Protein AF-A0AAE0KP63-F1 (afdb_monomer_lite)

Radius of gyration: 31.48 Å; chains: 1; bounding box: 72×76×81 Å

Secondary structure (DSSP, 8-state):
--HHHHHHHHHHHH-HHHHHHHHHHHHHHHHHHHHHHTTSS--SSSHHHHHHHHHHHHHHHHHHHTT--B-HHHHHHHHIIIIIT-SSTT-THHHHHHHHHHHS-S-TT---SS--SB-HHHHHHIIIIIGGGS-TTS--HHHHHHHHHHHHHHHHHTTSEEEE-TT---SSS------SS-EEEES-S--TTHHHHHHHHHH-S-HHHHHHHHHHHHHHHH-B-TTS-HHHHHHHHHHHHHHHHHHHHHHHH--------------------------------------------------PPPPPPP-S---SHHHHHHHHHHHHHHHHHHHHHHHHHHHH--SS--S--SS--PPEEEEEEEEEETTEEEEEEEEEETT-BHHHHHHHHHHHHTS-GGG---EETTEE---TTSBTGGGTPPTT-

Foldseek 3Di:
DQLQVVLVVCCVVPVVLVVLLVQLLVLLVVLQVVQVVVVDPDDDPNVVSVVSNVVSLVVVLVSLLSNPEDDLVSVVSLCCSQPVRNSHPVDSLVSLVSLLSQQPSPCPPDPDPDDRSYDLVNLLCCLQPPVVPDDLAPDDPSNLSNNVSSQVSNCVVVVQKDWAADPNPPLDFFDDPDDNGTAIAGADPPGRNPVVLLCNLLQYPDVVSVVVSLVVVLSHLQHHDPPDDNVVSVVVLVVVLVVQLVVLVVLQPDDDDDDDDDDDDDDDDDDDDDDDDDDDDDDDDDDDDDDDDDDDDDDDDDDDDDDDDDDDDDDRVPSNVSSVSSNVSSVVSVVVSCVVNLQTDDPDDDPPPDDDPWDWAWDFDWDADPNDTDTDIDIDTQFQFQLNVLCVVCVVVVHDSSVDWDDDPNDTDRGRSDGNNNVVRHHPD

Organism: NCBI:txid36881

pLDDT: mean 71.68, std 22.11, range [23.39, 94.81]

InterPro domains:
  IPR056850 UBP34/UBP24/USP9X/USP9Y-like, ARM repeat region [PF25010] (5-151)

Structure (mmCIF, N/CA/C/O backbone):
data_AF-A0AAE0KP63-F1
#
_entry.id   AF-A0AAE0KP63-F1
#
loop_
_atom_site.group_PDB
_atom_site.id
_atom_site.type_symbol
_atom_site.label_atom_id
_atom_site.label_alt_id
_atom_site.label_comp_id
_atom_site.label_asym_id
_atom_site.label_entity_id
_atom_site.label_seq_id
_atom_site.pdbx_PDB_ins_code
_atom_site.Cartn_x
_atom_site.Cartn_y
_atom_site.Cartn_z
_atom_site.occupancy
_atom_site.B_iso_or_equiv
_atom_site.auth_seq_id
_atom_site.auth_comp_id
_atom_site.auth_asym_id
_atom_site.auth_atom_id
_atom_site.pdbx_PDB_model_num
ATOM 1 N N . MET A 1 1 ? 6.514 32.471 -17.422 1.00 50.81 1 MET A N 1
ATOM 2 C CA . MET A 1 1 ? 6.040 31.089 -17.645 1.00 50.81 1 MET A CA 1
ATOM 3 C C . MET A 1 1 ? 6.477 30.249 -16.464 1.00 50.81 1 MET A C 1
ATOM 5 O O . MET A 1 1 ? 7.664 30.233 -16.161 1.00 50.81 1 MET A O 1
ATOM 9 N N . THR A 1 2 ? 5.537 29.629 -15.756 1.00 64.81 2 THR A N 1
ATOM 10 C CA . THR A 1 2 ? 5.846 28.623 -14.729 1.00 64.81 2 THR A CA 1
ATOM 11 C C . THR A 1 2 ? 6.598 27.451 -15.372 1.00 64.81 2 THR A C 1
ATOM 13 O O . THR A 1 2 ? 6.423 27.190 -16.563 1.00 64.81 2 THR A O 1
ATOM 16 N N . ARG A 1 3 ? 7.476 26.768 -14.622 1.00 63.47 3 ARG A N 1
ATOM 17 C CA . ARG A 1 3 ? 8.279 25.641 -15.146 1.00 63.47 3 ARG A CA 1
ATOM 18 C C . ARG A 1 3 ? 7.401 24.552 -15.783 1.00 63.47 3 ARG A C 1
ATOM 20 O O . ARG A 1 3 ? 7.754 24.069 -16.853 1.00 63.47 3 ARG A O 1
ATOM 27 N N . CYS A 1 4 ? 6.222 24.294 -15.210 1.00 64.62 4 CYS A N 1
ATOM 28 C CA . CYS A 1 4 ? 5.215 23.376 -15.752 1.00 64.62 4 CYS A CA 1
ATOM 29 C C . CYS A 1 4 ? 4.765 23.771 -17.168 1.00 64.62 4 CYS A C 1
ATOM 31 O O . CYS A 1 4 ? 4.837 22.962 -18.082 1.00 64.62 4 CYS A O 1
ATOM 33 N N . ALA A 1 5 ? 4.450 25.053 -17.399 1.00 69.31 5 ALA A N 1
ATOM 34 C CA . ALA A 1 5 ? 4.007 25.535 -18.711 1.00 69.31 5 ALA A CA 1
ATOM 35 C C . ALA A 1 5 ? 5.070 25.362 -19.813 1.00 69.31 5 ALA A C 1
ATOM 37 O O . ALA A 1 5 ? 4.737 25.264 -20.992 1.00 69.31 5 ALA A O 1
ATOM 38 N N . ARG A 1 6 ? 6.358 25.321 -19.444 1.00 77.38 6 ARG A N 1
ATOM 39 C CA . ARG A 1 6 ? 7.445 25.043 -20.391 1.00 77.38 6 ARG A CA 1
ATOM 40 C C . ARG A 1 6 ? 7.557 23.551 -20.706 1.00 77.38 6 ARG A C 1
ATOM 42 O O . ARG A 1 6 ? 7.809 23.224 -21.858 1.00 77.38 6 ARG A O 1
ATOM 49 N N . LEU A 1 7 ? 7.368 22.672 -19.722 1.00 78.94 7 LEU A N 1
ATOM 50 C CA . LEU A 1 7 ? 7.362 21.221 -19.940 1.00 78.94 7 LEU A CA 1
ATOM 51 C C . LEU A 1 7 ? 6.146 20.784 -20.761 1.00 78.94 7 LEU A C 1
ATOM 53 O O . LEU A 1 7 ? 6.324 20.052 -21.724 1.00 78.94 7 LEU A O 1
ATOM 57 N N . ASP A 1 8 ? 4.958 21.320 -20.481 1.00 79.88 8 ASP A N 1
ATOM 58 C CA . ASP A 1 8 ? 3.756 21.049 -21.283 1.00 79.88 8 ASP A CA 1
ATOM 59 C C . ASP A 1 8 ? 3.883 21.594 -22.719 1.00 79.88 8 ASP A C 1
ATOM 61 O O . ASP A 1 8 ? 3.450 20.965 -23.687 1.00 79.88 8 ASP A O 1
ATOM 65 N N . SER A 1 9 ? 4.533 22.751 -22.894 1.00 83.25 9 SER A N 1
ATOM 66 C CA . SER A 1 9 ? 4.839 23.282 -24.229 1.00 83.25 9 SER A CA 1
ATOM 67 C C . SER A 1 9 ? 5.857 22.426 -24.984 1.00 83.25 9 SER A C 1
ATOM 69 O O . SER A 1 9 ? 5.754 22.314 -26.201 1.00 83.25 9 SER A O 1
ATOM 71 N N . LEU A 1 10 ? 6.859 21.867 -24.303 1.00 81.31 10 LEU A N 1
ATOM 72 C CA . LEU A 1 10 ? 7.825 20.961 -24.926 1.00 81.31 10 LEU A CA 1
ATOM 73 C C . LEU A 1 10 ? 7.179 19.620 -25.259 1.00 81.31 10 LEU A C 1
ATOM 75 O O . LEU A 1 10 ? 7.458 19.057 -26.312 1.00 81.31 10 LEU A O 1
ATOM 79 N N . ASP A 1 11 ? 6.288 19.137 -24.400 1.00 85.19 11 ASP A N 1
ATOM 80 C CA . ASP A 1 11 ? 5.558 17.909 -24.652 1.00 85.19 11 ASP A CA 1
ATOM 81 C C . ASP A 1 11 ? 4.624 18.032 -25.858 1.00 85.19 11 ASP A C 1
ATOM 83 O O . ASP A 1 11 ? 4.722 17.242 -26.789 1.00 85.19 11 ASP A O 1
ATOM 87 N N . SER A 1 12 ? 3.812 19.088 -25.914 1.00 85.56 12 SER A N 1
ATOM 88 C CA . SER A 1 12 ? 2.919 19.331 -27.058 1.00 85.56 12 SER A CA 1
ATOM 89 C C . SER A 1 12 ? 3.652 19.537 -28.389 1.00 85.56 12 SER A C 1
ATOM 91 O O . SER A 1 12 ? 3.087 19.251 -29.442 1.00 85.56 12 SER A O 1
ATOM 93 N N . GLN A 1 13 ? 4.895 20.029 -28.367 1.00 87.00 13 GLN A N 1
ATOM 94 C CA . GLN A 1 13 ? 5.690 20.252 -29.580 1.00 87.00 13 GLN A CA 1
ATOM 95 C C . GLN A 1 13 ? 6.508 19.032 -30.015 1.00 87.00 13 GLN A C 1
ATOM 97 O O . GLN A 1 13 ? 6.704 18.845 -31.214 1.00 87.00 13 GLN A O 1
ATOM 102 N N . TYR A 1 14 ? 7.007 18.232 -29.069 1.00 85.62 14 TYR A N 1
ATOM 103 C CA . TYR A 1 14 ? 8.016 17.200 -29.345 1.00 85.62 14 TYR A CA 1
ATOM 104 C C . TYR A 1 14 ? 7.657 15.803 -28.823 1.00 85.62 14 TYR A C 1
ATOM 106 O O . TYR A 1 14 ? 8.461 14.889 -28.989 1.00 85.62 14 TYR A O 1
ATOM 114 N N . GLY A 1 15 ? 6.496 15.619 -28.189 1.00 88.56 15 GLY A N 1
ATOM 115 C CA . GLY A 1 15 ? 6.113 14.346 -27.569 1.00 88.56 15 GLY A CA 1
ATOM 116 C C . GLY A 1 15 ? 7.093 13.935 -26.471 1.00 88.56 15 GLY A C 1
ATOM 117 O O . GLY A 1 15 ? 7.583 12.808 -26.456 1.00 88.56 15 GLY A O 1
ATOM 118 N N . LEU A 1 16 ? 7.448 14.876 -25.591 1.00 87.94 16 LEU A N 1
ATOM 119 C CA . LEU A 1 16 ? 8.483 14.698 -24.569 1.00 87.94 16 LEU A CA 1
ATOM 120 C C . LEU A 1 16 ? 8.227 13.459 -23.694 1.00 87.94 16 LEU A C 1
ATOM 122 O O . LEU A 1 16 ? 9.170 12.721 -23.421 1.00 87.94 16 LEU A O 1
ATOM 126 N N . ARG A 1 17 ? 6.980 13.201 -23.285 1.00 88.62 17 ARG A N 1
ATOM 127 C CA . ARG A 1 17 ? 6.575 12.013 -22.510 1.00 88.62 17 ARG A CA 1
ATOM 128 C C . ARG A 1 17 ? 6.961 10.728 -23.231 1.00 88.62 17 ARG A C 1
ATOM 130 O O . ARG A 1 17 ? 7.703 9.915 -22.683 1.00 88.62 17 ARG A O 1
ATOM 137 N N . ASP A 1 18 ? 6.511 10.581 -24.473 1.00 90.81 18 ASP A N 1
ATOM 138 C CA . ASP A 1 18 ? 6.783 9.400 -25.287 1.00 90.81 18 ASP A CA 1
ATOM 139 C C . ASP A 1 18 ? 8.270 9.234 -25.576 1.00 90.81 18 ASP A C 1
ATOM 141 O O . ASP A 1 18 ? 8.783 8.117 -25.518 1.00 90.81 18 ASP A O 1
ATOM 145 N N . LEU A 1 19 ? 8.982 10.332 -25.837 1.00 91.19 19 LEU A N 1
ATOM 146 C CA . LEU A 1 19 ? 10.420 10.306 -26.078 1.00 91.19 19 LEU A CA 1
ATOM 147 C C . LEU A 1 19 ? 11.184 9.807 -24.847 1.00 91.19 19 LEU A C 1
ATOM 149 O O . LEU A 1 19 ? 12.076 8.971 -24.980 1.00 91.19 19 LEU A O 1
ATOM 153 N N . LEU A 1 20 ? 10.839 10.296 -23.653 1.00 90.56 20 LEU A N 1
ATOM 154 C CA . LEU A 1 20 ? 11.508 9.898 -22.415 1.00 90.56 20 LEU A CA 1
ATOM 155 C C . LEU A 1 20 ? 11.242 8.434 -22.062 1.00 90.56 20 LEU A C 1
ATOM 157 O O . LEU A 1 20 ? 12.176 7.729 -21.684 1.00 90.56 20 LEU A O 1
ATOM 161 N N . ILE A 1 21 ? 10.002 7.965 -22.226 1.00 92.00 21 ILE A N 1
ATOM 162 C CA . ILE A 1 21 ? 9.653 6.558 -21.991 1.00 92.00 21 ILE A CA 1
ATOM 163 C C . ILE A 1 21 ? 10.353 5.663 -23.010 1.00 92.00 21 ILE A C 1
ATOM 165 O O . ILE A 1 21 ? 10.978 4.688 -22.616 1.00 92.00 21 ILE A O 1
ATOM 169 N N . SER A 1 22 ? 10.330 6.023 -24.295 1.00 93.50 22 SER A N 1
ATOM 170 C CA . SER A 1 22 ? 10.979 5.227 -25.348 1.00 93.50 22 SER A CA 1
ATOM 171 C C . SER A 1 22 ? 12.503 5.190 -25.177 1.00 93.50 22 SER A C 1
ATOM 173 O O . SER A 1 22 ? 13.140 4.178 -25.456 1.00 93.50 22 SER A O 1
ATOM 175 N N . CYS A 1 23 ? 13.102 6.277 -24.680 1.00 91.81 23 CYS A N 1
ATOM 176 C CA . CYS A 1 23 ? 14.518 6.323 -24.320 1.00 91.81 23 CYS A CA 1
ATOM 177 C C . CYS A 1 23 ? 14.834 5.369 -23.157 1.00 91.81 23 CYS A C 1
ATOM 179 O O . CYS A 1 23 ? 15.795 4.603 -23.229 1.00 91.81 23 CYS A O 1
ATOM 181 N N . LEU A 1 24 ? 14.002 5.373 -22.109 1.00 91.31 24 LEU A N 1
ATOM 182 C CA . LEU A 1 24 ? 14.141 4.438 -20.995 1.00 91.31 24 LEU A CA 1
ATOM 183 C C . LEU A 1 24 ? 13.967 2.986 -21.463 1.00 91.31 24 LEU A C 1
ATOM 185 O O . LEU A 1 24 ? 14.824 2.166 -21.159 1.00 91.31 24 LEU A O 1
ATOM 189 N N . GLU A 1 25 ? 12.916 2.681 -22.227 1.00 92.50 25 GLU A N 1
ATOM 190 C CA . GLU A 1 25 ? 12.666 1.353 -22.810 1.00 92.50 25 GLU A CA 1
ATOM 191 C C . GLU A 1 25 ? 13.883 0.866 -23.608 1.00 92.50 25 GLU A C 1
ATOM 193 O O . GLU A 1 25 ? 14.389 -0.223 -23.352 1.00 92.50 25 GLU A O 1
ATOM 198 N N . HIS A 1 26 ? 14.438 1.709 -24.483 1.00 91.50 26 HIS A N 1
ATOM 199 C CA . HIS A 1 26 ? 15.623 1.369 -25.267 1.00 91.50 26 HIS A CA 1
ATOM 200 C C . HIS A 1 26 ? 16.847 1.047 -24.394 1.00 91.50 26 HIS A C 1
ATOM 202 O O . HIS A 1 26 ? 17.547 0.061 -24.629 1.00 91.50 26 HIS A O 1
ATOM 208 N N . HIS A 1 27 ? 17.123 1.856 -23.369 1.00 88.19 27 HIS A N 1
ATOM 209 C CA . HIS A 1 27 ? 18.250 1.601 -22.469 1.00 88.19 27 HIS A CA 1
ATOM 210 C C . HIS A 1 27 ? 18.026 0.385 -21.565 1.00 88.19 27 HIS A C 1
ATOM 212 O O . HIS A 1 27 ? 18.991 -0.304 -21.233 1.00 88.19 27 HIS A O 1
ATOM 218 N N . MET A 1 28 ? 16.776 0.090 -21.214 1.00 87.69 28 MET A N 1
ATOM 219 C CA . MET A 1 28 ? 16.399 -1.135 -20.514 1.00 87.69 28 MET A CA 1
ATOM 220 C C . MET A 1 28 ? 16.622 -2.364 -21.398 1.00 87.69 28 MET A C 1
ATOM 222 O O . MET A 1 28 ? 17.233 -3.326 -20.940 1.00 87.69 28 MET A O 1
ATOM 226 N N . ASP A 1 29 ? 16.238 -2.317 -22.676 1.00 88.12 29 ASP A N 1
ATOM 227 C CA . ASP A 1 29 ? 16.505 -3.393 -23.639 1.00 88.12 29 ASP A CA 1
ATOM 228 C C . ASP A 1 29 ? 18.011 -3.651 -23.795 1.00 88.12 29 ASP A C 1
ATOM 230 O O . ASP A 1 29 ? 18.460 -4.799 -23.779 1.00 88.12 29 ASP A O 1
ATOM 234 N N . LEU A 1 30 ? 18.814 -2.584 -23.882 1.00 86.31 30 LEU A N 1
ATOM 235 C CA . LEU A 1 30 ? 20.275 -2.686 -23.917 1.00 86.31 30 LEU A CA 1
ATOM 236 C C . LEU A 1 30 ? 20.848 -3.276 -22.621 1.00 86.31 30 LEU A C 1
ATOM 238 O O . LEU A 1 30 ? 21.782 -4.077 -22.680 1.00 86.31 30 LEU A O 1
ATOM 242 N N . ALA A 1 31 ? 20.310 -2.894 -21.459 1.00 83.44 31 ALA A N 1
ATOM 243 C CA . ALA A 1 31 ? 20.737 -3.430 -20.169 1.00 83.44 31 ALA A CA 1
ATOM 244 C C . ALA A 1 31 ? 20.456 -4.934 -20.076 1.00 83.44 31 ALA A C 1
ATOM 246 O O . ALA A 1 31 ? 21.336 -5.693 -19.669 1.00 83.44 31 ALA A O 1
ATOM 247 N N . ARG A 1 32 ? 19.274 -5.369 -20.529 1.00 84.12 32 ARG A N 1
ATOM 248 C CA . ARG A 1 32 ? 18.888 -6.786 -20.576 1.00 84.12 32 ARG A CA 1
ATOM 249 C C . ARG A 1 32 ? 19.780 -7.579 -21.528 1.00 84.12 32 ARG A C 1
ATOM 251 O O . ARG A 1 32 ? 20.360 -8.580 -21.120 1.00 84.12 32 ARG A O 1
ATOM 258 N N . ALA A 1 33 ? 20.004 -7.075 -22.743 1.00 83.50 33 ALA A N 1
ATOM 259 C CA . ALA A 1 33 ? 20.910 -7.709 -23.700 1.00 83.50 33 ALA A CA 1
ATOM 260 C C . ALA A 1 33 ? 22.345 -7.840 -23.150 1.00 83.50 33 ALA A C 1
ATOM 262 O O . ALA A 1 33 ? 23.017 -8.848 -23.374 1.00 83.50 33 ALA A O 1
ATOM 263 N N . ALA A 1 34 ? 22.823 -6.843 -22.398 1.00 77.62 34 ALA A N 1
ATOM 264 C CA . ALA A 1 34 ? 24.125 -6.899 -21.737 1.00 77.62 34 ALA A CA 1
ATOM 265 C C . ALA A 1 34 ? 24.160 -7.895 -20.561 1.00 77.62 34 ALA A C 1
ATOM 267 O O . ALA A 1 34 ? 25.196 -8.521 -20.326 1.00 77.62 34 ALA A O 1
ATOM 268 N N . ALA A 1 35 ? 23.057 -8.051 -19.826 1.00 75.12 35 ALA A N 1
ATOM 269 C CA . ALA A 1 35 ? 22.932 -9.031 -18.750 1.00 75.12 35 ALA A CA 1
ATOM 270 C C . ALA A 1 35 ? 22.959 -10.471 -19.291 1.00 75.12 35 ALA A C 1
ATOM 272 O O . ALA A 1 35 ? 23.685 -11.303 -18.745 1.00 75.12 35 ALA A O 1
ATOM 273 N N . ASP A 1 36 ? 22.272 -10.733 -20.406 1.00 74.31 36 ASP A N 1
ATOM 274 C CA . ASP A 1 36 ? 22.267 -12.041 -21.075 1.00 74.31 36 ASP A CA 1
ATOM 275 C C . ASP A 1 36 ? 23.665 -12.438 -21.580 1.00 74.31 36 ASP A C 1
ATOM 277 O O . ASP A 1 36 ? 24.086 -13.589 -21.454 1.00 74.31 36 ASP A O 1
ATOM 281 N N . LEU A 1 37 ? 24.434 -11.475 -22.101 1.00 65.25 37 LEU A N 1
ATOM 282 C CA . LEU A 1 37 ? 25.808 -11.696 -22.571 1.00 65.25 37 LEU A CA 1
ATOM 283 C C . LEU A 1 37 ? 26.795 -11.994 -21.426 1.00 65.25 37 LEU A C 1
ATOM 285 O O . LEU A 1 37 ? 27.724 -12.785 -21.606 1.00 65.25 37 LEU A O 1
ATOM 289 N N . ASN A 1 38 ? 26.590 -11.404 -20.245 1.00 57.44 38 ASN A N 1
ATOM 290 C CA . ASN A 1 38 ? 27.447 -11.592 -19.066 1.00 57.44 38 ASN A CA 1
ATOM 291 C C . ASN A 1 38 ? 27.226 -12.924 -18.325 1.00 57.44 38 ASN A C 1
ATOM 293 O O . ASN A 1 38 ? 27.958 -13.220 -17.381 1.00 57.44 38 ASN A O 1
ATOM 297 N N . ALA A 1 39 ? 26.278 -13.761 -18.762 1.00 57.41 39 ALA A N 1
ATOM 298 C CA . ALA A 1 39 ? 26.244 -15.177 -18.387 1.00 57.41 39 ALA A CA 1
ATOM 299 C C . ALA A 1 39 ? 27.439 -15.974 -18.973 1.00 57.41 39 ALA A C 1
ATOM 301 O O . ALA A 1 39 ? 27.648 -17.135 -18.621 1.00 57.41 39 ALA A O 1
ATOM 302 N N . SER A 1 40 ? 28.245 -15.349 -19.844 1.00 48.31 40 SER A N 1
ATOM 303 C CA . SER A 1 40 ? 29.520 -15.840 -20.378 1.00 48.31 40 SER A CA 1
ATOM 304 C C . SER A 1 40 ? 30.710 -15.080 -19.751 1.00 48.31 40 SER A C 1
ATOM 306 O O . SER A 1 40 ? 30.578 -13.894 -19.439 1.00 48.31 40 SER A O 1
ATOM 308 N N . PRO A 1 41 ? 31.889 -15.702 -19.537 1.00 44.34 41 PRO A N 1
ATOM 309 C CA . PRO A 1 41 ? 32.922 -15.161 -18.659 1.00 44.34 41 PRO A CA 1
ATOM 310 C C . PRO A 1 41 ? 33.808 -14.125 -19.372 1.00 44.34 41 PRO A C 1
ATOM 312 O O . PRO A 1 41 ? 34.966 -14.403 -19.672 1.00 44.34 41 PRO A O 1
ATOM 315 N N . GLN A 1 42 ? 33.304 -12.914 -19.624 1.00 45.91 42 GLN A N 1
ATOM 316 C CA . GLN A 1 42 ? 34.146 -11.722 -19.819 1.00 45.91 42 GLN A CA 1
ATOM 317 C C . GLN A 1 42 ? 33.455 -10.450 -19.290 1.00 45.91 42 GLN A C 1
ATOM 319 O O . GLN A 1 42 ? 32.370 -10.123 -19.758 1.00 45.91 42 GLN A O 1
ATOM 324 N N . PRO A 1 43 ? 34.073 -9.691 -18.360 1.00 54.94 43 PRO A N 1
ATOM 325 C CA . PRO A 1 43 ? 33.464 -8.499 -17.778 1.00 54.94 43 PRO A CA 1
ATOM 326 C C . PRO A 1 43 ? 34.103 -7.200 -18.305 1.00 54.94 43 PRO A C 1
ATOM 328 O O . PRO A 1 43 ? 35.323 -7.077 -18.284 1.00 54.94 43 PRO A O 1
ATOM 331 N N . SER A 1 44 ? 33.293 -6.195 -18.675 1.00 49.91 44 SER A N 1
ATOM 332 C CA . SER A 1 44 ? 33.590 -4.772 -18.360 1.00 49.91 44 SER A CA 1
ATOM 333 C C . SER A 1 44 ? 32.472 -3.772 -18.704 1.00 49.91 44 SER A C 1
ATOM 335 O O . SER A 1 44 ? 32.497 -2.665 -18.174 1.00 49.91 44 SER A O 1
ATOM 337 N N . ASN A 1 45 ? 31.480 -4.113 -19.541 1.00 53.28 45 ASN A N 1
ATOM 338 C CA . ASN A 1 45 ? 30.623 -3.093 -20.183 1.00 53.28 45 ASN A CA 1
ATOM 339 C C . ASN A 1 45 ? 29.160 -3.000 -19.697 1.00 53.28 45 ASN A C 1
ATOM 341 O O . ASN A 1 45 ? 28.410 -2.203 -20.250 1.00 53.28 45 ASN A O 1
ATOM 345 N N . ALA A 1 46 ? 28.722 -3.758 -18.683 1.00 53.75 46 ALA A N 1
ATOM 346 C CA . ALA A 1 46 ? 27.325 -3.680 -18.208 1.00 53.75 46 ALA A CA 1
ATOM 347 C C . ALA A 1 46 ? 27.044 -2.527 -17.228 1.00 53.75 46 ALA A C 1
ATOM 349 O O . ALA A 1 46 ? 25.945 -1.977 -17.215 1.00 53.75 46 ALA A O 1
ATOM 350 N N . TRP A 1 47 ? 28.041 -2.111 -16.444 1.00 58.50 47 TRP A N 1
ATOM 351 C CA . TRP A 1 47 ? 27.897 -1.025 -15.466 1.00 58.50 47 TRP A CA 1
ATOM 352 C C . TRP A 1 47 ? 27.537 0.347 -16.079 1.00 58.50 47 TRP A C 1
ATOM 354 O O . TRP A 1 47 ? 26.635 0.995 -15.548 1.00 58.50 47 TRP A O 1
ATOM 364 N N . PRO A 1 48 ? 28.111 0.769 -17.228 1.00 70.25 48 PRO A N 1
ATOM 365 C CA . PRO A 1 48 ? 27.735 2.025 -17.887 1.00 70.25 48 PRO A CA 1
ATOM 366 C C . PRO A 1 48 ? 26.268 2.079 -18.345 1.00 70.25 48 PRO A C 1
ATOM 368 O O . PRO A 1 48 ? 25.658 3.150 -18.366 1.00 70.25 48 PRO A O 1
ATOM 371 N N . VAL A 1 49 ? 25.687 0.934 -18.722 1.00 74.38 49 VAL A N 1
ATOM 372 C CA . VAL A 1 49 ? 24.310 0.866 -19.239 1.00 74.38 49 VAL A CA 1
ATOM 373 C C . VAL A 1 49 ? 23.301 1.013 -18.101 1.00 74.38 49 VAL A C 1
ATOM 375 O O . VAL A 1 49 ? 22.348 1.780 -18.225 1.00 74.38 49 VAL A O 1
ATOM 378 N N . LEU A 1 50 ? 23.549 0.371 -16.955 1.00 78.44 50 LEU A N 1
ATOM 379 C CA . LEU A 1 50 ? 22.695 0.511 -15.774 1.00 78.44 50 LEU A CA 1
ATOM 380 C C . LEU A 1 50 ? 22.734 1.935 -15.195 1.00 78.44 50 LEU A C 1
ATOM 382 O O . LEU A 1 50 ? 21.708 2.453 -14.754 1.00 78.44 50 LEU A O 1
ATOM 386 N N . ASP A 1 51 ? 23.891 2.598 -15.232 1.00 83.12 51 ASP A N 1
ATOM 387 C CA . ASP A 1 51 ? 23.994 4.006 -14.834 1.00 83.12 51 ASP A CA 1
ATOM 388 C C . ASP A 1 51 ? 23.207 4.924 -15.777 1.00 83.12 51 ASP A C 1
ATOM 390 O O . ASP A 1 51 ? 22.579 5.881 -15.323 1.00 83.12 51 ASP A O 1
ATOM 394 N N . THR A 1 52 ? 23.161 4.598 -17.070 1.00 84.88 52 THR A N 1
ATOM 395 C CA . THR A 1 52 ? 22.336 5.323 -18.048 1.00 84.88 52 THR A CA 1
ATOM 396 C C . THR A 1 52 ? 20.844 5.129 -17.763 1.00 84.88 52 THR A C 1
ATOM 398 O O . THR A 1 52 ? 20.102 6.107 -17.722 1.00 84.88 52 THR A O 1
ATOM 401 N N . VAL A 1 53 ? 20.405 3.902 -17.453 1.00 87.19 53 VAL A N 1
ATOM 402 C CA . VAL A 1 53 ? 19.023 3.619 -17.017 1.00 87.19 53 VAL A CA 1
ATOM 403 C C . VAL A 1 53 ? 18.652 4.452 -15.788 1.00 87.19 53 VAL A C 1
ATOM 405 O O . VAL A 1 53 ? 17.605 5.100 -15.775 1.00 87.19 53 VAL A O 1
ATOM 408 N N . LYS A 1 54 ? 19.523 4.500 -14.772 1.00 86.62 54 LYS A N 1
ATOM 409 C CA . LYS A 1 54 ? 19.305 5.317 -13.567 1.00 86.62 54 LYS A CA 1
ATOM 410 C C . LYS A 1 54 ? 19.208 6.807 -13.888 1.00 86.62 54 LYS A C 1
ATOM 412 O O . LYS A 1 54 ? 18.377 7.495 -13.300 1.00 86.62 54 LYS A O 1
ATOM 417 N N . GLN A 1 55 ? 20.022 7.311 -14.814 1.00 88.81 55 GLN A N 1
ATOM 418 C CA . GLN A 1 55 ? 19.958 8.707 -15.258 1.00 88.81 55 GLN A CA 1
ATOM 419 C C . GLN A 1 55 ? 18.645 9.011 -15.991 1.00 88.81 55 GLN A C 1
ATOM 421 O O . GLN A 1 55 ? 18.005 10.016 -15.682 1.00 88.81 55 GLN A O 1
ATOM 426 N N . CYS A 1 56 ? 18.207 8.137 -16.902 1.00 89.06 56 CYS A N 1
ATOM 427 C CA . CYS A 1 56 ? 16.924 8.267 -17.597 1.00 89.06 56 CYS A CA 1
ATOM 428 C C . CYS A 1 56 ? 15.747 8.246 -16.611 1.00 89.06 56 CYS A C 1
ATOM 430 O O . CYS A 1 56 ? 14.896 9.134 -16.648 1.00 89.06 56 CYS A O 1
ATOM 432 N N . ALA A 1 57 ? 15.730 7.281 -15.690 1.00 88.50 57 ALA A N 1
ATOM 433 C CA . ALA A 1 57 ? 14.702 7.159 -14.660 1.00 88.50 57 ALA A CA 1
ATOM 434 C C . ALA A 1 57 ? 14.697 8.363 -13.702 1.00 88.50 57 ALA A C 1
ATOM 436 O O . ALA A 1 57 ? 13.637 8.902 -13.393 1.00 88.50 57 ALA A O 1
ATOM 437 N N . GLY A 1 58 ? 15.874 8.842 -13.288 1.00 88.25 58 GLY A N 1
ATOM 438 C CA . GLY A 1 58 ? 16.007 10.035 -12.452 1.00 88.25 58 GLY A CA 1
ATOM 439 C C . GLY A 1 58 ? 15.544 11.311 -13.159 1.00 88.25 58 GLY A C 1
ATOM 440 O O . GLY A 1 58 ? 14.901 12.161 -12.545 1.00 88.25 58 GLY A O 1
ATOM 441 N N . PHE A 1 59 ? 15.802 11.441 -14.464 1.00 88.94 59 PHE A N 1
ATOM 442 C CA . PHE A 1 59 ? 15.280 12.556 -15.253 1.00 88.94 59 PHE A CA 1
ATOM 443 C C . PHE A 1 59 ? 13.756 12.485 -15.417 1.00 88.94 59 PHE A C 1
ATOM 445 O O . PHE A 1 59 ? 13.089 13.516 -15.342 1.00 88.94 59 PHE A O 1
ATOM 452 N N . LEU A 1 60 ? 13.192 11.285 -15.591 1.00 89.31 60 LEU A N 1
ATOM 453 C CA . LEU A 1 60 ? 11.743 11.068 -15.601 1.00 89.31 60 LEU A CA 1
ATOM 454 C C . LEU A 1 60 ? 11.106 11.478 -14.269 1.00 89.31 60 LEU A C 1
ATOM 456 O O . LEU A 1 60 ? 10.169 12.274 -14.278 1.00 89.31 60 LEU A O 1
ATOM 460 N N . THR A 1 61 ? 11.653 11.026 -13.136 1.00 87.25 61 THR A N 1
ATOM 461 C CA . THR A 1 61 ? 11.224 11.467 -11.798 1.00 87.25 61 THR A CA 1
ATOM 462 C C . THR A 1 61 ? 11.277 12.987 -11.684 1.00 87.25 61 THR A C 1
ATOM 464 O O . THR A 1 61 ? 10.304 13.618 -11.274 1.00 87.25 61 THR A O 1
ATOM 467 N N . PHE A 1 62 ? 12.385 13.602 -12.109 1.00 85.62 62 PHE A N 1
ATOM 468 C CA . PHE A 1 62 ? 12.528 15.054 -12.113 1.00 85.62 62 PHE A CA 1
ATOM 469 C C . PHE A 1 62 ? 11.436 15.732 -12.952 1.00 85.62 62 PHE A C 1
ATOM 471 O O . PHE A 1 62 ? 10.827 16.695 -12.488 1.00 85.62 62 PHE A O 1
ATOM 478 N N . ALA A 1 63 ? 11.158 15.250 -14.165 1.00 84.12 63 ALA A N 1
ATOM 479 C CA . ALA A 1 63 ? 10.126 15.817 -15.030 1.00 84.12 63 ALA A CA 1
ATOM 480 C C . ALA A 1 63 ? 8.731 15.714 -14.389 1.00 84.12 63 ALA A C 1
ATOM 482 O O . ALA A 1 63 ? 7.979 16.692 -14.386 1.00 84.12 63 ALA A O 1
ATOM 483 N N . ILE A 1 64 ? 8.432 14.562 -13.789 1.00 83.44 64 ILE A N 1
ATOM 484 C CA . ILE A 1 64 ? 7.190 14.266 -13.075 1.00 83.44 64 ILE A CA 1
ATOM 485 C C . ILE A 1 64 ? 7.011 15.202 -11.868 1.00 83.44 64 ILE A C 1
ATOM 487 O O . ILE A 1 64 ? 6.005 15.907 -11.771 1.00 83.44 64 ILE A O 1
ATOM 491 N N . HIS A 1 65 ? 8.017 15.312 -10.994 1.00 80.88 65 HIS A N 1
ATOM 492 C CA . HIS A 1 65 ? 7.994 16.228 -9.842 1.00 80.88 65 HIS A CA 1
ATOM 493 C C . HIS A 1 65 ? 7.925 17.708 -10.255 1.00 80.88 65 HIS A C 1
ATOM 495 O O . HIS A 1 65 ? 7.467 18.544 -9.479 1.00 80.88 65 HIS A O 1
ATOM 501 N N . ASN A 1 66 ? 8.344 18.054 -11.478 1.00 79.19 66 ASN A N 1
ATOM 502 C CA . ASN A 1 66 ? 8.240 19.412 -12.029 1.00 79.19 66 ASN A CA 1
ATOM 503 C C . ASN A 1 66 ? 6.950 19.657 -12.837 1.00 79.19 66 ASN A C 1
ATOM 505 O O . ASN A 1 66 ? 6.837 20.686 -13.510 1.00 79.19 66 ASN A O 1
ATOM 509 N N . GLY A 1 67 ? 5.962 18.763 -12.731 1.00 75.69 67 GLY A N 1
ATOM 510 C CA . GLY A 1 67 ? 4.600 18.981 -13.215 1.00 75.69 67 GLY A CA 1
ATOM 511 C C . GLY A 1 67 ? 4.252 18.286 -14.529 1.00 75.69 67 GLY A C 1
ATOM 512 O O . GLY A 1 67 ? 3.142 18.488 -15.017 1.00 75.69 67 GLY A O 1
ATOM 513 N N . LEU A 1 68 ? 5.142 17.461 -15.094 1.00 82.19 68 LEU A N 1
ATOM 514 C CA . LEU A 1 68 ? 4.795 16.640 -16.251 1.00 82.19 68 LEU A CA 1
ATOM 515 C C . LEU A 1 68 ? 3.855 15.511 -15.808 1.00 82.19 68 LEU A C 1
ATOM 517 O O . LEU A 1 68 ? 4.283 14.538 -15.198 1.00 82.19 68 LEU A O 1
ATOM 521 N N . GLN A 1 69 ? 2.565 15.649 -16.110 1.00 81.00 69 GLN A N 1
ATOM 522 C CA . GLN A 1 69 ? 1.551 14.638 -15.792 1.00 81.00 69 GLN A CA 1
ATOM 523 C C . GLN A 1 69 ? 1.646 13.438 -16.740 1.00 81.00 69 GLN A C 1
ATOM 525 O O . GLN A 1 69 ? 1.843 13.629 -17.939 1.00 81.00 69 GLN A O 1
ATOM 530 N N . PHE A 1 70 ? 1.468 12.223 -16.220 1.00 84.75 70 PHE A N 1
ATOM 531 C CA . PHE A 1 70 ? 1.453 10.986 -17.005 1.00 84.75 70 PHE A CA 1
ATOM 532 C C . PHE A 1 70 ? 0.046 10.375 -17.011 1.00 84.75 70 PHE A C 1
ATOM 534 O O . PHE A 1 70 ? -0.542 10.097 -15.960 1.00 84.75 70 PHE A O 1
ATOM 541 N N . GLU A 1 71 ? -0.491 10.149 -18.210 1.00 87.94 71 GLU A N 1
ATOM 542 C CA . GLU A 1 71 ? -1.728 9.384 -18.400 1.00 87.94 71 GLU A CA 1
ATOM 543 C C . GLU A 1 71 ? -1.490 7.878 -18.252 1.00 87.94 71 GLU A C 1
ATOM 545 O O . GLU A 1 71 ? -0.351 7.411 -18.273 1.00 87.94 71 GLU A O 1
ATOM 550 N N . TRP A 1 72 ? -2.574 7.108 -18.137 1.00 91.56 72 TRP A N 1
ATOM 551 C CA . TRP A 1 72 ? -2.514 5.659 -17.946 1.00 91.56 72 TRP A CA 1
ATOM 552 C C . TRP A 1 72 ? -1.640 4.937 -18.976 1.00 91.56 72 TRP A C 1
ATOM 554 O O . TRP A 1 72 ? -0.842 4.094 -18.592 1.00 91.56 72 TRP A O 1
ATOM 564 N N . THR A 1 73 ? -1.737 5.288 -20.260 1.00 92.44 73 THR A N 1
ATOM 565 C CA . THR A 1 73 ? -0.947 4.667 -21.341 1.00 92.44 73 THR A CA 1
ATOM 566 C C . THR A 1 73 ? 0.555 4.724 -21.074 1.00 92.44 73 THR A C 1
ATOM 568 O O . THR A 1 73 ? 1.280 3.767 -21.326 1.00 92.44 73 THR A O 1
ATOM 571 N N . HIS A 1 74 ? 1.019 5.838 -20.518 1.00 92.12 74 HIS A N 1
ATOM 572 C CA . HIS A 1 74 ? 2.412 6.045 -20.172 1.00 92.12 74 HIS A CA 1
ATOM 573 C C . HIS A 1 74 ? 2.804 5.269 -18.910 1.00 92.12 74 HIS A C 1
ATOM 575 O O . HIS A 1 74 ? 3.872 4.665 -18.862 1.00 92.12 74 HIS A O 1
ATOM 581 N N . VAL A 1 75 ? 1.936 5.272 -17.893 1.00 92.31 75 VAL A N 1
ATOM 582 C CA . VAL A 1 75 ? 2.150 4.533 -16.637 1.00 92.31 75 VAL A CA 1
ATOM 583 C C . VAL A 1 75 ? 2.203 3.029 -16.889 1.00 92.31 75 VAL A C 1
ATOM 585 O O . VAL A 1 75 ? 3.053 2.349 -16.326 1.00 92.31 75 VAL A O 1
ATOM 588 N N . ASP A 1 76 ? 1.344 2.522 -17.769 1.00 94.25 76 ASP A N 1
ATOM 589 C CA . ASP A 1 76 ? 1.285 1.112 -18.145 1.00 94.25 76 ASP A CA 1
ATOM 590 C C . ASP A 1 76 ? 2.551 0.663 -18.893 1.00 94.25 76 ASP A C 1
ATOM 592 O O . ASP A 1 76 ? 3.112 -0.390 -18.596 1.00 94.25 76 ASP A O 1
ATOM 596 N N . ARG A 1 77 ? 3.075 1.507 -19.792 1.00 93.94 77 ARG A N 1
ATOM 597 C CA . ARG A 1 77 ? 4.379 1.281 -20.439 1.00 93.94 77 ARG A CA 1
ATOM 598 C C . ARG A 1 77 ? 5.528 1.266 -19.437 1.00 93.94 77 ARG A C 1
ATOM 600 O O . ARG A 1 77 ? 6.363 0.368 -19.474 1.00 93.94 77 ARG A O 1
ATOM 607 N N . LEU A 1 78 ? 5.548 2.234 -18.518 1.00 92.75 78 LEU A N 1
ATOM 608 C CA . LEU A 1 78 ? 6.552 2.310 -17.454 1.00 92.75 78 LEU A CA 1
ATOM 609 C C . LEU A 1 78 ? 6.492 1.091 -16.530 1.00 92.75 78 LEU A C 1
ATOM 611 O O . LEU A 1 78 ? 7.531 0.568 -16.141 1.00 92.75 78 LEU A O 1
ATOM 615 N N . TRP A 1 79 ? 5.291 0.608 -16.210 1.00 93.06 79 TRP A N 1
ATOM 616 C CA . TRP A 1 79 ? 5.106 -0.635 -15.469 1.00 93.06 79 TRP A CA 1
ATOM 617 C C . TRP A 1 79 ? 5.691 -1.823 -16.233 1.00 93.06 79 TRP A C 1
ATOM 619 O O . TRP A 1 79 ? 6.504 -2.569 -15.687 1.00 93.06 79 TRP A O 1
ATOM 629 N N . GLY A 1 80 ? 5.335 -1.957 -17.512 1.00 91.38 80 GLY A N 1
ATOM 630 C CA . GLY A 1 80 ? 5.830 -3.026 -18.373 1.00 91.38 80 GLY A CA 1
ATOM 631 C C . GLY A 1 80 ? 7.356 -3.046 -18.473 1.00 91.38 80 GLY A C 1
ATOM 632 O O . GLY A 1 80 ? 7.967 -4.110 -18.416 1.00 91.38 80 GLY A O 1
ATOM 633 N N . CYS A 1 81 ? 7.996 -1.878 -18.572 1.00 89.75 81 CYS A N 1
ATOM 634 C CA . CYS A 1 81 ? 9.445 -1.815 -18.721 1.00 89.75 81 CYS A CA 1
ATOM 635 C C . CYS A 1 81 ? 10.212 -1.900 -17.394 1.00 89.75 81 CYS A C 1
ATOM 637 O O . CYS A 1 81 ? 11.299 -2.462 -17.397 1.00 89.75 81 CYS A O 1
ATOM 639 N N . LEU A 1 82 ? 9.689 -1.381 -16.276 1.00 89.62 82 LEU A N 1
ATOM 640 C CA . LEU A 1 82 ? 10.400 -1.352 -14.988 1.00 89.62 82 LEU A CA 1
ATOM 641 C C . LEU A 1 82 ? 10.099 -2.552 -14.086 1.00 89.62 82 LEU A C 1
ATOM 643 O O . LEU A 1 82 ? 10.988 -2.979 -13.349 1.00 89.62 82 LEU A O 1
ATOM 647 N N . ILE A 1 83 ? 8.863 -3.056 -14.113 1.00 90.06 83 ILE A N 1
ATOM 648 C CA . ILE A 1 83 ? 8.383 -4.123 -13.226 1.00 90.06 83 ILE A CA 1
ATOM 649 C C . ILE A 1 83 ? 8.307 -5.444 -13.982 1.00 90.06 83 ILE A C 1
ATOM 651 O O . ILE A 1 83 ? 9.021 -6.378 -13.623 1.00 90.06 83 ILE A O 1
ATOM 655 N N . ASP A 1 84 ? 7.499 -5.513 -15.048 1.00 89.25 84 ASP A N 1
ATOM 656 C CA . ASP A 1 84 ? 7.305 -6.769 -15.788 1.00 89.25 84 ASP A CA 1
ATOM 657 C C . ASP A 1 84 ? 8.617 -7.212 -16.472 1.00 89.25 84 ASP A C 1
ATOM 659 O O . ASP A 1 84 ? 8.908 -8.403 -16.566 1.00 89.25 84 ASP A O 1
ATOM 663 N N . GLN A 1 85 ? 9.432 -6.251 -16.931 1.00 82.88 85 GLN A N 1
ATOM 664 C CA . GLN A 1 85 ? 10.702 -6.483 -17.629 1.00 82.88 85 GLN A CA 1
ATOM 665 C C . GLN A 1 85 ? 11.873 -5.707 -17.004 1.00 82.88 85 GLN A C 1
ATOM 667 O O . GLN A 1 85 ? 12.559 -4.941 -17.691 1.00 82.88 85 GLN A O 1
ATOM 672 N N . GLY A 1 86 ? 12.107 -5.915 -15.704 1.00 75.88 86 GLY A N 1
ATOM 673 C CA . GLY A 1 86 ? 13.181 -5.263 -14.946 1.00 75.88 86 GLY A CA 1
ATOM 674 C C . GLY A 1 86 ? 14.581 -5.342 -15.593 1.00 75.88 86 GLY A C 1
ATOM 675 O O . GLY A 1 86 ? 14.834 -6.165 -16.478 1.00 75.88 86 GLY A O 1
ATOM 676 N N . PRO A 1 87 ? 15.529 -4.483 -15.162 1.00 68.25 87 PRO A N 1
ATOM 677 C CA . PRO A 1 87 ? 16.845 -4.370 -15.802 1.00 68.25 87 PRO A CA 1
ATOM 678 C C . PRO A 1 87 ? 17.703 -5.622 -15.579 1.00 68.25 87 PRO A C 1
ATOM 680 O O . PRO A 1 87 ? 18.531 -5.976 -16.415 1.00 68.25 87 PRO A O 1
ATOM 683 N N . LEU A 1 88 ? 17.488 -6.290 -14.445 1.00 71.75 88 LEU A N 1
ATOM 684 C CA . LEU A 1 88 ? 18.003 -7.610 -14.122 1.00 71.75 88 LEU A CA 1
ATOM 685 C C . LEU A 1 88 ? 16.794 -8.522 -13.868 1.00 71.75 88 LEU A C 1
ATOM 687 O O . LEU A 1 88 ? 15.945 -8.152 -13.055 1.00 71.75 88 LEU A O 1
ATOM 691 N N . PRO A 1 89 ? 16.725 -9.719 -14.481 1.00 61.97 89 PRO A N 1
ATOM 692 C CA . PRO A 1 89 ? 15.617 -10.657 -14.271 1.00 61.97 89 PRO A CA 1
ATOM 693 C C . PRO A 1 89 ? 15.434 -11.072 -12.805 1.00 61.97 89 PRO A C 1
ATOM 695 O O . PRO A 1 89 ? 14.368 -11.529 -12.410 1.00 61.97 89 PRO A O 1
ATOM 698 N N . THR A 1 90 ? 16.493 -10.942 -12.005 1.00 62.12 90 THR A N 1
ATOM 699 C CA . THR A 1 90 ? 16.537 -11.371 -10.608 1.00 62.12 90 THR A CA 1
ATOM 700 C C . THR A 1 90 ? 16.073 -10.316 -9.611 1.00 62.12 90 THR A C 1
ATOM 702 O O . THR A 1 90 ? 15.896 -10.675 -8.451 1.00 62.12 90 THR A O 1
ATOM 705 N N . ASP A 1 91 ? 15.916 -9.041 -9.997 1.00 68.81 91 ASP A N 1
ATOM 706 C CA . ASP A 1 91 ? 15.547 -8.006 -9.024 1.00 68.81 91 ASP A CA 1
ATOM 707 C C . ASP A 1 91 ? 14.762 -6.810 -9.618 1.00 68.81 91 ASP A C 1
ATOM 709 O O . ASP A 1 91 ? 15.365 -5.857 -10.129 1.00 68.81 91 ASP A O 1
ATOM 713 N N . PRO A 1 92 ? 13.416 -6.816 -9.525 1.00 78.19 92 PRO A N 1
ATOM 714 C CA . PRO A 1 92 ? 12.575 -5.675 -9.889 1.00 78.19 92 PRO A CA 1
ATOM 715 C C . PRO A 1 92 ? 12.574 -4.544 -8.838 1.00 78.19 92 PRO A C 1
ATOM 717 O O . PRO A 1 92 ? 11.869 -3.550 -9.026 1.00 78.19 92 PRO A O 1
ATOM 720 N N . GLU A 1 93 ? 13.350 -4.633 -7.746 1.00 86.31 93 GLU A N 1
ATOM 721 C CA . GLU A 1 93 ? 13.379 -3.632 -6.662 1.00 86.31 93 GLU A CA 1
ATOM 722 C C . GLU A 1 93 ? 13.655 -2.211 -7.159 1.00 86.31 93 GLU A C 1
ATOM 724 O O . GLU A 1 93 ? 13.072 -1.252 -6.654 1.00 86.31 93 GLU A O 1
ATOM 729 N N . PHE A 1 94 ? 14.473 -2.060 -8.204 1.00 86.12 94 PHE A N 1
ATOM 730 C CA . PHE A 1 94 ? 14.702 -0.758 -8.831 1.00 86.12 94 PHE A CA 1
ATOM 731 C C . PHE A 1 94 ? 13.397 -0.098 -9.304 1.00 86.12 94 PHE A C 1
ATOM 733 O O . PHE A 1 94 ? 13.171 1.083 -9.032 1.00 86.12 94 PHE A O 1
ATOM 740 N N . GLY A 1 95 ? 12.528 -0.856 -9.979 1.00 89.25 95 GLY A N 1
ATOM 741 C CA . GLY A 1 95 ? 11.247 -0.352 -10.461 1.00 89.25 95 GLY A CA 1
ATOM 742 C C . GLY A 1 95 ? 10.301 -0.009 -9.311 1.00 89.25 95 GLY A C 1
ATOM 743 O O . GLY A 1 95 ? 9.680 1.054 -9.330 1.00 89.25 95 GLY A O 1
ATOM 744 N N . TRP A 1 96 ? 10.250 -0.849 -8.270 1.00 91.06 96 TRP A N 1
ATOM 745 C CA . TRP A 1 96 ? 9.429 -0.593 -7.080 1.00 91.06 96 TRP A CA 1
ATOM 746 C C . TRP A 1 96 ? 9.825 0.699 -6.368 1.00 91.06 96 TRP A C 1
ATOM 748 O O . TRP A 1 96 ? 8.964 1.516 -6.040 1.00 91.06 96 TRP A O 1
ATOM 758 N N . LEU A 1 97 ? 11.127 0.912 -6.165 1.00 88.38 97 LEU A N 1
ATOM 759 C CA . LEU A 1 97 ? 11.648 2.123 -5.534 1.00 88.38 97 LEU A CA 1
ATOM 760 C C . LEU A 1 97 ? 11.394 3.366 -6.388 1.00 88.38 97 LEU A C 1
ATOM 762 O O . LEU A 1 97 ? 11.054 4.414 -5.841 1.00 88.38 97 LEU A O 1
ATOM 766 N N . TRP A 1 98 ? 11.506 3.250 -7.713 1.00 90.12 98 TRP A N 1
ATOM 767 C CA . TRP A 1 98 ? 11.196 4.348 -8.625 1.00 90.12 98 TRP A CA 1
ATOM 768 C C . TRP A 1 98 ? 9.719 4.753 -8.546 1.00 90.12 98 TRP A C 1
ATOM 770 O O . TRP A 1 98 ? 9.407 5.927 -8.353 1.00 90.12 98 TRP A O 1
ATOM 780 N N . PHE A 1 99 ? 8.797 3.789 -8.614 1.00 90.69 99 PHE A N 1
ATOM 781 C CA . PHE A 1 99 ? 7.367 4.067 -8.481 1.00 90.69 99 PHE A CA 1
ATOM 782 C C . PHE A 1 99 ? 7.008 4.634 -7.102 1.00 90.69 99 PHE A C 1
ATOM 784 O O . PHE A 1 99 ? 6.163 5.524 -6.996 1.00 90.69 99 PHE A O 1
ATOM 791 N N . LEU A 1 100 ? 7.660 4.148 -6.044 1.00 87.81 100 LEU A N 1
ATOM 792 C CA . LEU A 1 100 ? 7.486 4.669 -4.693 1.00 87.81 100 LEU A CA 1
ATOM 793 C C . LEU A 1 100 ? 7.914 6.145 -4.595 1.00 87.81 100 LEU A C 1
ATOM 795 O O . LEU A 1 100 ? 7.188 6.943 -4.009 1.00 87.81 100 LEU A O 1
ATOM 799 N N . ASP A 1 101 ? 9.042 6.519 -5.198 1.00 86.12 101 ASP A N 1
ATOM 800 C CA . ASP A 1 101 ? 9.543 7.903 -5.258 1.00 86.12 101 ASP A CA 1
ATOM 801 C C . ASP A 1 101 ? 8.654 8.823 -6.119 1.00 86.12 101 ASP A C 1
ATOM 803 O O . ASP A 1 101 ? 8.466 10.007 -5.836 1.00 86.12 101 ASP A O 1
ATOM 807 N N . VAL A 1 102 ? 8.017 8.273 -7.152 1.00 85.56 102 VAL A N 1
ATOM 808 C CA . VAL A 1 102 ? 7.025 8.999 -7.955 1.00 85.56 102 VAL A CA 1
ATOM 809 C C . VAL A 1 102 ? 5.733 9.266 -7.168 1.00 85.56 102 VAL A C 1
ATOM 811 O O . VAL A 1 102 ? 5.134 10.334 -7.318 1.00 85.56 102 VAL A O 1
ATOM 814 N N . LEU A 1 103 ? 5.301 8.329 -6.317 1.00 80.00 103 LEU A N 1
ATOM 815 C CA . LEU A 1 103 ? 4.130 8.507 -5.448 1.00 80.00 103 LEU A CA 1
ATOM 816 C C . LEU A 1 103 ? 4.413 9.437 -4.260 1.00 80.00 103 LEU A C 1
ATOM 818 O O . LEU A 1 103 ? 3.566 10.257 -3.900 1.00 80.00 103 LEU A O 1
ATOM 822 N N . HIS A 1 104 ? 5.592 9.324 -3.649 1.00 70.50 104 HIS A N 1
ATOM 823 C CA . HIS A 1 104 ? 6.053 10.233 -2.608 1.00 70.50 104 HIS A CA 1
ATOM 824 C C . HIS A 1 104 ? 6.717 11.448 -3.253 1.00 70.50 104 HIS A C 1
ATOM 826 O O . HIS A 1 104 ? 7.935 11.513 -3.367 1.00 70.50 104 HIS A O 1
ATOM 832 N N . THR A 1 105 ? 5.931 12.459 -3.632 1.00 54.84 105 THR A N 1
ATOM 833 C CA . THR A 1 105 ? 6.495 13.797 -3.866 1.00 54.84 105 THR A CA 1
ATOM 834 C C . THR A 1 105 ? 7.400 14.143 -2.682 1.00 54.84 105 THR A C 1
ATOM 836 O O . THR A 1 105 ? 6.953 14.057 -1.540 1.00 54.84 105 THR A O 1
ATOM 839 N N . SER A 1 106 ? 8.660 14.470 -2.964 1.00 40.59 106 SER A N 1
ATOM 840 C CA . SER A 1 106 ? 9.850 14.497 -2.093 1.00 40.59 106 SER A CA 1
ATOM 841 C C . SER A 1 106 ? 9.811 15.407 -0.848 1.00 40.59 106 SER A C 1
ATOM 843 O O . SER A 1 106 ? 10.845 15.688 -0.244 1.00 40.59 106 SER A O 1
ATOM 845 N N . ASP A 1 107 ? 8.631 15.828 -0.404 1.00 37.78 107 ASP A N 1
ATOM 846 C CA . ASP A 1 107 ? 8.411 16.627 0.792 1.00 37.78 107 ASP A CA 1
ATOM 847 C C . ASP A 1 107 ? 7.669 15.805 1.864 1.00 37.78 107 ASP A C 1
ATOM 849 O O . ASP A 1 107 ? 6.468 15.937 2.100 1.00 37.78 107 ASP A O 1
ATOM 853 N N . VAL A 1 108 ? 8.417 14.927 2.542 1.00 40.31 108 VAL A N 1
ATOM 854 C CA . VAL A 1 108 ? 7.940 14.058 3.642 1.00 40.31 108 VAL A CA 1
ATOM 855 C C . VAL A 1 108 ? 7.337 14.868 4.805 1.00 40.31 108 VAL A C 1
ATOM 857 O O . VAL A 1 108 ? 6.596 14.334 5.624 1.00 40.31 108 VAL A O 1
ATOM 860 N N . THR A 1 109 ? 7.606 16.176 4.865 1.00 35.69 109 THR A N 1
ATOM 861 C CA . THR A 1 109 ? 7.117 17.069 5.927 1.00 35.69 109 THR A CA 1
ATOM 862 C C . THR A 1 109 ? 5.764 17.718 5.634 1.00 35.69 109 THR A C 1
ATOM 864 O O . THR A 1 109 ? 5.194 18.366 6.514 1.00 35.69 109 THR A O 1
ATOM 867 N N . ARG A 1 110 ? 5.222 17.561 4.420 1.00 37.66 110 ARG A N 1
ATOM 868 C CA . ARG A 1 110 ? 3.953 18.176 4.015 1.00 37.66 110 ARG A CA 1
ATOM 869 C C . ARG A 1 110 ? 3.156 17.246 3.115 1.00 37.66 110 ARG A C 1
ATOM 871 O O . ARG A 1 110 ? 3.266 17.306 1.897 1.00 37.66 110 ARG A O 1
ATOM 878 N N . LEU A 1 111 ? 2.261 16.462 3.706 1.00 49.88 111 LEU A N 1
ATOM 879 C CA . LEU A 1 111 ? 1.170 15.831 2.965 1.00 49.88 111 LEU A CA 1
ATOM 880 C C . LEU A 1 111 ? -0.190 16.149 3.615 1.00 49.88 111 LEU A C 1
ATOM 882 O O . LEU A 1 111 ? -0.263 16.140 4.846 1.00 49.88 111 LEU A O 1
ATOM 886 N N . PRO A 1 112 ? -1.262 16.422 2.832 1.00 50.62 112 PRO A N 1
ATOM 887 C CA . PRO A 1 112 ? -1.321 16.578 1.377 1.00 50.62 112 PRO A CA 1
ATOM 888 C C . PRO A 1 112 ? -1.843 17.960 0.943 1.00 50.62 112 PRO A C 1
ATOM 890 O O . PRO A 1 112 ? -3.035 18.249 1.023 1.00 50.62 112 PRO A O 1
ATOM 893 N N . ALA A 1 113 ? -0.971 18.779 0.350 1.00 37.03 113 ALA A N 1
ATOM 894 C CA . ALA A 1 113 ? -1.419 19.661 -0.723 1.00 37.03 113 ALA A CA 1
ATOM 895 C C . ALA A 1 113 ? -1.429 18.815 -2.003 1.00 37.03 113 ALA A C 1
ATOM 897 O O . ALA A 1 113 ? -0.397 18.531 -2.600 1.00 37.03 113 ALA A O 1
ATOM 898 N N . VAL A 1 114 ? -2.624 18.331 -2.324 1.00 44.53 114 VAL A N 1
ATOM 899 C CA . VAL A 1 114 ? -3.015 17.510 -3.472 1.00 44.53 114 VAL A CA 1
ATOM 900 C C . VAL A 1 114 ? -2.247 17.871 -4.749 1.00 44.53 114 VAL A C 1
ATOM 902 O O . VAL A 1 114 ? -2.578 18.848 -5.404 1.00 44.53 114 VAL A O 1
ATOM 905 N N . THR A 1 115 ? -1.256 17.062 -5.118 1.00 47.16 115 THR A N 1
ATOM 906 C CA . THR A 1 115 ? -0.965 16.653 -6.503 1.00 47.16 115 THR A CA 1
ATOM 907 C C . THR A 1 115 ? -0.024 15.453 -6.428 1.00 47.16 115 THR A C 1
ATOM 909 O O . THR A 1 115 ? 1.192 15.602 -6.397 1.00 47.16 115 THR A O 1
ATOM 912 N N . GLY A 1 116 ? -0.589 14.244 -6.357 1.00 54.16 116 GLY A N 1
ATOM 913 C CA . GLY A 1 116 ? 0.185 13.055 -6.706 1.00 54.16 116 GLY A CA 1
ATOM 914 C C . GLY A 1 116 ? 0.748 13.254 -8.112 1.00 54.16 116 GLY A C 1
ATOM 915 O O . GLY A 1 116 ? 0.074 13.806 -8.985 1.00 54.16 116 GLY A O 1
ATOM 916 N N . ALA A 1 117 ? 2.002 12.873 -8.320 1.00 65.38 117 ALA A N 1
ATOM 917 C CA . ALA A 1 117 ? 2.673 13.110 -9.590 1.00 65.38 117 ALA A CA 1
ATOM 918 C C . ALA A 1 117 ? 2.107 12.219 -10.724 1.00 65.38 117 ALA A C 1
ATOM 920 O O . ALA A 1 117 ? 2.226 12.533 -11.908 1.00 65.38 117 ALA A O 1
ATOM 921 N N . LEU A 1 118 ? 1.410 11.143 -10.337 1.00 81.75 118 LEU A N 1
ATOM 922 C CA . LEU A 1 118 ? 0.519 10.356 -11.186 1.00 81.75 118 LEU A CA 1
ATOM 923 C C . LEU A 1 118 ? -0.925 10.830 -11.034 1.00 81.75 118 LEU A C 1
ATOM 925 O O . LEU A 1 118 ? -1.387 11.070 -9.915 1.00 81.75 118 LEU A O 1
ATOM 929 N N . SER A 1 119 ? -1.668 10.864 -12.142 1.00 85.31 119 SER A N 1
ATOM 930 C CA . SER A 1 119 ? -3.092 11.204 -12.100 1.00 85.31 119 SER A CA 1
ATOM 931 C C . SER A 1 119 ? -3.872 10.234 -11.187 1.00 85.31 119 SER A C 1
ATOM 933 O O . SER A 1 119 ? -3.565 9.036 -11.176 1.00 85.31 119 SER A O 1
ATOM 935 N N . PRO A 1 120 ? -4.910 10.692 -10.459 1.00 87.50 120 PRO A N 1
ATOM 936 C CA . PRO A 1 120 ? -5.729 9.815 -9.614 1.00 87.50 120 PRO A CA 1
ATOM 937 C C . PRO A 1 120 ? -6.341 8.637 -10.385 1.00 87.50 120 PRO A C 1
ATOM 939 O O . PRO A 1 120 ? -6.424 7.523 -9.873 1.00 87.50 120 PRO A O 1
ATOM 942 N N . HIS A 1 121 ? -6.713 8.864 -11.650 1.00 91.00 121 HIS A N 1
ATOM 943 C CA . HIS A 1 121 ? -7.220 7.816 -12.532 1.00 91.00 121 HIS A CA 1
ATOM 944 C C . HIS A 1 121 ? -6.160 6.741 -12.813 1.00 91.00 121 HIS A C 1
ATOM 946 O O . HIS A 1 121 ? -6.451 5.549 -12.710 1.00 91.00 121 HIS A O 1
ATOM 952 N N . SER A 1 122 ? -4.921 7.149 -13.110 1.00 90.81 122 SER A N 1
ATOM 953 C CA . SER A 1 122 ? -3.808 6.218 -13.324 1.00 90.81 122 SER A CA 1
ATOM 954 C C . SER A 1 122 ? -3.503 5.408 -12.063 1.00 90.81 122 SER A C 1
ATOM 956 O O . SER A 1 122 ? -3.284 4.208 -12.163 1.00 90.81 122 SER A O 1
ATOM 958 N N . GLN A 1 123 ? -3.529 6.032 -10.880 1.00 91.38 123 GLN A N 1
ATOM 959 C CA . GLN A 1 123 ? -3.300 5.342 -9.604 1.00 91.38 123 GLN A CA 1
ATOM 960 C C . GLN A 1 123 ? -4.369 4.274 -9.323 1.00 91.38 123 GLN A C 1
ATOM 962 O O . GLN A 1 123 ? -4.038 3.145 -8.964 1.00 91.38 123 GLN A O 1
ATOM 967 N N . HIS A 1 124 ? -5.647 4.599 -9.548 1.00 93.25 124 HIS A N 1
ATOM 968 C CA . HIS A 1 124 ? -6.746 3.643 -9.395 1.00 93.25 124 HIS A CA 1
ATOM 969 C C . HIS A 1 124 ? -6.594 2.442 -10.340 1.00 93.25 124 HIS A C 1
ATOM 971 O O . HIS A 1 124 ? -6.726 1.290 -9.918 1.00 93.25 124 HIS A O 1
ATOM 977 N N . ARG A 1 125 ? -6.298 2.686 -11.624 1.00 94.81 125 ARG A N 1
ATOM 978 C CA . ARG A 1 125 ? -6.061 1.609 -12.601 1.00 94.81 125 ARG A CA 1
ATOM 979 C C . ARG A 1 125 ? -4.830 0.779 -12.253 1.00 94.81 125 ARG A C 1
ATOM 981 O O . ARG A 1 125 ? -4.876 -0.437 -12.358 1.00 94.81 125 ARG A O 1
ATOM 988 N N . LEU A 1 126 ? -3.770 1.398 -11.743 1.00 94.25 126 LEU A N 1
ATOM 989 C CA . LEU A 1 126 ? -2.567 0.686 -11.313 1.00 94.25 126 LEU A CA 1
ATOM 990 C C . LEU A 1 126 ? -2.880 -0.303 -10.182 1.00 94.25 126 LEU A C 1
ATOM 992 O O . LEU A 1 126 ? -2.436 -1.449 -10.220 1.00 94.25 126 LEU A O 1
ATOM 996 N N . LEU A 1 127 ? -3.708 0.115 -9.221 1.00 94.38 127 LEU A N 1
ATOM 997 C CA . LEU A 1 127 ? -4.141 -0.734 -8.114 1.00 94.38 127 LEU A CA 1
ATOM 998 C C . LEU A 1 127 ? -5.057 -1.881 -8.578 1.00 94.38 127 LEU A C 1
ATOM 1000 O O . LEU A 1 127 ? -4.925 -3.010 -8.113 1.00 94.38 127 LEU A O 1
ATOM 1004 N N . THR A 1 128 ? -5.984 -1.596 -9.492 1.00 94.19 128 THR A N 1
ATOM 1005 C CA . THR A 1 128 ? -7.036 -2.544 -9.903 1.00 94.19 128 THR A CA 1
ATOM 1006 C C . THR A 1 128 ? -6.639 -3.474 -11.045 1.00 94.19 128 THR A C 1
ATOM 1008 O O . THR A 1 128 ? -7.116 -4.603 -11.087 1.00 94.19 128 THR A O 1
ATOM 1011 N N . GLU A 1 129 ? -5.768 -3.039 -11.955 1.00 94.56 129 GLU A N 1
ATOM 1012 C CA . GLU A 1 129 ? -5.371 -3.812 -13.137 1.00 94.56 129 GLU A CA 1
ATOM 1013 C C . GLU A 1 129 ? -4.004 -4.469 -12.981 1.00 94.56 129 GLU A C 1
ATOM 1015 O O . GLU A 1 129 ? -3.837 -5.591 -13.442 1.00 94.56 129 GLU A O 1
ATOM 1020 N N . ARG A 1 130 ? -3.032 -3.809 -12.338 1.00 94.00 130 ARG A N 1
ATOM 1021 C CA . ARG A 1 130 ? -1.664 -4.338 -12.217 1.00 94.00 130 ARG A CA 1
ATOM 1022 C C . ARG A 1 130 ? -1.407 -4.965 -10.855 1.00 94.00 130 ARG A C 1
ATOM 1024 O O . ARG A 1 130 ? -1.092 -6.147 -10.782 1.00 94.00 130 ARG A O 1
ATOM 1031 N N . VAL A 1 131 ? -1.607 -4.217 -9.769 1.00 93.00 131 VAL A N 1
ATOM 1032 C CA . VAL A 1 131 ? -1.357 -4.725 -8.408 1.00 93.00 131 VAL A CA 1
ATOM 1033 C C . VAL A 1 131 ? -2.250 -5.919 -8.078 1.00 93.00 131 VAL A C 1
ATOM 1035 O O . VAL A 1 131 ? -1.764 -6.891 -7.513 1.00 93.00 131 VAL A O 1
ATOM 1038 N N . ALA A 1 132 ? -3.519 -5.897 -8.490 1.00 91.12 132 ALA A N 1
ATOM 1039 C CA . ALA A 1 132 ? -4.442 -7.010 -8.272 1.00 91.12 132 ALA A CA 1
ATOM 1040 C C . ALA A 1 132 ? -4.007 -8.339 -8.928 1.00 91.12 132 ALA A C 1
ATOM 1042 O O . ALA A 1 132 ? -4.525 -9.386 -8.552 1.00 91.12 132 ALA A O 1
ATOM 1043 N N . GLN A 1 133 ? -3.088 -8.304 -9.900 1.00 92.31 133 GLN A N 1
ATOM 1044 C CA . GLN A 1 133 ? -2.551 -9.488 -10.581 1.00 92.31 133 GLN A CA 1
ATOM 1045 C C . GLN A 1 133 ? -1.227 -9.981 -9.978 1.00 92.31 133 GLN A C 1
ATOM 1047 O O . GLN A 1 133 ? -0.723 -11.022 -10.397 1.00 92.31 133 GLN A O 1
ATOM 1052 N N . LEU A 1 134 ? -0.640 -9.244 -9.028 1.00 92.06 134 LEU A N 1
ATOM 1053 C CA . LEU A 1 134 ? 0.612 -9.640 -8.389 1.00 92.06 134 LEU A CA 1
ATOM 1054 C C . LEU A 1 134 ? 0.404 -10.868 -7.506 1.00 92.06 134 LEU A C 1
ATOM 1056 O O . LEU A 1 134 ? -0.622 -11.006 -6.844 1.00 92.06 134 LEU A O 1
ATOM 1060 N N . GLU A 1 135 ? 1.418 -11.728 -7.440 1.00 90.31 135 GLU A N 1
ATOM 1061 C CA . GLU A 1 135 ? 1.408 -12.861 -6.523 1.00 90.31 135 GLU A CA 1
ATOM 1062 C C . GLU A 1 135 ? 1.854 -12.403 -5.120 1.00 90.31 135 GLU A C 1
ATOM 1064 O O . GLU A 1 135 ? 2.998 -11.964 -4.951 1.00 90.31 135 GLU A O 1
ATOM 1069 N N . PRO A 1 136 ? 1.002 -12.505 -4.083 1.00 89.62 136 PRO A N 1
ATOM 1070 C CA . PRO A 1 136 ? 1.336 -11.971 -2.765 1.00 89.62 136 PRO A CA 1
ATOM 1071 C C . PRO A 1 136 ? 2.490 -12.699 -2.057 1.00 89.62 136 PRO A C 1
ATOM 1073 O O . PRO A 1 136 ? 3.097 -12.165 -1.124 1.00 89.62 136 PRO A O 1
ATOM 1076 N N . THR A 1 137 ? 2.811 -13.913 -2.500 1.00 88.62 137 THR A N 1
ATOM 1077 C CA . THR A 1 137 ? 3.917 -14.730 -1.987 1.00 88.62 137 THR A CA 1
ATOM 1078 C C . THR A 1 137 ? 5.286 -14.256 -2.488 1.00 88.62 137 THR A C 1
ATOM 1080 O O . THR A 1 137 ? 6.290 -14.495 -1.822 1.00 88.62 137 THR A O 1
ATOM 1083 N N . ALA A 1 138 ? 5.340 -13.565 -3.629 1.00 87.94 138 ALA A N 1
ATOM 1084 C CA . ALA A 1 138 ? 6.581 -13.202 -4.314 1.00 87.94 138 ALA A CA 1
ATOM 1085 C C . ALA A 1 138 ? 7.026 -11.748 -4.063 1.00 87.94 138 ALA A C 1
ATOM 1087 O O . ALA A 1 138 ? 8.057 -11.313 -4.574 1.00 87.94 138 ALA A O 1
ATOM 1088 N N . LEU A 1 139 ? 6.256 -10.972 -3.296 1.00 89.62 139 LEU A N 1
ATOM 1089 C CA . LEU A 1 139 ? 6.509 -9.542 -3.121 1.00 89.62 139 LEU A CA 1
ATOM 1090 C C . LEU A 1 139 ? 7.718 -9.260 -2.227 1.00 89.62 139 LEU A C 1
ATOM 1092 O O . LEU A 1 139 ? 7.821 -9.758 -1.104 1.00 89.62 139 LEU A O 1
ATOM 1096 N N . SER A 1 140 ? 8.586 -8.369 -2.705 1.00 91.00 140 SER A N 1
ATOM 1097 C CA . SER A 1 140 ? 9.648 -7.765 -1.907 1.00 91.00 140 SER A CA 1
ATOM 1098 C C . SER A 1 140 ? 9.094 -6.719 -0.930 1.00 91.00 140 SER A C 1
ATOM 1100 O O . SER A 1 140 ? 7.951 -6.258 -1.030 1.00 91.00 140 SER A O 1
ATOM 1102 N N . MET A 1 141 ? 9.933 -6.281 0.013 1.00 89.38 141 MET A N 1
ATOM 1103 C CA . MET A 1 141 ? 9.584 -5.180 0.916 1.00 89.38 141 MET A CA 1
ATOM 1104 C C . MET A 1 141 ? 9.365 -3.859 0.157 1.00 89.38 141 MET A C 1
ATOM 1106 O O . MET A 1 141 ? 8.456 -3.105 0.508 1.00 89.38 141 MET A O 1
ATOM 1110 N N . GLY A 1 142 ? 10.146 -3.569 -0.891 1.00 87.94 142 GLY A N 1
ATOM 1111 C CA . GLY A 1 142 ? 9.930 -2.400 -1.748 1.00 87.94 142 GLY A CA 1
ATOM 1112 C C . GLY A 1 142 ? 8.577 -2.439 -2.448 1.00 87.94 142 GLY A C 1
ATOM 1113 O O . GLY A 1 142 ? 7.836 -1.453 -2.403 1.00 87.94 142 GLY A O 1
ATOM 1114 N N . ALA A 1 143 ? 8.208 -3.598 -2.999 1.00 91.25 143 ALA A N 1
ATOM 1115 C CA . ALA A 1 143 ? 6.908 -3.809 -3.626 1.00 91.25 143 ALA A CA 1
ATOM 1116 C C . ALA A 1 143 ? 5.757 -3.585 -2.634 1.00 91.25 143 ALA A C 1
ATOM 1118 O O . ALA A 1 143 ? 4.812 -2.855 -2.934 1.00 91.25 143 ALA A O 1
ATOM 1119 N N . TYR A 1 144 ? 5.863 -4.126 -1.414 1.00 92.12 144 TYR A N 1
ATOM 1120 C CA . TYR A 1 144 ? 4.877 -3.879 -0.360 1.00 92.12 144 TYR A CA 1
ATOM 1121 C C . TYR A 1 144 ? 4.745 -2.392 -0.019 1.00 92.12 144 TYR A C 1
ATOM 1123 O O . TYR A 1 144 ? 3.629 -1.883 0.061 1.00 92.12 144 TYR A O 1
ATOM 1131 N N . ARG A 1 145 ? 5.860 -1.671 0.155 1.00 90.50 145 ARG A N 1
ATOM 1132 C CA . ARG A 1 145 ? 5.832 -0.232 0.471 1.00 90.50 145 ARG A CA 1
ATOM 1133 C C . ARG A 1 145 ? 5.142 0.573 -0.626 1.00 90.50 145 ARG A C 1
ATOM 1135 O O . ARG A 1 145 ? 4.362 1.472 -0.313 1.00 90.50 145 ARG A O 1
ATOM 1142 N N . PHE A 1 146 ? 5.399 0.233 -1.886 1.00 91.25 146 PHE A N 1
ATOM 1143 C CA . PHE A 1 146 ? 4.705 0.818 -3.027 1.00 91.25 146 PHE A CA 1
ATOM 1144 C C . PHE A 1 146 ? 3.199 0.525 -2.988 1.00 91.25 146 PHE A C 1
ATOM 1146 O O . PHE A 1 146 ? 2.408 1.466 -3.029 1.00 91.25 146 PHE A O 1
ATOM 1153 N N . VAL A 1 147 ? 2.796 -0.743 -2.835 1.00 92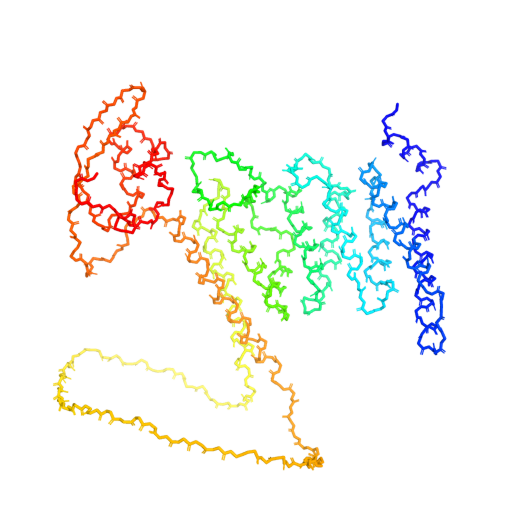.38 147 VAL A N 1
ATOM 1154 C CA . VAL A 1 147 ? 1.377 -1.133 -2.763 1.00 92.38 147 VAL A CA 1
ATOM 1155 C C . VAL A 1 147 ? 0.672 -0.442 -1.599 1.00 92.38 147 VAL A C 1
ATOM 1157 O O . VAL A 1 147 ? -0.410 0.106 -1.782 1.00 92.38 147 VAL A O 1
ATOM 1160 N N . HIS A 1 148 ? 1.292 -0.428 -0.420 1.00 90.06 148 HIS A N 1
ATOM 1161 C CA . HIS A 1 148 ? 0.781 0.259 0.761 1.00 90.06 148 HIS A CA 1
ATOM 1162 C C . HIS A 1 148 ? 0.547 1.746 0.470 1.00 90.06 148 HIS A C 1
ATOM 1164 O O . HIS A 1 148 ? -0.530 2.270 0.739 1.00 90.06 148 HIS A O 1
ATOM 1170 N N . CYS A 1 149 ? 1.536 2.433 -0.108 1.00 88.62 149 CYS A N 1
ATOM 1171 C CA . CYS A 1 149 ? 1.416 3.846 -0.456 1.00 88.62 149 CYS A CA 1
ATOM 1172 C C . CYS A 1 149 ? 0.294 4.085 -1.478 1.00 88.62 149 CYS A C 1
ATOM 1174 O O . CYS A 1 149 ? -0.575 4.927 -1.253 1.00 88.62 149 CYS A O 1
ATOM 1176 N N . LEU A 1 150 ? 0.264 3.304 -2.561 1.00 91.19 150 LEU A N 1
ATOM 1177 C CA . LEU A 1 150 ? -0.754 3.398 -3.605 1.00 91.19 150 LEU A CA 1
ATOM 1178 C C . LEU A 1 150 ? -2.166 3.162 -3.053 1.00 91.19 150 LEU A C 1
ATOM 1180 O O . LEU A 1 150 ? -3.074 3.931 -3.351 1.00 91.19 150 LEU A O 1
ATOM 1184 N N . PHE A 1 151 ? -2.342 2.133 -2.222 1.00 92.06 151 PHE A N 1
ATOM 1185 C CA . PHE A 1 151 ? -3.608 1.813 -1.563 1.00 92.06 151 PHE A CA 1
ATOM 1186 C C . PHE A 1 151 ? -4.130 2.999 -0.740 1.00 92.06 151 PHE A C 1
ATOM 1188 O O . PHE A 1 151 ? -5.288 3.395 -0.883 1.00 92.06 151 PHE A O 1
ATOM 1195 N N . MET A 1 152 ? -3.260 3.621 0.063 1.00 88.69 152 MET A N 1
ATOM 1196 C CA . MET A 1 152 ? -3.628 4.789 0.866 1.00 88.69 152 MET A CA 1
ATOM 1197 C C . MET A 1 152 ? -4.008 5.987 -0.007 1.00 88.69 152 MET A C 1
ATOM 1199 O O . MET A 1 152 ? -5.016 6.645 0.253 1.00 88.69 152 MET A O 1
ATOM 1203 N N . TRP A 1 153 ? -3.249 6.255 -1.071 1.00 87.00 153 TRP A N 1
ATOM 1204 C CA . TRP A 1 153 ? -3.545 7.345 -1.999 1.00 87.00 153 TRP A CA 1
ATOM 1205 C C . TRP A 1 153 ? -4.861 7.162 -2.751 1.00 87.00 153 TRP A C 1
ATOM 1207 O O . TRP A 1 153 ? -5.642 8.109 -2.847 1.00 87.00 153 TRP A O 1
ATOM 1217 N N . VAL A 1 154 ? -5.144 5.953 -3.241 1.00 90.69 154 VAL A N 1
ATOM 1218 C CA . VAL A 1 154 ? -6.424 5.650 -3.894 1.00 90.69 154 VAL A CA 1
ATOM 1219 C C . VAL A 1 154 ? -7.576 5.849 -2.909 1.00 90.69 154 VAL A C 1
ATOM 1221 O O . VAL A 1 154 ? -8.546 6.523 -3.248 1.00 90.69 154 VAL A O 1
ATOM 1224 N N . GLY A 1 155 ? -7.439 5.386 -1.662 1.00 88.94 155 GLY A N 1
ATOM 1225 C CA . GLY A 1 155 ? -8.442 5.618 -0.619 1.00 88.94 155 GLY A CA 1
ATOM 1226 C C . GLY A 1 155 ? -8.692 7.104 -0.319 1.00 88.94 155 GLY A C 1
ATOM 1227 O O . GLY A 1 155 ? -9.842 7.503 -0.122 1.00 88.94 155 GLY A O 1
ATOM 1228 N N . LEU A 1 156 ? -7.650 7.944 -0.337 1.00 86.81 156 LEU A N 1
ATOM 1229 C CA . LEU A 1 156 ? -7.786 9.404 -0.204 1.00 86.81 156 LEU A CA 1
ATOM 1230 C C . LEU A 1 156 ? -8.491 10.028 -1.416 1.00 86.81 156 LEU A C 1
ATOM 1232 O O . LEU A 1 156 ? -9.363 10.882 -1.257 1.00 86.81 156 LEU A O 1
ATOM 1236 N N . HIS A 1 157 ? -8.122 9.626 -2.635 1.00 86.75 157 HIS A N 1
ATOM 1237 C CA . HIS A 1 157 ? -8.718 10.155 -3.863 1.00 86.75 157 HIS A CA 1
ATOM 1238 C C . HIS A 1 157 ? -10.196 9.777 -4.003 1.00 86.75 157 HIS A C 1
ATOM 1240 O O . HIS A 1 157 ? -10.994 10.608 -4.436 1.00 86.75 157 HIS A O 1
ATOM 1246 N N . GLU A 1 158 ? -10.571 8.577 -3.564 1.00 89.31 158 GLU A N 1
ATOM 1247 C CA . GLU A 1 158 ? -11.959 8.110 -3.496 1.00 89.31 158 GLU A CA 1
ATOM 1248 C C . GLU A 1 158 ? -12.760 8.722 -2.334 1.00 89.31 158 GLU A C 1
ATOM 1250 O O . GLU A 1 158 ? -13.947 8.432 -2.207 1.00 89.31 158 GLU A O 1
ATOM 1255 N N . GLN A 1 159 ? -12.144 9.561 -1.489 1.00 87.12 159 GLN A N 1
ATOM 1256 C CA . GLN A 1 159 ? -12.763 10.128 -0.280 1.00 87.12 159 GLN A CA 1
ATOM 1257 C C . GLN A 1 159 ? -13.253 9.062 0.718 1.00 87.12 159 GLN A C 1
ATOM 1259 O O . GLN A 1 159 ? -14.147 9.317 1.522 1.00 87.12 159 GLN A O 1
ATOM 1264 N N . LYS A 1 160 ? -12.660 7.864 0.686 1.00 87.00 160 LYS A N 1
ATOM 1265 C CA . LYS A 1 160 ? -12.929 6.779 1.645 1.00 87.00 160 LYS A CA 1
ATOM 1266 C C . LYS A 1 160 ? -11.981 6.814 2.839 1.00 87.00 160 LYS A C 1
ATOM 1268 O O . LYS A 1 160 ? -12.293 6.265 3.894 1.00 87.00 160 LYS A O 1
ATOM 1273 N N . LEU A 1 161 ? -10.843 7.487 2.688 1.00 85.81 161 LEU A N 1
ATOM 1274 C CA . LEU A 1 161 ? -9.902 7.809 3.754 1.00 85.81 161 LEU A CA 1
ATOM 1275 C C . LEU A 1 161 ? -9.773 9.324 3.893 1.00 85.81 161 LEU A C 1
ATOM 1277 O O . LEU A 1 161 ? -9.850 10.064 2.911 1.00 85.81 161 LEU A O 1
ATOM 1281 N N . ARG A 1 162 ? -9.497 9.781 5.111 1.00 84.44 162 ARG A N 1
ATOM 1282 C CA . ARG A 1 162 ? -9.133 11.168 5.408 1.00 84.44 162 ARG A CA 1
ATOM 1283 C C . ARG A 1 162 ? -7.826 11.193 6.179 1.00 84.44 162 ARG A C 1
ATOM 1285 O O . ARG A 1 162 ? -7.677 10.473 7.157 1.00 84.44 162 ARG A O 1
ATOM 1292 N N . TYR A 1 163 ? -6.893 12.043 5.772 1.00 81.25 163 TYR A N 1
ATOM 1293 C CA . TYR A 1 163 ? -5.708 12.317 6.577 1.00 81.25 163 TYR A CA 1
ATOM 1294 C C . TYR A 1 163 ? -6.048 13.354 7.650 1.00 81.25 163 TYR A C 1
ATOM 1296 O O . TYR A 1 163 ? -6.583 14.417 7.338 1.00 81.25 163 TYR A O 1
ATOM 1304 N N . GLN A 1 164 ? -5.759 13.036 8.905 1.00 74.44 164 GLN A N 1
ATOM 1305 C CA . GLN A 1 164 ? -5.933 13.906 10.058 1.00 74.44 164 GLN A CA 1
ATOM 1306 C C . GLN A 1 164 ? -4.555 14.351 10.540 1.00 74.44 164 GLN A C 1
ATOM 1308 O O . GLN A 1 164 ? -3.720 13.520 10.912 1.00 74.44 164 GLN A O 1
ATOM 1313 N N . GLN A 1 165 ? -4.293 15.658 10.511 1.00 66.75 165 GLN A N 1
ATOM 1314 C CA . GLN A 1 165 ? -3.002 16.178 10.953 1.00 66.75 165 GLN A CA 1
ATOM 1315 C C . GLN A 1 165 ? -2.831 16.035 12.475 1.00 66.75 165 GLN A C 1
ATOM 1317 O O . GLN A 1 165 ? -3.822 16.093 13.212 1.00 66.75 165 GLN A O 1
ATOM 1322 N N . PRO A 1 166 ? -1.587 15.888 12.972 1.00 56.16 166 PRO A N 1
ATOM 1323 C CA . PRO A 1 166 ? -1.321 15.904 14.406 1.00 56.16 166 PRO A CA 1
ATOM 1324 C C . PRO A 1 166 ? -1.775 17.254 14.982 1.00 56.16 166 PRO A C 1
ATOM 1326 O O . PRO A 1 166 ? -1.203 18.292 14.655 1.00 56.16 166 PRO A O 1
ATOM 1329 N N . GLY A 1 167 ? -2.827 17.252 15.804 1.00 53.38 167 GLY A N 1
ATOM 1330 C CA . GLY A 1 167 ? -3.401 18.464 16.404 1.00 53.38 167 GLY A CA 1
ATOM 1331 C C . GLY A 1 167 ? -4.758 18.909 15.844 1.00 53.38 167 GLY A C 1
ATOM 1332 O O . GLY A 1 167 ? -5.399 19.748 16.469 1.00 53.38 167 GLY A O 1
ATOM 1333 N N . GLU A 1 168 ? -5.254 18.310 14.756 1.00 52.41 168 GLU A N 1
ATOM 1334 C CA . GLU A 1 168 ? -6.657 18.441 14.310 1.00 52.41 168 GLU A CA 1
ATOM 1335 C C . GLU A 1 168 ? -7.584 17.442 15.036 1.00 52.41 168 GLU A C 1
ATOM 1337 O O . GLU A 1 168 ? -8.556 16.934 14.471 1.00 52.41 168 GLU A O 1
ATOM 1342 N N . GLU A 1 169 ? -7.279 17.100 16.290 1.00 47.59 169 GLU A N 1
ATOM 1343 C CA . GLU A 1 169 ? -8.240 16.422 17.159 1.00 47.59 169 GLU A CA 1
ATOM 1344 C C . GLU A 1 169 ? -9.365 17.414 17.485 1.00 47.59 169 GLU A C 1
ATOM 1346 O O . GLU A 1 169 ? -9.270 18.229 18.404 1.00 47.59 169 GLU A O 1
ATOM 1351 N N . GLU A 1 170 ? -10.463 17.344 16.732 1.00 41.25 170 GLU A N 1
ATOM 1352 C CA . GLU A 1 170 ? -11.761 17.788 17.230 1.00 41.25 170 GLU A CA 1
ATOM 1353 C C . GLU A 1 170 ? -12.070 16.995 18.505 1.00 41.25 170 GLU A C 1
ATOM 1355 O O . GLU A 1 170 ? -12.521 15.863 18.410 1.00 41.25 170 GLU A O 1
ATOM 1360 N N . ALA A 1 171 ? -11.748 17.561 19.674 1.00 37.84 171 ALA A N 1
ATOM 1361 C CA . ALA A 1 171 ? -12.320 17.379 21.021 1.00 37.84 171 ALA A CA 1
ATOM 1362 C C . ALA A 1 171 ? -12.901 16.003 21.464 1.00 37.84 171 ALA A C 1
ATOM 1364 O O . ALA A 1 171 ? -13.648 15.949 22.445 1.00 37.84 171 ALA A O 1
ATOM 1365 N N . GLY A 1 172 ? -12.586 14.882 20.814 1.00 37.72 172 GLY A N 1
ATOM 1366 C CA . GLY A 1 172 ? -13.454 13.712 20.892 1.00 37.72 172 GLY A CA 1
ATOM 1367 C C . GLY A 1 172 ? -12.999 12.466 20.138 1.00 37.72 172 GLY A C 1
ATOM 1368 O O . GLY A 1 172 ? -13.841 11.804 19.557 1.00 37.72 172 GLY A O 1
ATOM 1369 N N . ALA A 1 173 ? -11.722 12.092 20.173 1.00 35.25 173 ALA A N 1
ATOM 1370 C CA . ALA A 1 173 ? -11.299 10.686 20.089 1.00 35.25 173 ALA A CA 1
ATOM 1371 C C . ALA A 1 173 ? -9.816 10.586 20.461 1.00 35.25 173 ALA A C 1
ATOM 1373 O O . ALA A 1 173 ? -9.025 11.420 20.051 1.00 35.25 173 ALA A O 1
ATOM 1374 N N . GLY A 1 174 ? -9.483 9.606 21.300 1.00 38.75 174 GLY A N 1
ATOM 1375 C CA . GLY A 1 174 ? -8.222 9.477 22.028 1.00 38.75 174 GLY A CA 1
ATOM 1376 C C . GLY A 1 174 ? -6.931 9.663 21.228 1.00 38.75 174 GLY A C 1
ATOM 1377 O O . GLY A 1 174 ? -6.718 9.021 20.207 1.00 38.75 174 GLY A O 1
ATOM 1378 N N . ALA A 1 175 ? -6.029 10.440 21.826 1.00 34.47 175 ALA A N 1
ATOM 1379 C CA . ALA A 1 175 ? -4.616 10.524 21.498 1.00 34.47 175 ALA A CA 1
ATOM 1380 C C . ALA A 1 175 ? -3.975 9.129 21.392 1.00 34.47 175 ALA A C 1
ATOM 1382 O O . ALA A 1 175 ? -3.690 8.464 22.396 1.00 34.47 175 ALA A O 1
ATOM 1383 N N . GLY A 1 176 ? -3.727 8.700 20.156 1.00 37.31 176 GLY A N 1
ATOM 1384 C CA . GLY A 1 176 ? -2.786 7.633 19.850 1.00 37.31 176 GLY A CA 1
ATOM 1385 C C . GLY A 1 176 ? -1.365 8.090 20.179 1.00 37.31 176 GLY A C 1
ATOM 1386 O O . GLY A 1 176 ? -0.979 9.223 19.906 1.00 37.31 176 GLY A O 1
ATOM 1387 N N . ALA A 1 177 ? -0.597 7.209 20.816 1.00 32.78 177 ALA A N 1
ATOM 1388 C CA . ALA A 1 177 ? 0.786 7.450 21.200 1.00 32.78 177 ALA A CA 1
ATOM 1389 C C . ALA A 1 177 ? 1.646 7.941 20.019 1.00 32.78 177 ALA A C 1
ATOM 1391 O O . ALA A 1 177 ? 1.509 7.465 18.893 1.00 32.78 177 ALA A O 1
ATOM 1392 N N . GLY A 1 178 ? 2.535 8.887 20.329 1.00 33.91 178 GLY A N 1
ATOM 1393 C CA . GLY A 1 178 ? 3.309 9.681 19.385 1.00 33.91 178 GLY A CA 1
ATOM 1394 C C . GLY A 1 178 ? 3.938 8.905 18.232 1.00 33.91 178 GLY A C 1
ATOM 1395 O O . GLY A 1 178 ? 4.765 8.016 18.419 1.00 33.91 178 GLY A O 1
ATOM 1396 N N . THR A 1 179 ? 3.587 9.344 17.034 1.00 33.12 179 THR A N 1
ATOM 1397 C CA . THR A 1 179 ? 4.460 9.358 15.864 1.00 33.12 179 THR A CA 1
ATOM 1398 C C . THR A 1 179 ? 4.299 10.752 15.262 1.00 33.12 179 THR A C 1
ATOM 1400 O O . THR A 1 179 ? 3.183 11.262 15.211 1.00 33.12 179 THR A O 1
ATOM 1403 N N . ASP A 1 180 ? 5.394 11.405 14.875 1.00 36.06 180 ASP A N 1
ATOM 1404 C CA . ASP A 1 180 ? 5.424 12.763 14.297 1.00 36.06 180 ASP A CA 1
ATOM 1405 C C . ASP A 1 180 ? 4.782 12.837 12.884 1.00 36.06 180 ASP A C 1
ATOM 1407 O O . ASP A 1 180 ? 5.228 13.578 12.010 1.00 36.06 180 ASP A O 1
ATOM 1411 N N . GLY A 1 181 ? 3.732 12.054 12.629 1.00 50.47 181 GLY A N 1
ATOM 1412 C CA . GLY A 1 181 ? 3.001 11.970 11.369 1.00 50.47 181 GLY A CA 1
ATOM 1413 C C . GLY A 1 181 ? 1.498 11.938 11.627 1.00 50.47 181 GLY A C 1
ATOM 1414 O O . GLY A 1 181 ? 1.036 11.402 12.632 1.00 50.47 181 GLY A O 1
ATOM 1415 N N . GLY A 1 182 ? 0.718 12.559 10.745 1.00 58.94 182 GLY A N 1
ATOM 1416 C CA . GLY A 1 182 ? -0.739 12.525 10.832 1.00 58.94 182 GLY A CA 1
ATOM 1417 C C . GLY A 1 182 ? -1.288 11.109 10.684 1.00 58.94 182 GLY A C 1
ATOM 1418 O O . GLY A 1 182 ? -0.613 10.185 10.233 1.00 58.94 182 GLY A O 1
ATOM 1419 N N . THR A 1 183 ? -2.533 10.939 11.101 1.00 68.81 183 THR A N 1
ATOM 1420 C CA . THR A 1 183 ? -3.215 9.647 11.171 1.00 68.81 183 THR A CA 1
ATOM 1421 C C . THR A 1 183 ? -4.258 9.550 10.064 1.00 68.81 183 THR A C 1
ATOM 1423 O O . THR A 1 183 ? -4.913 10.538 9.743 1.00 68.81 183 THR A O 1
ATOM 1426 N N . PHE A 1 184 ? -4.436 8.371 9.470 1.00 76.25 184 PHE A N 1
ATOM 1427 C CA . PHE A 1 184 ? -5.505 8.146 8.499 1.00 76.25 184 PHE A CA 1
ATOM 1428 C C . PHE A 1 184 ? -6.771 7.660 9.193 1.00 76.25 184 PHE A C 1
ATOM 1430 O O . PHE A 1 184 ? -6.734 6.751 10.012 1.00 76.25 184 PHE A O 1
ATOM 1437 N N . VAL A 1 185 ? -7.893 8.263 8.832 1.00 81.88 185 VAL A N 1
ATOM 1438 C CA . VAL A 1 185 ? -9.216 7.968 9.369 1.00 81.88 185 VAL A CA 1
ATOM 1439 C C . VAL A 1 185 ? -10.060 7.346 8.268 1.00 81.88 185 VAL A C 1
ATOM 1441 O O . VAL A 1 185 ? -10.124 7.881 7.157 1.00 81.88 185 VAL A O 1
ATOM 1444 N N . THR A 1 186 ? -10.728 6.241 8.579 1.00 84.44 186 THR A N 1
ATOM 1445 C CA . THR A 1 186 ? -11.580 5.528 7.625 1.00 84.44 186 THR A CA 1
ATOM 1446 C C . THR A 1 186 ? -12.985 6.121 7.622 1.00 84.44 186 THR A C 1
ATOM 1448 O O . THR A 1 186 ? -13.648 6.187 8.661 1.00 84.44 186 THR A O 1
ATOM 1451 N N . LEU A 1 187 ? -13.434 6.562 6.448 1.00 83.12 187 LEU A N 1
ATOM 1452 C CA . LEU A 1 187 ? -14.791 7.051 6.191 1.00 83.12 187 LEU A CA 1
ATOM 1453 C C . LEU A 1 187 ? -15.691 5.931 5.655 1.00 83.12 187 LEU A C 1
ATOM 1455 O O . LEU A 1 187 ? -16.871 5.884 5.987 1.00 83.12 187 LEU A O 1
ATOM 1459 N N . ASP A 1 188 ? -15.127 5.031 4.849 1.00 83.00 188 ASP A N 1
ATOM 1460 C CA . ASP A 1 188 ? -15.823 3.895 4.246 1.00 83.00 188 ASP A CA 1
ATOM 1461 C C . ASP A 1 188 ? -14.875 2.686 4.164 1.00 83.00 188 ASP A C 1
ATOM 1463 O O . ASP A 1 188 ? -13.726 2.810 3.737 1.00 83.00 188 ASP A O 1
ATOM 1467 N N . LEU A 1 189 ? -15.358 1.511 4.578 1.00 82.06 189 LEU A N 1
ATOM 1468 C CA . LEU A 1 189 ? -14.612 0.250 4.536 1.00 82.06 189 LEU A CA 1
ATOM 1469 C C . LEU A 1 189 ? -14.555 -0.384 3.142 1.00 82.06 189 LEU A C 1
ATOM 1471 O O . LEU A 1 189 ? -13.793 -1.331 2.942 1.00 82.06 189 LEU A O 1
ATOM 1475 N N . THR A 1 190 ? -15.321 0.107 2.167 1.00 88.00 190 THR A N 1
ATOM 1476 C CA . THR A 1 190 ? -15.328 -0.409 0.788 1.00 88.00 190 THR A CA 1
ATOM 1477 C C . THR A 1 190 ? -14.096 0.035 -0.017 1.00 88.00 190 THR A C 1
ATOM 1479 O O . THR A 1 190 ? -14.191 0.424 -1.180 1.00 88.00 190 THR A O 1
ATOM 1482 N N . LEU A 1 191 ? -12.909 -0.002 0.591 1.00 90.25 191 LEU A N 1
ATOM 1483 C CA . LEU A 1 191 ? -11.655 0.452 -0.008 1.00 90.25 191 LEU A CA 1
ATOM 1484 C C . LEU A 1 191 ? -11.257 -0.415 -1.207 1.00 90.25 191 LEU A C 1
ATOM 1486 O O . LEU A 1 191 ? -11.167 -1.645 -1.121 1.00 90.25 191 LEU A O 1
ATOM 1490 N N . THR A 1 192 ? -10.963 0.240 -2.328 1.00 93.06 192 THR A N 1
ATOM 1491 C CA . THR A 1 192 ? -10.420 -0.423 -3.514 1.00 93.06 192 THR A CA 1
ATOM 1492 C C . THR A 1 192 ? -9.075 -1.067 -3.173 1.00 93.06 192 THR A C 1
ATOM 1494 O O . THR A 1 192 ? -8.231 -0.461 -2.520 1.00 93.06 192 THR A O 1
ATOM 1497 N N . GLY A 1 193 ? -8.874 -2.323 -3.577 1.00 91.44 193 GLY A N 1
ATOM 1498 C CA . GLY A 1 193 ? -7.660 -3.087 -3.265 1.00 91.44 193 GLY A CA 1
ATOM 1499 C C . GLY A 1 193 ? -7.657 -3.774 -1.893 1.00 91.44 193 GLY A C 1
ATOM 1500 O O . GLY A 1 193 ? -6.746 -4.553 -1.620 1.00 91.44 193 GLY A O 1
ATOM 1501 N N . MET A 1 194 ? -8.684 -3.589 -1.055 1.00 92.62 194 MET A N 1
ATOM 1502 C CA . MET A 1 194 ? -8.771 -4.263 0.249 1.00 92.62 194 MET A CA 1
ATOM 1503 C C . MET A 1 194 ? -8.706 -5.804 0.166 1.00 92.62 194 MET A C 1
ATOM 1505 O O . MET A 1 194 ? -8.007 -6.400 0.988 1.00 92.62 194 MET A O 1
ATOM 1509 N N . PRO A 1 195 ? -9.348 -6.483 -0.814 1.00 92.75 195 PRO A N 1
ATOM 1510 C CA . PRO A 1 195 ? -9.210 -7.933 -0.964 1.00 92.75 195 PRO A CA 1
ATOM 1511 C C . PRO A 1 195 ? -7.757 -8.374 -1.171 1.00 92.75 195 PRO A C 1
ATOM 1513 O O . PRO A 1 195 ? -7.321 -9.341 -0.553 1.00 92.75 195 PRO A O 1
ATOM 1516 N N . PHE A 1 196 ? -6.993 -7.622 -1.970 1.00 94.31 196 PHE A N 1
ATOM 1517 C CA . PHE A 1 196 ? -5.576 -7.889 -2.203 1.00 94.31 196 PHE A CA 1
ATOM 1518 C C . PHE A 1 196 ? -4.745 -7.688 -0.932 1.00 94.31 196 PHE A C 1
ATOM 1520 O O . PHE A 1 196 ? -3.897 -8.515 -0.623 1.00 94.31 196 PHE A O 1
ATOM 1527 N N . VAL A 1 197 ? -5.002 -6.628 -0.155 1.00 93.88 197 VAL A N 1
ATOM 1528 C CA . VAL A 1 197 ? -4.288 -6.378 1.112 1.00 93.88 197 VAL A CA 1
ATOM 1529 C C . VAL A 1 197 ? -4.531 -7.508 2.119 1.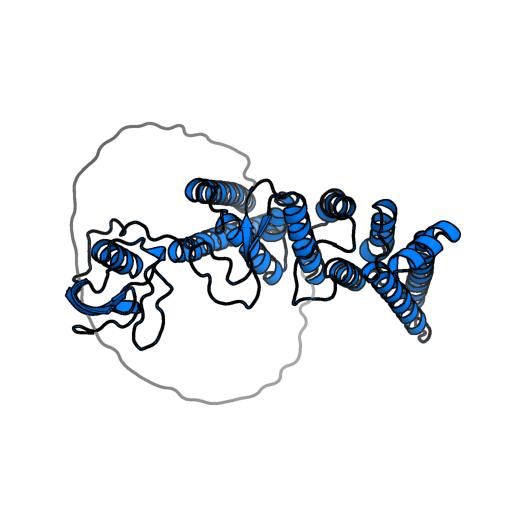00 93.88 197 VAL A C 1
ATOM 1531 O O . VAL A 1 197 ? -3.593 -7.952 2.781 1.00 93.88 197 VAL A O 1
ATOM 1534 N N . TRP A 1 198 ? -5.763 -8.014 2.213 1.00 94.12 198 TRP A N 1
ATOM 1535 C CA . TRP A 1 198 ? -6.066 -9.189 3.032 1.00 94.12 198 TRP A CA 1
ATOM 1536 C C . TRP A 1 198 ? -5.311 -10.431 2.563 1.00 94.12 198 TRP A C 1
ATOM 1538 O O . TRP A 1 198 ? -4.711 -11.123 3.385 1.00 94.12 198 TRP A O 1
ATOM 1548 N N . ASP A 1 199 ? -5.340 -10.706 1.261 1.00 94.00 199 ASP A N 1
ATOM 1549 C CA . ASP A 1 199 ? -4.667 -11.865 0.680 1.00 94.00 199 ASP A CA 1
ATOM 1550 C C . ASP A 1 199 ? -3.146 -11.793 0.890 1.00 94.00 199 ASP A C 1
ATOM 1552 O O . ASP A 1 199 ? -2.518 -12.750 1.341 1.00 94.00 199 ASP A O 1
ATOM 1556 N N . LEU A 1 200 ? -2.571 -10.604 0.710 1.00 93.69 200 LEU A N 1
ATOM 1557 C CA . LEU A 1 200 ? -1.171 -10.306 0.975 1.00 93.69 200 LEU A CA 1
ATOM 1558 C C . LEU A 1 200 ? -0.762 -10.625 2.408 1.00 93.69 200 LEU A C 1
ATOM 1560 O O . LEU A 1 200 ? 0.212 -11.346 2.632 1.00 93.69 200 LEU A O 1
ATOM 1564 N N . VAL A 1 201 ? -1.504 -10.093 3.377 1.00 94.31 201 VAL A N 1
ATOM 1565 C CA . VAL A 1 201 ? -1.216 -10.279 4.801 1.00 94.31 201 VAL A CA 1
ATOM 1566 C C . VAL A 1 201 ? -1.273 -11.751 5.184 1.00 94.31 201 VAL A C 1
ATOM 1568 O O . VAL A 1 201 ? -0.452 -12.208 5.977 1.00 94.31 201 VAL A O 1
ATOM 1571 N N . LEU A 1 202 ? -2.214 -12.503 4.618 1.00 93.88 202 LEU A N 1
ATOM 1572 C CA . LEU A 1 202 ? -2.398 -13.910 4.939 1.00 93.88 202 LEU A CA 1
ATOM 1573 C C . LEU A 1 202 ? -1.384 -14.818 4.237 1.00 93.88 202 LEU A C 1
ATOM 1575 O O . LEU A 1 202 ? -0.887 -15.743 4.881 1.00 93.88 202 LEU A O 1
ATOM 1579 N N . ASN A 1 203 ? -1.001 -14.522 2.995 1.00 93.19 203 ASN A N 1
ATOM 1580 C CA . ASN A 1 203 ? -0.203 -15.427 2.161 1.00 93.19 203 ASN A CA 1
ATOM 1581 C C . ASN A 1 203 ? 1.290 -15.096 2.089 1.00 93.19 203 ASN A C 1
ATOM 1583 O O . ASN A 1 203 ? 2.085 -15.978 1.767 1.00 93.19 203 ASN A O 1
ATOM 1587 N N . THR A 1 204 ? 1.713 -13.868 2.407 1.00 92.88 204 THR A N 1
ATOM 1588 C CA . THR A 1 204 ? 3.124 -13.475 2.243 1.00 92.88 204 THR A CA 1
ATOM 1589 C C . THR A 1 204 ? 4.079 -14.352 3.072 1.00 92.88 204 THR A C 1
ATOM 1591 O O . THR A 1 204 ? 3.796 -14.619 4.248 1.00 92.88 204 THR A O 1
ATOM 1594 N N . PRO A 1 205 ? 5.234 -14.784 2.528 1.00 90.19 205 PRO A N 1
ATOM 1595 C CA . PRO A 1 205 ? 6.241 -15.516 3.278 1.00 90.19 205 PRO A CA 1
ATOM 1596 C C . PRO A 1 205 ? 7.037 -14.652 4.254 1.00 90.19 205 PRO A C 1
ATOM 1598 O O . PRO A 1 205 ? 7.659 -15.203 5.161 1.00 90.19 205 PRO A O 1
ATOM 1601 N N . LEU A 1 206 ? 6.988 -13.328 4.119 1.00 91.94 206 LEU A N 1
ATOM 1602 C CA . LEU A 1 206 ? 7.776 -12.399 4.918 1.00 91.94 206 LEU A CA 1
ATOM 1603 C C . LEU A 1 206 ? 6.967 -11.901 6.124 1.00 91.94 206 LEU A C 1
ATOM 1605 O O . LEU A 1 206 ? 5.967 -11.200 5.975 1.00 91.94 206 LEU A O 1
ATOM 1609 N N . GLU A 1 207 ? 7.414 -12.242 7.335 1.00 91.44 207 GLU A N 1
ATOM 1610 C CA . GLU A 1 207 ? 6.721 -11.862 8.578 1.00 91.44 207 GLU A CA 1
ATOM 1611 C C . GLU A 1 207 ? 6.670 -10.345 8.803 1.00 91.44 207 GLU A C 1
ATOM 1613 O O . GLU A 1 207 ? 5.688 -9.839 9.348 1.00 91.44 207 GLU A O 1
ATOM 1618 N N . ASP A 1 208 ? 7.667 -9.598 8.325 1.00 91.25 208 ASP A N 1
ATOM 1619 C CA . ASP A 1 208 ? 7.678 -8.136 8.429 1.00 91.25 208 ASP A CA 1
ATOM 1620 C C . ASP A 1 208 ? 6.575 -7.491 7.578 1.00 91.25 208 ASP A C 1
ATOM 1622 O O . ASP A 1 208 ? 5.904 -6.565 8.041 1.00 91.25 208 ASP A O 1
ATOM 1626 N N . ILE A 1 209 ? 6.348 -8.001 6.358 1.00 92.50 209 ILE A N 1
ATOM 1627 C CA . ILE A 1 209 ? 5.261 -7.542 5.475 1.00 92.50 209 ILE A CA 1
ATOM 1628 C C . ILE A 1 209 ? 3.916 -7.873 6.115 1.00 92.50 209 ILE A C 1
ATOM 1630 O O . ILE A 1 209 ? 3.055 -6.999 6.226 1.00 92.50 209 ILE A O 1
ATOM 1634 N N . ALA A 1 210 ? 3.752 -9.108 6.600 1.00 93.38 210 ALA A N 1
ATOM 1635 C CA . ALA A 1 210 ? 2.534 -9.519 7.286 1.00 93.38 210 ALA A CA 1
ATOM 1636 C C . ALA A 1 210 ? 2.256 -8.630 8.502 1.00 93.38 210 ALA A C 1
ATOM 1638 O O . ALA A 1 210 ? 1.146 -8.136 8.661 1.00 93.38 210 ALA A O 1
ATOM 1639 N N . THR A 1 211 ? 3.263 -8.358 9.332 1.00 91.50 211 THR A N 1
ATOM 1640 C CA . THR A 1 211 ? 3.118 -7.521 10.530 1.00 91.50 211 THR A CA 1
ATOM 1641 C C . THR A 1 211 ? 2.715 -6.090 10.186 1.00 91.50 211 THR A C 1
ATOM 1643 O O . THR A 1 211 ? 1.809 -5.534 10.813 1.00 91.50 211 THR A O 1
ATOM 1646 N N . GLN A 1 212 ? 3.345 -5.483 9.179 1.00 88.69 212 GLN A N 1
ATOM 1647 C CA . GLN A 1 212 ? 2.985 -4.135 8.738 1.00 88.69 212 GLN A CA 1
ATOM 1648 C C . GLN A 1 212 ? 1.573 -4.092 8.135 1.00 88.69 212 GLN A C 1
ATOM 1650 O O . GLN A 1 212 ? 0.801 -3.197 8.480 1.00 88.69 212 GLN A O 1
ATOM 1655 N N . GLY A 1 213 ? 1.199 -5.074 7.314 1.00 90.69 213 GLY A N 1
ATOM 1656 C CA . GLY A 1 213 ? -0.131 -5.127 6.710 1.00 90.69 213 GLY A CA 1
ATOM 1657 C C . GLY A 1 213 ? -1.237 -5.444 7.724 1.00 90.69 213 GLY A C 1
ATOM 1658 O O . GLY A 1 213 ? -2.294 -4.820 7.686 1.00 90.69 213 GLY A O 1
ATOM 1659 N N . MET A 1 214 ? -0.987 -6.322 8.705 1.00 92.12 214 MET A N 1
ATOM 1660 C CA . MET A 1 214 ? -1.896 -6.548 9.840 1.00 92.12 214 MET A CA 1
ATOM 1661 C C . MET A 1 214 ? -2.148 -5.242 10.596 1.00 92.12 214 MET A C 1
ATOM 1663 O O . MET A 1 214 ? -3.293 -4.908 10.894 1.00 92.12 214 MET A O 1
ATOM 1667 N N . ASN A 1 215 ? -1.087 -4.480 10.883 1.00 88.50 215 ASN A N 1
ATOM 1668 C CA . ASN A 1 215 ? -1.206 -3.187 11.549 1.00 88.50 215 ASN A CA 1
ATOM 1669 C C . ASN A 1 215 ? -2.015 -2.182 10.724 1.00 88.50 215 ASN A C 1
ATOM 1671 O O . ASN A 1 215 ? -2.855 -1.501 11.309 1.00 88.50 215 ASN A O 1
ATOM 1675 N N . LEU A 1 216 ? -1.803 -2.120 9.404 1.00 88.75 216 LEU A N 1
ATOM 1676 C CA . LEU A 1 216 ? -2.606 -1.296 8.499 1.00 88.75 216 LEU A CA 1
ATOM 1677 C C . LEU A 1 216 ? -4.091 -1.657 8.612 1.00 88.75 216 LEU A C 1
ATOM 1679 O O . LEU A 1 216 ? -4.899 -0.789 8.929 1.00 88.75 216 LEU A O 1
ATOM 1683 N N . ILE A 1 217 ? -4.446 -2.931 8.412 1.00 91.44 217 ILE A N 1
ATOM 1684 C CA . ILE A 1 217 ? -5.842 -3.381 8.472 1.00 91.44 217 ILE A CA 1
ATOM 1685 C C . ILE A 1 217 ? -6.446 -3.029 9.835 1.00 91.44 217 ILE A C 1
ATOM 1687 O O . ILE A 1 217 ? -7.496 -2.402 9.900 1.00 91.44 217 ILE A O 1
ATOM 1691 N N . ILE A 1 218 ? -5.770 -3.370 10.934 1.00 88.12 218 ILE A N 1
ATOM 1692 C CA . ILE A 1 218 ? -6.266 -3.085 12.286 1.00 88.12 218 ILE A CA 1
ATOM 1693 C C . ILE A 1 218 ? -6.518 -1.584 12.484 1.00 88.12 218 ILE A C 1
ATOM 1695 O O . ILE A 1 218 ? -7.556 -1.214 13.029 1.00 88.12 218 ILE A O 1
ATOM 1699 N N . LEU A 1 219 ? -5.607 -0.716 12.036 1.00 83.88 219 LEU A N 1
ATOM 1700 C CA . LEU A 1 219 ? -5.777 0.736 12.146 1.00 83.88 219 LEU A CA 1
ATOM 1701 C C . LEU A 1 219 ? -6.996 1.230 11.360 1.00 83.88 219 LEU A C 1
ATOM 1703 O O . LEU A 1 219 ? -7.781 2.004 11.909 1.00 83.88 219 LEU A O 1
ATOM 1707 N N . LEU A 1 220 ? -7.217 0.719 10.143 1.00 85.50 220 LEU A N 1
ATOM 1708 C CA . LEU A 1 220 ? -8.376 1.084 9.321 1.00 85.50 220 LEU A CA 1
ATOM 1709 C C . LEU A 1 220 ? -9.711 0.798 10.026 1.00 85.50 220 LEU A C 1
ATOM 1711 O O . LEU A 1 220 ? -10.644 1.588 9.898 1.00 85.50 220 LEU A O 1
ATOM 1715 N N . TYR A 1 221 ? -9.807 -0.291 10.795 1.00 85.31 221 TYR A N 1
ATOM 1716 C CA . TYR A 1 221 ? -11.024 -0.643 11.539 1.00 85.31 221 TYR A CA 1
ATOM 1717 C C . TYR A 1 221 ? -11.119 0.009 12.930 1.00 85.31 221 TYR A C 1
ATOM 1719 O O . TYR A 1 221 ? -12.214 0.100 13.491 1.00 85.31 221 TYR A O 1
ATOM 1727 N N . LEU A 1 222 ? -10.000 0.457 13.511 1.00 80.50 222 LEU A N 1
ATOM 1728 C CA . LEU A 1 222 ? -9.970 1.098 14.833 1.00 80.50 222 LEU A CA 1
ATOM 1729 C C . LEU A 1 222 ? -10.169 2.613 14.799 1.00 80.50 222 LEU A C 1
ATOM 1731 O O . LEU A 1 222 ? -10.525 3.177 15.834 1.00 80.50 222 LEU A O 1
ATOM 1735 N N . GLN A 1 223 ? -9.967 3.260 13.650 1.00 75.31 223 GLN A N 1
ATOM 1736 C CA . GLN A 1 223 ? -10.056 4.716 13.500 1.00 75.31 223 GLN A CA 1
ATOM 1737 C C . GLN A 1 223 ? -11.230 5.133 12.592 1.00 75.31 223 GLN A C 1
ATOM 1739 O O . GLN A 1 223 ? -11.003 5.641 11.489 1.00 75.31 223 GLN A O 1
ATOM 1744 N N . PRO A 1 224 ? -12.495 4.929 13.033 1.00 69.38 224 PRO A N 1
ATOM 1745 C CA . PRO A 1 224 ? -13.654 5.491 12.352 1.00 69.38 224 PRO A CA 1
ATOM 1746 C C . PRO A 1 224 ? -13.582 7.010 12.310 1.00 69.38 224 PRO A C 1
ATOM 1748 O O . PRO A 1 224 ? -13.226 7.656 13.298 1.00 69.38 224 PRO A O 1
ATOM 1751 N N . ALA A 1 225 ? -14.061 7.591 11.216 1.00 65.75 225 ALA A N 1
ATOM 1752 C CA . ALA A 1 225 ? -14.511 8.973 11.248 1.00 65.75 225 ALA A CA 1
ATOM 1753 C C . ALA A 1 225 ? -15.663 9.141 12.247 1.00 65.75 225 ALA A C 1
ATOM 1755 O O . ALA A 1 225 ? -16.454 8.219 12.440 1.00 65.75 225 ALA A O 1
ATOM 1756 N N . ALA A 1 226 ? -15.801 10.338 12.826 1.00 58.53 226 ALA A N 1
ATOM 1757 C CA . ALA A 1 226 ? -16.834 10.660 13.818 1.00 58.53 226 ALA A CA 1
ATOM 1758 C C . ALA A 1 226 ? -18.274 10.329 13.365 1.00 58.53 226 ALA A C 1
ATOM 1760 O O . ALA A 1 226 ? -19.162 10.166 14.196 1.00 58.53 226 ALA A O 1
ATOM 1761 N N . SER A 1 227 ? -18.504 10.212 12.054 1.00 55.62 227 SER A N 1
ATOM 1762 C CA . SER A 1 227 ? -19.782 9.845 11.440 1.00 55.62 227 SER A CA 1
ATOM 1763 C C . SER A 1 227 ? -20.087 8.342 11.414 1.00 55.62 227 SER A C 1
ATOM 1765 O O . SER A 1 227 ? -21.203 7.972 11.064 1.00 55.62 227 SER A O 1
ATOM 1767 N N . THR A 1 228 ? -19.123 7.473 11.726 1.00 62.44 228 THR A N 1
ATOM 1768 C CA . THR A 1 228 ? -19.255 6.019 11.550 1.00 62.44 228 THR A CA 1
ATOM 1769 C C . THR A 1 228 ? -19.456 5.336 12.892 1.00 62.44 228 THR A C 1
ATOM 1771 O O . THR A 1 228 ? -18.682 5.568 13.821 1.00 62.44 228 THR A O 1
ATOM 1774 N N . GLU A 1 229 ? -20.467 4.467 13.000 1.00 69.38 229 GLU A N 1
ATOM 1775 C CA . GLU A 1 229 ? -20.728 3.752 14.247 1.00 69.38 229 GLU A CA 1
ATOM 1776 C C . GLU A 1 229 ? -19.551 2.828 14.606 1.00 69.38 229 GLU A C 1
ATOM 1778 O O . GLU A 1 229 ? -19.277 1.845 13.909 1.00 69.38 229 GLU A O 1
ATOM 1783 N N . PRO A 1 230 ? -18.854 3.098 15.723 1.00 70.38 230 PRO A N 1
ATOM 1784 C CA . PRO A 1 230 ? -17.645 2.373 16.087 1.00 70.38 230 PRO A CA 1
ATOM 1785 C C . PRO A 1 230 ? -17.893 0.878 16.339 1.00 70.38 230 PRO A C 1
ATOM 1787 O O . PRO A 1 230 ? -16.982 0.070 16.147 1.00 70.38 230 PRO A O 1
ATOM 1790 N N . ALA A 1 231 ? -19.101 0.509 16.776 1.00 76.06 231 ALA A N 1
ATOM 1791 C CA . ALA A 1 231 ? -19.503 -0.874 17.026 1.00 76.06 231 ALA A CA 1
ATOM 1792 C C . ALA A 1 231 ? -19.670 -1.674 15.725 1.00 76.06 231 ALA A C 1
ATOM 1794 O O . ALA A 1 231 ? -19.158 -2.788 15.640 1.00 76.06 231 ALA A O 1
ATOM 1795 N N . ALA A 1 232 ? -20.290 -1.079 14.700 1.00 78.56 232 ALA A N 1
ATOM 1796 C CA . ALA A 1 232 ? -20.507 -1.722 13.406 1.00 78.56 232 ALA A CA 1
ATOM 1797 C C . ALA A 1 232 ? -19.183 -2.059 12.700 1.00 78.56 232 ALA A C 1
ATOM 1799 O O . ALA A 1 232 ? -19.034 -3.146 12.149 1.00 78.56 232 ALA A O 1
ATOM 1800 N N . LEU A 1 233 ? -18.180 -1.174 12.779 1.00 80.81 233 LEU A N 1
ATOM 1801 C CA . LEU A 1 233 ? -16.842 -1.460 12.242 1.00 80.81 233 LEU A CA 1
ATOM 1802 C C . LEU A 1 233 ? -16.152 -2.609 12.977 1.00 80.81 233 LEU A C 1
ATOM 1804 O O . LEU A 1 233 ? -15.512 -3.451 12.353 1.00 80.81 233 LEU A O 1
ATOM 1808 N N . SER A 1 234 ? -16.269 -2.645 14.306 1.00 81.69 234 SER A N 1
ATOM 1809 C CA . SER A 1 234 ? -15.697 -3.732 15.099 1.00 81.69 234 SER A CA 1
ATOM 1810 C C . SER A 1 234 ? -16.360 -5.064 14.769 1.00 81.69 234 SER A C 1
ATOM 1812 O O . SER A 1 234 ? -15.664 -6.060 14.606 1.00 81.69 234 SER A O 1
ATOM 1814 N N . GLU A 1 235 ? -17.681 -5.083 14.607 1.00 85.25 235 GLU A N 1
ATOM 1815 C CA . GLU A 1 235 ? -18.403 -6.280 14.189 1.00 85.25 235 GLU A CA 1
ATOM 1816 C C . GLU A 1 235 ? -17.992 -6.727 12.780 1.00 85.25 235 GLU A C 1
ATOM 1818 O O . GLU A 1 235 ? -17.670 -7.899 12.591 1.00 85.25 235 GLU A O 1
ATOM 1823 N N . ALA A 1 236 ? -17.898 -5.801 11.822 1.00 86.44 236 ALA A N 1
ATOM 1824 C CA . ALA A 1 236 ? -17.434 -6.098 10.468 1.00 86.44 236 ALA A CA 1
ATOM 1825 C C . ALA A 1 236 ? -16.015 -6.693 10.463 1.00 86.44 236 ALA A C 1
ATOM 1827 O O . ALA A 1 236 ? -15.762 -7.681 9.776 1.00 86.44 236 ALA A O 1
ATOM 1828 N N . PHE A 1 237 ? -15.097 -6.146 11.269 1.00 90.00 237 PHE A N 1
ATOM 1829 C CA . PHE A 1 237 ? -13.750 -6.701 11.426 1.00 90.00 237 PHE A CA 1
ATOM 1830 C C . PHE A 1 237 ? -13.776 -8.128 11.987 1.00 90.00 237 PHE A C 1
ATOM 1832 O O . PHE A 1 237 ? -13.114 -9.021 11.459 1.00 90.00 237 PHE A O 1
ATOM 1839 N N . LEU A 1 238 ? -14.545 -8.355 13.057 1.00 89.38 238 LEU A N 1
ATOM 1840 C CA . LEU A 1 238 ? -14.653 -9.663 13.703 1.00 89.38 238 LEU A CA 1
ATOM 1841 C C . LEU A 1 238 ? -15.255 -10.710 12.761 1.00 89.38 238 LEU A C 1
ATOM 1843 O O . LEU A 1 238 ? -14.743 -11.829 12.696 1.00 89.38 238 LEU A O 1
ATOM 1847 N N . GLN A 1 239 ? -16.303 -10.353 12.016 1.00 90.38 239 GLN A N 1
ATOM 1848 C CA . GLN A 1 239 ? -16.916 -11.221 11.011 1.00 90.38 239 GLN A CA 1
ATOM 1849 C C . GLN A 1 239 ? -15.900 -11.600 9.924 1.00 90.38 239 GLN A C 1
ATOM 1851 O O . GLN A 1 239 ? -15.743 -12.783 9.616 1.00 90.38 239 GLN A O 1
ATOM 1856 N N . GLU A 1 240 ? -15.150 -10.624 9.412 1.00 91.00 240 GLU A N 1
ATOM 1857 C CA . GLU A 1 240 ? -14.174 -10.825 8.338 1.00 91.00 240 GLU A CA 1
ATOM 1858 C C . GLU A 1 240 ? -12.988 -11.704 8.774 1.00 91.00 240 GLU A C 1
ATOM 1860 O O . GLU A 1 240 ? -12.597 -12.638 8.060 1.00 91.00 240 GLU A O 1
ATOM 1865 N N . CYS A 1 241 ? -12.461 -11.468 9.981 1.00 92.19 241 CYS A N 1
ATOM 1866 C CA . CYS A 1 241 ? -11.429 -12.300 10.604 1.00 92.19 241 CYS A CA 1
ATOM 1867 C C . CYS A 1 241 ? -11.924 -13.722 10.883 1.00 92.19 241 CYS A C 1
ATOM 1869 O O . CYS A 1 241 ? -11.202 -14.681 10.617 1.00 92.19 241 CYS A O 1
ATOM 1871 N N . THR A 1 242 ? -13.150 -13.881 11.389 1.00 91.12 242 THR A N 1
ATOM 1872 C CA . THR A 1 242 ? -13.726 -15.201 11.696 1.00 91.12 242 THR A CA 1
ATOM 1873 C C . THR A 1 242 ? -13.958 -16.011 10.424 1.00 91.12 242 THR A C 1
ATOM 1875 O O . THR A 1 242 ? -13.657 -17.203 10.386 1.00 91.12 242 THR A O 1
ATOM 1878 N N . MET A 1 243 ? -14.439 -15.368 9.358 1.00 94.06 243 MET A N 1
ATOM 1879 C CA . MET A 1 243 ? -14.633 -16.012 8.061 1.00 94.06 243 MET A CA 1
ATOM 1880 C C . MET A 1 243 ? -13.305 -16.520 7.481 1.00 94.06 243 MET A C 1
ATOM 1882 O O . MET A 1 243 ? -13.214 -17.681 7.076 1.00 94.06 243 MET A O 1
ATOM 1886 N N . ARG A 1 244 ? -12.248 -15.697 7.514 1.00 93.00 244 ARG A N 1
ATOM 1887 C CA . ARG A 1 244 ? -10.899 -16.090 7.062 1.00 93.00 244 ARG A CA 1
ATOM 1888 C C . ARG A 1 244 ? -10.279 -17.173 7.928 1.00 93.00 244 ARG A C 1
ATOM 1890 O O . ARG A 1 244 ? -9.726 -18.123 7.384 1.00 93.00 244 ARG A O 1
ATOM 1897 N N . LEU A 1 245 ? -10.428 -17.075 9.246 1.00 91.75 245 LEU A N 1
ATOM 1898 C CA . LEU A 1 245 ? -9.984 -18.106 10.178 1.00 91.75 245 LEU A CA 1
ATOM 1899 C C . LEU A 1 245 ? -10.667 -19.447 9.884 1.00 91.75 245 LEU A C 1
ATOM 1901 O O . LEU A 1 245 ? -10.004 -20.479 9.862 1.00 91.75 245 LEU A O 1
ATOM 1905 N N . GLY A 1 246 ? -11.973 -19.439 9.600 1.00 90.06 246 GLY A N 1
ATOM 1906 C CA . GLY A 1 246 ? -12.716 -20.637 9.212 1.00 90.06 246 GLY A CA 1
ATOM 1907 C C . GLY A 1 246 ? -12.214 -21.257 7.903 1.00 90.06 246 GLY A C 1
ATOM 1908 O O . GLY A 1 246 ? -12.106 -22.478 7.805 1.00 90.06 246 GLY A O 1
ATOM 1909 N N . SER A 1 247 ? -11.872 -20.436 6.909 1.00 90.94 247 SER A N 1
ATOM 1910 C CA . SER A 1 247 ? -11.276 -20.900 5.647 1.00 90.94 247 SER A CA 1
ATOM 1911 C C . SER A 1 247 ? -9.865 -21.467 5.845 1.00 90.94 247 SER A C 1
ATOM 1913 O O . SER A 1 247 ? -9.563 -22.547 5.339 1.00 90.94 247 SER A O 1
ATOM 1915 N N . ALA A 1 248 ? -9.034 -20.799 6.646 1.00 90.31 248 ALA A N 1
ATOM 1916 C CA . ALA A 1 248 ? -7.688 -21.244 6.997 1.00 90.31 248 ALA A CA 1
ATOM 1917 C C . ALA A 1 248 ? -7.696 -22.564 7.786 1.00 90.31 248 ALA A C 1
ATOM 1919 O O . ALA A 1 248 ? -6.910 -23.467 7.508 1.00 90.31 248 ALA A O 1
ATOM 1920 N N . ALA A 1 249 ? -8.634 -22.716 8.726 1.00 87.69 249 ALA A N 1
ATOM 1921 C CA . ALA A 1 249 ? -8.813 -23.948 9.486 1.00 87.69 249 ALA A CA 1
ATOM 1922 C C . ALA A 1 249 ? -9.219 -25.121 8.582 1.00 87.69 249 ALA A C 1
ATOM 1924 O O . ALA A 1 249 ? -8.696 -26.218 8.737 1.00 87.69 249 ALA A O 1
ATOM 1925 N N . LYS A 1 250 ? -10.093 -24.895 7.590 1.00 89.25 250 LYS A N 1
ATOM 1926 C CA . LYS A 1 250 ? -10.431 -25.926 6.595 1.00 89.25 250 LYS A CA 1
ATOM 1927 C C . LYS A 1 250 ? -9.200 -26.367 5.806 1.00 89.25 250 LYS A C 1
ATOM 1929 O O . LYS A 1 250 ? -8.988 -27.564 5.685 1.00 89.25 250 LYS A O 1
ATOM 1934 N N . LEU A 1 251 ? -8.377 -25.423 5.342 1.00 85.88 251 LEU A N 1
ATOM 1935 C CA . LEU A 1 251 ? -7.114 -25.710 4.643 1.00 85.88 251 LEU A CA 1
ATOM 1936 C C . LEU A 1 251 ? -6.110 -26.477 5.521 1.00 85.88 251 LEU A C 1
ATOM 1938 O O . LEU A 1 251 ? -5.366 -27.314 5.023 1.00 85.88 251 LEU A O 1
ATOM 1942 N N . ALA A 1 252 ? -6.101 -26.216 6.829 1.00 81.38 252 ALA A N 1
ATOM 1943 C CA . ALA A 1 252 ? -5.263 -26.937 7.783 1.00 81.38 252 ALA A CA 1
ATOM 1944 C C . ALA A 1 252 ? -5.774 -28.358 8.093 1.00 81.38 252 ALA A C 1
ATOM 1946 O O . ALA A 1 252 ? -4.983 -29.223 8.463 1.00 81.38 252 ALA A O 1
ATOM 1947 N N . CYS A 1 253 ? -7.083 -28.599 7.957 1.00 78.12 253 CYS A N 1
ATOM 1948 C CA . CYS A 1 253 ? -7.749 -29.845 8.343 1.00 78.12 253 CYS A CA 1
ATOM 1949 C C . CYS A 1 253 ? -8.100 -30.778 7.173 1.00 78.12 253 CYS A C 1
ATOM 1951 O O . CYS A 1 253 ? -8.709 -31.817 7.423 1.00 78.12 253 CYS A O 1
ATOM 1953 N N . THR A 1 254 ? -7.755 -30.461 5.920 1.00 61.97 254 THR A N 1
ATOM 1954 C CA . THR A 1 254 ? -7.916 -31.412 4.809 1.00 61.97 254 THR A CA 1
ATOM 1955 C C . THR A 1 254 ? -6.921 -32.563 4.968 1.00 61.97 254 THR A C 1
ATOM 1957 O O . THR A 1 254 ? -5.775 -32.494 4.525 1.00 61.97 254 THR A O 1
ATOM 1960 N N . SER A 1 255 ? -7.360 -33.611 5.659 1.00 47.34 255 SER A N 1
ATOM 1961 C CA . SER A 1 255 ? -6.939 -34.990 5.445 1.00 47.34 255 SER A CA 1
ATOM 1962 C C . SER A 1 255 ? -7.972 -35.634 4.523 1.00 47.34 255 SER A C 1
ATOM 1964 O O . SER A 1 255 ? -9.155 -35.666 4.868 1.00 47.34 255 SER A O 1
ATOM 1966 N N . ASP A 1 256 ? -7.553 -36.124 3.360 1.00 44.1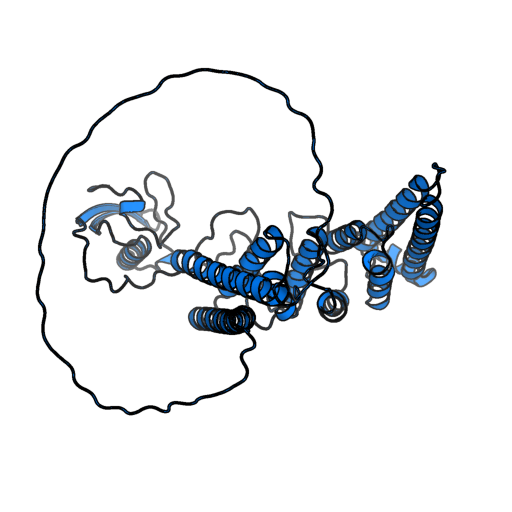6 256 ASP A N 1
ATOM 1967 C CA . ASP A 1 256 ? -8.382 -37.021 2.557 1.00 44.16 256 ASP A CA 1
ATOM 1968 C C . ASP A 1 256 ? -8.601 -38.330 3.330 1.00 44.16 256 ASP A C 1
ATOM 1970 O O . ASP A 1 256 ? -7.732 -39.196 3.356 1.00 44.16 256 ASP A O 1
ATOM 1974 N N . ASP A 1 257 ? -9.778 -38.477 3.936 1.00 38.34 257 ASP A N 1
ATOM 1975 C CA . ASP A 1 257 ? -10.390 -39.776 4.220 1.00 38.34 257 ASP A CA 1
ATOM 1976 C C . ASP A 1 257 ? -11.744 -39.817 3.489 1.00 38.34 257 ASP A C 1
ATOM 1978 O O . ASP A 1 257 ? -12.696 -39.147 3.911 1.00 38.34 257 ASP A O 1
ATOM 1982 N N . PRO A 1 258 ? -11.887 -40.575 2.385 1.00 50.75 258 PRO A N 1
ATOM 1983 C CA . PRO A 1 258 ? -13.185 -40.873 1.814 1.00 50.75 258 PRO A CA 1
ATOM 1984 C C . PRO A 1 258 ? -13.686 -42.209 2.380 1.00 50.75 258 PRO A C 1
ATOM 1986 O O . PRO A 1 258 ? -13.149 -43.251 2.036 1.00 50.75 258 PRO A O 1
ATOM 1989 N N . GLU A 1 259 ? -14.711 -42.164 3.236 1.00 37.41 259 GLU A N 1
ATOM 1990 C CA . GLU A 1 259 ? -15.842 -43.116 3.347 1.00 37.41 259 GLU A CA 1
ATOM 1991 C C . GLU A 1 259 ? -16.376 -43.268 4.785 1.00 37.41 259 GLU A C 1
ATOM 1993 O O . GLU A 1 259 ? -15.693 -43.739 5.685 1.00 37.41 259 GLU A O 1
ATOM 1998 N N . GLY A 1 260 ? -17.672 -42.957 4.938 1.00 33.81 260 GLY A N 1
ATOM 1999 C CA . GLY A 1 260 ? -18.619 -43.589 5.871 1.00 33.81 260 GLY A CA 1
ATOM 2000 C C . GLY A 1 260 ? -18.390 -43.343 7.367 1.00 33.81 260 GLY A C 1
ATOM 2001 O O . GLY A 1 260 ? -17.554 -43.962 8.004 1.00 33.81 260 GLY A O 1
ATOM 2002 N N . THR A 1 261 ? -19.253 -42.628 8.088 1.00 29.59 261 THR A N 1
ATOM 2003 C CA . THR A 1 261 ? -20.649 -43.034 8.333 1.00 29.59 261 THR A CA 1
ATOM 2004 C C . THR A 1 261 ? -21.367 -41.903 9.088 1.00 29.59 261 THR A C 1
ATOM 2006 O O . THR A 1 261 ? -20.778 -41.338 10.011 1.00 29.59 261 THR A O 1
ATOM 2009 N N . PRO A 1 262 ? -22.634 -41.569 8.777 1.00 44.44 262 PRO A N 1
ATOM 2010 C CA . PRO A 1 262 ? -23.392 -40.601 9.552 1.00 44.44 262 PRO A CA 1
ATOM 2011 C C . PRO A 1 262 ? -24.018 -41.298 10.765 1.00 44.44 262 PRO A C 1
ATOM 2013 O O . PRO A 1 262 ? -24.737 -42.284 10.613 1.00 44.44 262 PRO A O 1
ATOM 2016 N N . LEU A 1 263 ? -23.821 -40.762 11.967 1.00 32.50 263 LEU A N 1
ATOM 2017 C CA . LEU A 1 263 ? -24.722 -41.047 13.081 1.00 32.50 263 LEU A CA 1
ATOM 2018 C C . LEU A 1 263 ? -25.395 -39.750 13.510 1.00 32.50 263 LEU A C 1
ATOM 2020 O O . LEU A 1 263 ? -24.843 -38.918 14.227 1.00 32.50 263 LEU A O 1
ATOM 2024 N N . GLY A 1 264 ? -26.612 -39.604 12.984 1.00 30.42 264 GLY A N 1
ATOM 2025 C CA . GLY A 1 264 ? -27.614 -38.672 13.461 1.00 30.42 264 GLY A CA 1
ATOM 2026 C C . GLY A 1 264 ? -27.924 -38.896 14.938 1.00 30.42 264 GLY A C 1
ATOM 2027 O O . GLY A 1 264 ? -27.752 -39.983 15.489 1.00 30.42 264 GLY A O 1
ATOM 2028 N N . GLY A 1 265 ? -28.353 -37.812 15.575 1.00 30.42 265 GLY A N 1
ATOM 2029 C CA . GLY A 1 265 ? -28.514 -37.741 17.012 1.00 30.42 265 GLY A CA 1
ATOM 2030 C C . GLY A 1 265 ? -29.629 -38.601 17.592 1.00 30.42 265 GLY A C 1
ATOM 2031 O O . GLY A 1 265 ? -30.517 -39.121 16.919 1.00 30.42 265 GLY A O 1
ATOM 2032 N N . THR A 1 266 ? -29.624 -38.646 18.915 1.00 29.98 266 THR A N 1
ATOM 2033 C CA . THR A 1 266 ? -30.846 -38.758 19.701 1.00 29.98 266 THR A CA 1
ATOM 2034 C C . THR A 1 266 ? -30.640 -37.987 20.996 1.00 29.98 266 THR A C 1
ATOM 2036 O O . THR A 1 266 ? -29.709 -38.239 21.756 1.00 29.98 266 THR A O 1
ATOM 2039 N N . GLN A 1 267 ? -31.500 -36.994 21.208 1.00 33.16 267 GLN A N 1
ATOM 2040 C CA . GLN A 1 267 ? -31.692 -36.338 22.493 1.00 33.16 267 GLN A CA 1
ATOM 2041 C C . GLN A 1 267 ? -32.228 -37.348 23.514 1.00 33.16 267 GLN A C 1
ATOM 2043 O O . GLN A 1 267 ? -33.181 -38.065 23.219 1.00 33.16 267 GLN A O 1
ATOM 2048 N N . ALA A 1 268 ? -31.708 -37.302 24.737 1.00 29.27 268 ALA A N 1
ATOM 2049 C CA . ALA A 1 268 ? -32.487 -37.518 25.955 1.00 29.27 268 ALA A CA 1
ATOM 2050 C C . ALA A 1 268 ? -31.725 -36.894 27.132 1.00 29.27 268 ALA A C 1
ATOM 2052 O O . ALA A 1 268 ? -30.591 -37.268 27.418 1.00 29.27 268 ALA A O 1
ATOM 2053 N N . GLY A 1 269 ? -32.331 -35.889 27.764 1.00 28.73 269 GLY A N 1
ATOM 2054 C CA . GLY A 1 269 ? -31.706 -35.111 28.826 1.00 28.73 269 GLY A CA 1
ATOM 2055 C C . GLY A 1 269 ? -31.660 -35.811 30.183 1.00 28.73 269 GLY A C 1
ATOM 2056 O O . GLY A 1 269 ? -32.460 -36.702 30.468 1.00 28.73 269 GLY A O 1
ATOM 2057 N N . ARG A 1 270 ? -30.755 -35.328 31.038 1.00 26.58 270 ARG A N 1
ATOM 2058 C CA . ARG A 1 270 ? -30.929 -35.201 32.493 1.00 26.58 270 ARG A CA 1
ATOM 2059 C C . ARG A 1 270 ? -29.698 -34.531 33.109 1.00 26.58 270 ARG A C 1
ATOM 2061 O O . ARG A 1 270 ? -28.632 -35.126 33.151 1.00 26.58 270 ARG A O 1
ATOM 2068 N N . ASP A 1 271 ? -29.902 -33.331 33.628 1.00 25.62 271 ASP A N 1
ATOM 2069 C CA . ASP A 1 271 ? -29.166 -32.765 34.765 1.00 25.62 271 ASP A CA 1
ATOM 2070 C C . ASP A 1 271 ? -30.024 -32.968 36.039 1.00 25.62 271 ASP A C 1
ATOM 2072 O O . ASP A 1 271 ? -31.224 -33.252 35.895 1.00 25.62 271 ASP A O 1
ATOM 2076 N N . PRO A 1 272 ? -29.541 -32.718 37.280 1.00 42.66 272 PRO A N 1
ATOM 2077 C CA . PRO A 1 272 ? -28.157 -32.551 37.760 1.00 42.66 272 PRO A CA 1
ATOM 2078 C C . PRO A 1 272 ? -27.873 -33.319 39.087 1.00 42.66 272 PRO A C 1
ATOM 2080 O O . PRO A 1 272 ? -28.754 -33.953 39.666 1.00 42.66 272 PRO A O 1
ATOM 2083 N N . SER A 1 273 ? -26.650 -33.157 39.614 1.00 25.52 273 SER A N 1
ATOM 2084 C CA . SER A 1 273 ? -26.212 -33.228 41.033 1.00 25.52 273 SER A CA 1
ATOM 2085 C C . SER A 1 273 ? -25.122 -34.261 41.342 1.00 25.52 273 SER A C 1
ATOM 2087 O O . SER A 1 273 ? -25.236 -35.434 41.003 1.00 25.52 273 SER A O 1
ATOM 2089 N N . GLY A 1 274 ? -24.082 -33.802 42.051 1.00 24.89 274 GLY A N 1
ATOM 2090 C CA . GLY A 1 274 ? -23.135 -34.671 42.751 1.00 24.89 274 GLY A CA 1
ATOM 2091 C C . GLY A 1 274 ? -21.678 -34.213 42.699 1.00 24.89 274 GLY A C 1
ATOM 2092 O O . GLY A 1 274 ? -20.885 -34.788 41.967 1.00 24.89 274 GLY A O 1
ATOM 2093 N N . VAL A 1 275 ? -21.317 -33.215 43.513 1.00 29.14 275 VAL A N 1
ATOM 2094 C CA . VAL A 1 275 ? -19.933 -33.040 44.013 1.00 29.14 275 VAL A CA 1
ATOM 2095 C C . VAL A 1 275 ? -19.646 -34.195 44.989 1.00 29.14 275 VAL A C 1
ATOM 2097 O O . VAL A 1 275 ? -20.563 -34.581 45.721 1.00 29.14 275 VAL A O 1
ATOM 2100 N N . PRO A 1 276 ? -18.446 -34.797 44.996 1.00 33.22 276 PRO A N 1
ATOM 2101 C CA . PRO A 1 276 ? -17.408 -34.487 46.004 1.00 33.22 276 PRO A CA 1
ATOM 2102 C C . PRO A 1 276 ? -15.994 -34.627 45.380 1.00 33.22 276 PRO A C 1
ATOM 2104 O O . PRO A 1 276 ? -15.866 -35.048 44.239 1.00 33.22 276 PRO A O 1
ATOM 2107 N N . ALA A 1 277 ? -14.846 -34.394 46.004 1.00 26.39 277 ALA A N 1
ATOM 2108 C CA . ALA A 1 277 ? -14.343 -33.628 47.138 1.00 26.39 277 ALA A CA 1
ATOM 2109 C C . ALA A 1 277 ? -12.807 -33.774 47.035 1.00 26.39 277 ALA A C 1
ATOM 2111 O O . ALA A 1 277 ? -12.304 -34.695 46.390 1.00 26.39 277 ALA A O 1
ATOM 2112 N N . LEU A 1 278 ? -12.083 -32.846 47.652 1.00 27.45 278 LEU A N 1
ATOM 2113 C CA . LEU A 1 278 ? -10.628 -32.836 47.776 1.00 27.45 278 LEU A CA 1
ATOM 2114 C C . LEU A 1 278 ? -10.083 -34.075 48.501 1.00 27.45 278 LEU A C 1
ATOM 2116 O O . LEU A 1 278 ? -10.640 -34.461 49.525 1.00 27.45 278 LEU A O 1
ATOM 2120 N N . GLU A 1 279 ? -8.910 -34.550 48.077 1.00 26.92 279 GLU A N 1
ATOM 2121 C CA . GLU A 1 279 ? -7.903 -35.090 48.996 1.00 26.92 279 GLU A CA 1
ATOM 2122 C C . GLU A 1 279 ? -6.523 -34.500 48.671 1.00 26.92 279 GLU A C 1
ATOM 2124 O O . GLU A 1 279 ? -5.979 -34.653 47.577 1.00 26.92 279 GLU A O 1
ATOM 2129 N N . GLU A 1 280 ? -5.994 -33.782 49.661 1.00 27.09 280 GLU A N 1
ATOM 2130 C CA . GLU A 1 280 ? -4.587 -33.437 49.828 1.00 27.09 280 GLU A CA 1
ATOM 2131 C C . GLU A 1 280 ? -3.780 -34.689 50.190 1.00 27.09 280 GLU A C 1
ATOM 2133 O O . GLU A 1 280 ? -4.185 -35.440 51.075 1.00 27.09 280 GLU A O 1
ATOM 2138 N N . VAL A 1 281 ? -2.566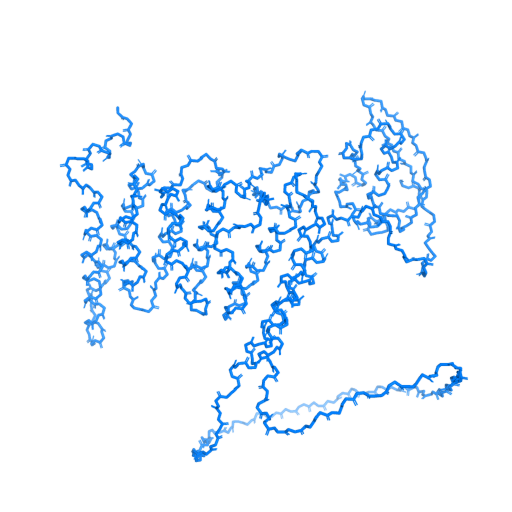 -34.825 49.647 1.00 26.92 281 VAL A N 1
ATOM 2139 C CA . VAL A 1 281 ? -1.458 -35.448 50.385 1.00 26.92 281 VAL A CA 1
ATOM 2140 C C . VAL A 1 281 ? -0.184 -34.626 50.187 1.00 26.92 281 VAL A C 1
ATOM 2142 O O . VAL A 1 281 ? 0.273 -34.373 49.075 1.00 26.92 281 VAL A O 1
ATOM 2145 N N . CYS A 1 282 ? 0.351 -34.207 51.330 1.00 23.39 282 CYS A N 1
ATOM 2146 C CA . CYS A 1 282 ? 1.589 -33.477 51.565 1.00 23.39 282 CYS A CA 1
ATOM 2147 C C . CYS A 1 282 ? 2.863 -34.324 51.397 1.00 23.39 282 CYS A C 1
ATOM 2149 O O . CYS A 1 282 ? 2.871 -35.519 51.684 1.00 23.39 282 CYS A O 1
ATOM 2151 N N . GLY A 1 283 ? 3.973 -33.614 51.159 1.00 25.89 283 GLY A N 1
ATOM 2152 C CA . GLY A 1 283 ? 5.327 -33.968 51.613 1.00 25.89 283 GLY A CA 1
ATOM 2153 C C . GLY A 1 283 ? 6.341 -34.150 50.478 1.00 25.89 283 GLY A C 1
ATOM 2154 O O . GLY A 1 283 ? 6.044 -34.795 49.487 1.00 25.89 283 GLY A O 1
ATOM 2155 N N . SER A 1 284 ? 7.589 -33.684 50.520 1.00 27.72 284 SER A N 1
ATOM 2156 C CA . SER A 1 284 ? 8.340 -32.769 51.391 1.00 27.72 284 SER A CA 1
ATOM 2157 C C . SER A 1 284 ? 9.784 -32.734 50.851 1.00 27.72 284 SER A C 1
ATOM 2159 O O . SER A 1 284 ? 10.312 -33.790 50.529 1.00 27.72 284 SER A O 1
ATOM 2161 N N . ASN A 1 285 ? 10.408 -31.548 50.856 1.00 27.36 285 ASN A N 1
ATOM 2162 C CA . ASN A 1 285 ? 11.853 -31.247 50.985 1.00 27.36 285 ASN A CA 1
ATOM 2163 C C . ASN A 1 285 ? 12.892 -31.731 49.929 1.00 27.36 285 ASN A C 1
ATOM 2165 O O . ASN A 1 285 ? 13.064 -32.918 49.685 1.00 27.36 285 ASN A O 1
ATOM 2169 N N . GLY A 1 286 ? 13.680 -30.769 49.402 1.00 23.78 286 GLY A N 1
ATOM 2170 C CA . GLY A 1 286 ? 14.980 -30.962 48.706 1.00 23.78 286 GLY A CA 1
ATOM 2171 C C . GLY A 1 286 ? 16.147 -31.277 49.676 1.00 23.78 286 GLY A C 1
ATOM 2172 O O . GLY A 1 286 ? 15.840 -31.763 50.765 1.00 23.78 286 GLY A O 1
ATOM 2173 N N . PRO A 1 287 ? 17.448 -30.949 49.415 1.00 39.94 287 PRO A N 1
ATOM 2174 C CA . PRO A 1 287 ? 18.027 -30.127 48.325 1.00 39.94 287 PRO A CA 1
ATOM 2175 C C . PRO A 1 287 ? 19.468 -30.526 47.806 1.00 39.94 287 PRO A C 1
ATOM 2177 O O . PRO A 1 287 ? 20.045 -31.505 48.253 1.00 39.94 287 PRO A O 1
ATOM 2180 N N . TYR A 1 288 ? 20.041 -29.703 46.896 1.00 25.95 288 TYR A N 1
ATOM 2181 C CA . TYR A 1 288 ? 21.473 -29.423 46.540 1.00 25.95 288 TYR A CA 1
ATOM 2182 C C . TYR A 1 288 ? 22.526 -30.517 46.185 1.00 25.95 288 TYR A C 1
ATOM 2184 O O . TYR A 1 288 ? 22.866 -31.343 47.021 1.00 25.95 288 TYR A O 1
ATOM 2192 N N . ALA A 1 289 ? 23.190 -30.351 45.015 1.00 26.34 289 ALA A N 1
ATOM 2193 C CA . ALA A 1 289 ? 24.663 -30.400 44.735 1.00 26.34 289 ALA A CA 1
ATOM 2194 C C . ALA A 1 289 ? 24.890 -30.413 43.193 1.00 26.34 289 ALA A C 1
ATOM 2196 O O . ALA A 1 289 ? 24.336 -31.271 42.518 1.00 26.34 289 ALA A O 1
ATOM 2197 N N . VAL A 1 290 ? 25.421 -29.387 42.507 1.00 28.02 290 VAL A N 1
ATOM 2198 C CA . VAL A 1 290 ? 26.819 -28.903 42.322 1.00 28.02 290 VAL A CA 1
ATOM 2199 C C . VAL A 1 290 ? 27.822 -29.946 41.773 1.00 28.02 290 VAL A C 1
ATOM 2201 O O . VAL A 1 290 ? 28.056 -30.978 42.389 1.00 28.02 290 VAL A O 1
ATOM 2204 N N . S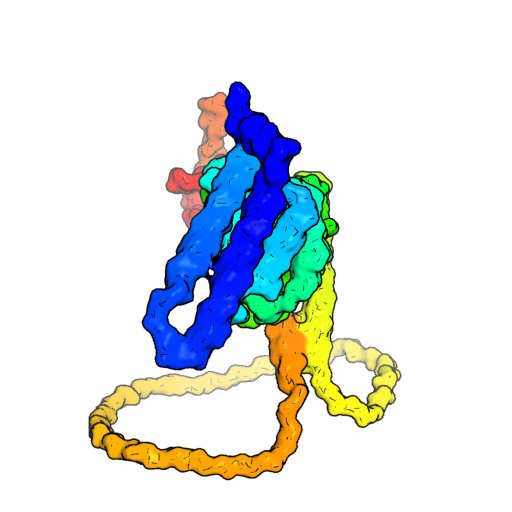ER A 1 291 ? 28.393 -29.593 40.608 1.00 30.66 291 SER A N 1
ATOM 2205 C CA . SER A 1 291 ? 29.345 -30.253 39.678 1.00 30.66 291 SER A CA 1
ATOM 2206 C C . SER A 1 291 ? 30.720 -30.645 40.271 1.00 30.66 291 SER A C 1
ATOM 2208 O O . SER A 1 291 ? 30.982 -30.285 41.419 1.00 30.66 291 SER A O 1
ATOM 2210 N N . PRO A 1 292 ? 31.628 -31.353 39.544 1.00 36.00 292 PRO A N 1
ATOM 2211 C CA . PRO A 1 292 ? 32.462 -30.826 38.421 1.00 36.00 292 PRO A CA 1
ATOM 2212 C C . PRO A 1 292 ? 32.677 -31.890 37.298 1.00 36.00 292 PRO A C 1
ATOM 2214 O O . PRO A 1 292 ? 32.173 -32.995 37.427 1.00 36.00 292 PRO A O 1
ATOM 2217 N N . GLY A 1 293 ? 33.350 -31.737 36.151 1.00 25.06 293 GLY A N 1
ATOM 2218 C CA . GLY A 1 293 ? 34.283 -30.783 35.540 1.00 25.06 293 GLY A CA 1
ATOM 2219 C C . GLY A 1 293 ? 35.183 -31.574 34.553 1.00 25.06 293 GLY A C 1
ATOM 2220 O O . GLY A 1 293 ? 35.411 -32.755 34.787 1.00 25.06 293 GLY A O 1
ATOM 2221 N N . GLU A 1 294 ? 35.697 -30.908 33.504 1.00 27.20 294 GLU A N 1
ATOM 2222 C CA . GLU A 1 294 ? 36.757 -31.356 32.553 1.00 27.20 294 GLU A CA 1
ATOM 2223 C C . GLU A 1 294 ? 36.338 -32.402 31.490 1.00 27.20 294 GLU A C 1
ATOM 2225 O O . GLU A 1 294 ? 35.624 -33.350 31.770 1.00 27.20 294 GLU A O 1
ATOM 2230 N N . GLY A 1 295 ? 36.691 -32.339 30.202 1.00 24.52 295 GLY A N 1
ATOM 2231 C CA . GLY A 1 295 ? 37.715 -31.610 29.452 1.00 24.52 295 GLY A CA 1
ATOM 2232 C C . GLY A 1 295 ? 38.281 -32.589 28.407 1.00 24.52 295 GLY A C 1
ATOM 2233 O O . GLY A 1 295 ? 38.739 -33.664 28.779 1.00 24.52 295 GLY A O 1
ATOM 2234 N N . GLY A 1 296 ? 38.234 -32.283 27.104 1.00 25.83 296 GLY A N 1
ATOM 2235 C CA . GLY A 1 296 ? 38.869 -33.155 26.103 1.00 25.83 296 GLY A CA 1
ATOM 2236 C C . GLY A 1 296 ? 38.406 -32.970 24.663 1.00 25.83 296 GLY A C 1
ATOM 2237 O O . GLY A 1 296 ? 37.400 -33.531 24.241 1.00 25.83 296 GLY A O 1
ATOM 2238 N N . ALA A 1 297 ? 39.198 -32.225 23.896 1.00 29.36 297 ALA A N 1
ATOM 2239 C CA . ALA A 1 297 ? 39.122 -32.129 22.446 1.00 29.36 297 ALA A CA 1
ATOM 2240 C C . ALA A 1 297 ? 39.356 -33.491 21.763 1.00 29.36 297 ALA A C 1
ATOM 2242 O O . ALA A 1 297 ? 40.272 -34.228 22.132 1.00 29.36 297 ALA A O 1
ATOM 2243 N N . LYS A 1 298 ? 38.583 -33.783 20.710 1.00 31.22 298 LYS A N 1
ATOM 2244 C CA . LYS A 1 298 ? 38.981 -34.712 19.645 1.00 31.22 298 LYS A CA 1
ATOM 2245 C C . LYS A 1 298 ? 38.276 -34.360 18.338 1.00 31.22 298 LYS A C 1
ATOM 2247 O O . LYS A 1 298 ? 37.073 -34.552 18.195 1.00 31.22 298 LYS A O 1
ATOM 2252 N N . GLU A 1 299 ? 39.067 -33.865 17.392 1.00 31.62 299 GLU A N 1
ATOM 2253 C CA . GLU A 1 299 ? 38.768 -33.895 15.963 1.00 31.62 299 GLU A CA 1
ATOM 2254 C C . GLU A 1 299 ? 38.400 -35.320 15.530 1.00 31.62 299 GLU A C 1
ATOM 2256 O O . GLU A 1 299 ? 39.099 -36.287 15.857 1.00 31.62 299 GLU A O 1
ATOM 2261 N N . ARG A 1 300 ? 37.343 -35.455 14.726 1.00 28.22 300 ARG A N 1
ATOM 2262 C CA . ARG A 1 300 ? 37.194 -36.596 13.825 1.00 28.22 300 ARG A CA 1
ATOM 2263 C C . ARG A 1 300 ? 36.472 -36.185 12.548 1.00 28.22 300 ARG A C 1
ATOM 2265 O O . ARG A 1 300 ? 35.405 -35.585 12.581 1.00 28.22 300 ARG A O 1
ATOM 2272 N N . MET A 1 301 ? 37.133 -36.525 11.449 1.00 26.80 301 MET A N 1
ATOM 2273 C CA . MET A 1 301 ? 36.737 -36.375 10.055 1.00 26.80 301 MET A CA 1
ATOM 2274 C C . MET A 1 301 ? 35.324 -36.881 9.741 1.00 26.80 301 MET A C 1
ATOM 2276 O O . MET A 1 301 ? 34.909 -37.946 10.194 1.00 26.80 301 MET A O 1
ATOM 2280 N N . SER A 1 302 ? 34.671 -36.096 8.888 1.00 27.78 302 SER A N 1
ATOM 2281 C CA . SER A 1 302 ? 33.817 -36.466 7.754 1.00 27.78 302 SER A CA 1
ATOM 2282 C C . SER A 1 302 ? 33.566 -37.957 7.479 1.00 27.78 302 SER A C 1
ATOM 2284 O O . SER A 1 302 ? 34.462 -38.693 7.071 1.00 27.78 302 SER A O 1
ATOM 2286 N N . VAL A 1 303 ? 32.281 -38.330 7.507 1.00 29.00 303 VAL A N 1
ATOM 2287 C CA . VAL A 1 303 ? 31.689 -39.361 6.640 1.00 29.00 303 VAL A CA 1
ATOM 2288 C C . VAL A 1 303 ? 30.360 -38.810 6.110 1.00 29.00 303 VAL A C 1
ATOM 2290 O O . VAL A 1 303 ? 29.457 -38.503 6.882 1.00 29.00 303 VAL A O 1
ATOM 2293 N N . LEU A 1 304 ? 30.278 -38.636 4.789 1.00 34.84 304 LEU A N 1
ATOM 2294 C CA . LEU A 1 304 ? 29.047 -38.363 4.039 1.00 34.84 304 LEU A CA 1
ATOM 2295 C C . LEU A 1 304 ? 28.096 -39.572 4.141 1.00 34.84 304 LEU A C 1
ATOM 2297 O O . LEU A 1 304 ? 28.576 -40.694 3.959 1.00 34.84 304 LEU A O 1
ATOM 2301 N N . PRO A 1 305 ? 26.776 -39.400 4.329 1.00 32.78 305 PRO A N 1
ATOM 2302 C CA . PRO A 1 305 ? 25.827 -40.463 4.039 1.00 32.78 305 PRO A CA 1
ATOM 2303 C C . PRO A 1 305 ? 25.506 -40.483 2.535 1.00 32.78 305 PRO A C 1
ATOM 2305 O O . PRO A 1 305 ? 25.181 -39.460 1.933 1.00 32.78 305 PRO A O 1
ATOM 2308 N N . ALA A 1 306 ? 25.643 -41.664 1.932 1.00 34.25 306 ALA A N 1
ATOM 2309 C CA . ALA A 1 306 ? 25.217 -41.983 0.570 1.00 34.25 306 ALA A CA 1
ATOM 2310 C C . ALA A 1 306 ? 23.671 -42.098 0.487 1.00 34.25 306 ALA A C 1
ATOM 2312 O O . ALA A 1 306 ? 23.023 -42.208 1.528 1.00 34.25 306 ALA A O 1
ATOM 2313 N N . PRO A 1 307 ? 23.070 -42.045 -0.719 1.00 34.97 307 PRO A N 1
ATOM 2314 C CA . PRO A 1 307 ? 21.664 -41.704 -0.909 1.00 34.97 307 PRO A CA 1
ATOM 2315 C C . PRO A 1 307 ? 20.734 -42.896 -0.656 1.00 34.97 307 PRO A C 1
ATOM 2317 O O . PRO A 1 307 ? 20.977 -44.000 -1.145 1.00 34.97 307 PRO A O 1
ATOM 2320 N N . GLU A 1 308 ? 19.645 -42.654 0.070 1.00 33.34 308 GLU A N 1
ATOM 2321 C CA . GLU A 1 308 ? 18.532 -43.597 0.207 1.00 33.34 308 GLU A CA 1
ATOM 2322 C C . GLU A 1 308 ? 17.566 -43.514 -1.000 1.00 33.34 308 GLU A C 1
ATOM 2324 O O . GLU A 1 308 ? 17.488 -42.473 -1.660 1.00 33.34 308 GLU A O 1
ATOM 2329 N N . PRO A 1 309 ? 16.883 -44.622 -1.352 1.00 35.28 309 PRO A N 1
ATOM 2330 C CA . PRO A 1 309 ? 16.175 -44.794 -2.624 1.00 35.28 309 PRO A CA 1
ATOM 2331 C C . PRO A 1 309 ? 14.826 -44.046 -2.684 1.00 35.28 309 PRO A C 1
ATOM 2333 O O . PRO A 1 309 ? 14.253 -43.713 -1.647 1.00 35.28 309 PRO A O 1
ATOM 2336 N N . PRO A 1 310 ? 14.273 -43.803 -3.891 1.00 48.25 310 PRO A N 1
ATOM 2337 C CA . PRO A 1 310 ? 13.056 -43.022 -4.058 1.00 48.25 310 PRO A CA 1
ATOM 2338 C C . PRO A 1 310 ? 11.824 -43.889 -3.781 1.00 48.25 310 PRO A C 1
ATOM 2340 O O . PRO A 1 310 ? 11.588 -44.890 -4.459 1.00 48.25 310 PRO A O 1
ATOM 2343 N N . GLY A 1 311 ? 11.009 -43.491 -2.808 1.00 30.53 311 GLY A N 1
ATOM 2344 C CA . GLY A 1 311 ? 9.742 -44.157 -2.534 1.00 30.53 311 GLY A CA 1
ATOM 2345 C C . GLY A 1 311 ? 8.817 -43.342 -1.638 1.00 30.53 311 GLY A C 1
ATOM 2346 O O . GLY A 1 311 ? 9.033 -43.281 -0.437 1.00 30.53 311 GLY A O 1
ATOM 2347 N N . GLY A 1 312 ? 7.748 -42.804 -2.234 1.00 32.16 312 GLY A N 1
ATOM 2348 C CA . GLY A 1 312 ? 6.460 -42.621 -1.558 1.00 32.16 312 GLY A CA 1
ATOM 2349 C C . GLY A 1 312 ? 6.157 -41.243 -0.965 1.00 32.16 312 GLY A C 1
ATOM 2350 O O . GLY A 1 312 ? 6.606 -40.911 0.121 1.00 32.16 312 GLY A O 1
ATOM 2351 N N . THR A 1 313 ? 5.283 -40.507 -1.664 1.00 39.84 313 THR A N 1
ATOM 2352 C CA . THR A 1 313 ? 4.288 -39.560 -1.112 1.00 39.84 313 THR A CA 1
ATOM 2353 C C . THR A 1 313 ? 4.793 -38.427 -0.209 1.00 39.84 313 THR A C 1
ATOM 2355 O O . THR A 1 313 ? 4.611 -38.443 1.004 1.00 39.84 313 THR A O 1
ATOM 2358 N N . ALA A 1 314 ? 5.317 -37.369 -0.827 1.00 39.38 314 ALA A N 1
ATOM 2359 C CA . ALA A 1 314 ? 5.425 -36.046 -0.214 1.00 39.38 314 ALA A CA 1
ATOM 2360 C C . ALA A 1 314 ? 4.853 -35.007 -1.187 1.00 39.38 314 ALA A C 1
ATOM 2362 O O . ALA A 1 314 ? 5.597 -34.424 -1.969 1.00 39.38 314 ALA A O 1
ATOM 2363 N N . MET A 1 315 ? 3.529 -34.821 -1.204 1.00 42.97 315 MET A N 1
ATOM 2364 C CA . MET A 1 315 ? 2.926 -33.716 -1.968 1.00 42.97 315 MET A CA 1
ATOM 2365 C C . MET A 1 315 ? 1.739 -32.984 -1.320 1.00 42.97 315 MET A C 1
ATOM 2367 O O . MET A 1 315 ? 1.267 -32.037 -1.932 1.00 42.97 315 MET A O 1
ATOM 2371 N N . ASP A 1 316 ? 1.337 -33.286 -0.076 1.00 47.19 316 ASP A N 1
ATOM 2372 C CA . ASP A 1 316 ? 0.178 -32.612 0.563 1.00 47.19 316 ASP A CA 1
ATOM 2373 C C . ASP A 1 316 ? 0.485 -31.751 1.806 1.00 47.19 316 ASP A C 1
ATOM 2375 O O . ASP A 1 316 ? -0.409 -31.184 2.432 1.00 47.19 316 ASP A O 1
ATOM 2379 N N . SER A 1 317 ? 1.757 -31.571 2.172 1.00 57.72 317 SER A N 1
ATOM 2380 C CA . SER A 1 317 ? 2.135 -30.772 3.353 1.00 57.72 317 SER A CA 1
ATOM 2381 C C . SER A 1 317 ? 2.045 -29.253 3.144 1.00 57.72 317 SER A C 1
ATOM 2383 O O . SER A 1 317 ? 2.008 -28.499 4.117 1.00 57.72 317 SER A O 1
ATOM 2385 N N . GLY A 1 318 ? 1.995 -28.780 1.894 1.00 65.19 318 GLY A N 1
ATOM 2386 C CA . GLY A 1 318 ? 1.987 -27.347 1.578 1.00 65.19 318 GLY A CA 1
ATOM 2387 C C . GLY A 1 318 ? 0.705 -26.632 2.017 1.00 65.19 318 GLY A C 1
ATOM 2388 O O . GLY A 1 318 ? 0.773 -25.554 2.609 1.00 65.19 318 GLY A O 1
ATOM 2389 N N . GLY A 1 319 ? -0.457 -27.252 1.785 1.00 75.62 319 GLY A N 1
ATOM 2390 C CA . GLY A 1 319 ? -1.763 -26.681 2.135 1.00 75.62 319 GLY A CA 1
ATOM 2391 C C . GLY A 1 319 ? -1.981 -26.580 3.644 1.00 75.62 319 GLY A C 1
ATOM 2392 O O . GLY A 1 319 ? -2.438 -25.548 4.136 1.00 75.62 319 GLY A O 1
ATOM 2393 N N . GLN A 1 320 ? -1.554 -27.602 4.391 1.00 80.94 320 GLN A N 1
ATOM 2394 C CA . GLN A 1 320 ? -1.697 -27.628 5.847 1.00 80.94 320 GLN A CA 1
ATOM 2395 C C . GLN A 1 320 ? -0.834 -26.566 6.538 1.00 80.94 320 GLN A C 1
ATOM 2397 O O . GLN A 1 320 ? -1.311 -25.858 7.426 1.00 80.94 320 GLN A O 1
ATOM 2402 N N . VAL A 1 321 ? 0.424 -26.408 6.108 1.00 84.56 321 VAL A N 1
ATOM 2403 C CA . VAL A 1 321 ? 1.339 -25.392 6.659 1.00 84.56 321 VAL A CA 1
ATOM 2404 C C . VAL A 1 321 ? 0.844 -23.979 6.340 1.00 84.56 321 VAL A C 1
ATOM 2406 O O . VAL A 1 321 ? 0.880 -23.102 7.207 1.00 84.56 321 VAL A O 1
ATOM 2409 N N . LEU A 1 322 ? 0.340 -23.758 5.123 1.00 86.62 322 LEU A N 1
ATOM 2410 C CA . LEU A 1 322 ? -0.243 -22.477 4.732 1.00 86.62 322 LEU A CA 1
ATOM 2411 C C . LEU A 1 322 ? -1.499 -22.158 5.557 1.00 86.62 322 LEU A C 1
ATOM 2413 O O . LEU A 1 322 ? -1.591 -21.067 6.119 1.00 86.62 322 LEU A O 1
ATOM 2417 N N . GLY A 1 323 ? -2.424 -23.113 5.695 1.00 88.38 323 GLY A N 1
ATOM 2418 C CA . GLY A 1 323 ? -3.643 -22.952 6.492 1.00 88.38 323 GLY A CA 1
ATOM 2419 C C . GLY A 1 323 ? -3.351 -22.656 7.965 1.00 88.38 323 GLY A C 1
ATOM 2420 O O . GLY A 1 323 ? -3.923 -21.728 8.539 1.00 88.38 323 GLY A O 1
ATOM 2421 N N . ALA A 1 324 ? -2.393 -23.366 8.570 1.00 88.69 324 ALA A N 1
ATOM 2422 C CA . ALA A 1 324 ? -1.968 -23.116 9.948 1.00 88.69 324 ALA A CA 1
ATOM 2423 C C . ALA A 1 324 ? -1.414 -21.692 10.134 1.00 88.69 324 ALA A C 1
ATOM 2425 O O . ALA A 1 324 ? -1.781 -20.996 11.084 1.00 88.69 324 ALA A O 1
ATOM 2426 N N . ARG A 1 325 ? -0.588 -21.222 9.194 1.00 91.56 325 ARG A N 1
ATOM 2427 C CA . ARG A 1 325 ? -0.027 -19.867 9.224 1.00 91.56 325 ARG A CA 1
ATOM 2428 C C . ARG A 1 325 ? -1.092 -18.787 9.059 1.00 91.56 325 ARG A C 1
ATOM 2430 O O . ARG A 1 325 ? -1.074 -17.788 9.778 1.00 91.56 325 ARG A O 1
ATOM 2437 N N . GLN A 1 326 ? -2.018 -18.968 8.121 1.00 92.88 326 GLN A N 1
ATOM 2438 C CA . GLN A 1 326 ? -3.133 -18.042 7.925 1.00 92.88 326 GLN A CA 1
ATOM 2439 C C . GLN A 1 326 ? -3.991 -17.949 9.197 1.00 92.88 326 GLN A C 1
ATOM 2441 O O . GLN A 1 326 ? -4.323 -16.847 9.635 1.00 92.88 326 GLN A O 1
ATOM 2446 N N . ALA A 1 327 ? -4.283 -19.088 9.835 1.00 91.94 327 ALA A N 1
ATOM 2447 C CA . ALA A 1 327 ? -5.030 -19.134 11.087 1.00 91.94 327 ALA A CA 1
ATOM 2448 C C . ALA A 1 327 ? -4.294 -18.404 12.223 1.00 91.94 327 ALA A C 1
ATOM 2450 O O . ALA A 1 327 ? -4.898 -17.591 12.926 1.00 91.94 327 ALA A O 1
ATOM 2451 N N . GLU A 1 328 ? -2.982 -18.623 12.368 1.00 92.38 328 GLU A N 1
ATOM 2452 C CA . GLU A 1 328 ? -2.149 -17.914 13.346 1.00 92.38 328 GLU A CA 1
ATOM 2453 C C . GLU A 1 328 ? -2.204 -16.393 13.136 1.00 92.38 328 GLU A C 1
ATOM 2455 O O . GLU A 1 328 ? -2.369 -15.634 14.095 1.00 92.38 328 GLU A O 1
ATOM 2460 N N . ARG A 1 329 ? -2.124 -15.930 11.883 1.00 93.88 329 ARG A N 1
ATOM 2461 C CA . ARG A 1 329 ? -2.207 -14.503 11.539 1.00 93.88 329 ARG A CA 1
ATOM 2462 C C . ARG A 1 329 ? -3.570 -13.908 11.872 1.00 93.88 329 ARG A C 1
ATOM 2464 O O . ARG A 1 329 ? -3.618 -12.856 12.505 1.00 93.88 329 ARG A O 1
ATOM 2471 N N . CYS A 1 330 ? -4.668 -14.590 11.544 1.00 93.44 330 CYS A N 1
ATOM 2472 C CA . CYS A 1 330 ? -6.009 -14.157 11.946 1.00 93.44 330 CYS A CA 1
ATOM 2473 C C . CYS A 1 330 ? -6.137 -14.032 13.474 1.00 93.44 330 CYS A C 1
ATOM 2475 O O . CYS A 1 330 ? -6.662 -13.034 13.968 1.00 93.44 330 CYS A O 1
ATOM 2477 N N . MET A 1 331 ? -5.607 -14.997 14.232 1.00 91.12 331 MET A N 1
ATOM 2478 C CA . MET A 1 331 ? -5.622 -14.953 15.699 1.00 91.12 331 MET A CA 1
ATOM 2479 C C . MET A 1 331 ? -4.791 -13.791 16.255 1.00 91.12 331 MET A C 1
ATOM 2481 O O . MET A 1 331 ? -5.264 -13.069 17.134 1.00 91.12 331 MET A O 1
ATOM 2485 N N . LYS A 1 332 ? -3.590 -13.553 15.710 1.00 91.62 332 LYS A N 1
ATOM 2486 C CA . LYS A 1 332 ? -2.758 -12.391 16.068 1.00 91.62 332 LYS A CA 1
ATOM 2487 C C . LYS A 1 332 ? -3.477 -11.076 15.779 1.00 91.62 332 LYS A C 1
ATOM 2489 O O . LYS A 1 332 ? -3.459 -10.179 16.617 1.00 91.62 332 LYS A O 1
ATOM 2494 N N . MET A 1 333 ? -4.145 -10.966 14.629 1.00 92.44 333 MET A N 1
ATOM 2495 C CA . MET A 1 333 ? -4.921 -9.776 14.281 1.00 92.44 333 MET A CA 1
ATOM 2496 C C . MET A 1 333 ? -6.060 -9.520 15.264 1.00 92.44 333 MET A C 1
ATOM 2498 O O . MET A 1 333 ? -6.232 -8.385 15.699 1.00 92.44 333 MET A O 1
ATOM 2502 N N . LEU A 1 334 ? -6.812 -10.557 15.640 1.00 90.12 334 LEU A N 1
ATOM 2503 C CA . LEU A 1 334 ? -7.883 -10.454 16.632 1.00 90.12 334 LEU A CA 1
ATOM 2504 C C . LEU A 1 334 ? -7.343 -10.013 17.997 1.00 90.12 334 LEU A C 1
ATOM 2506 O O . LEU A 1 334 ? -7.884 -9.087 18.598 1.00 90.12 334 LEU A O 1
ATOM 2510 N N . GLN A 1 335 ? -6.252 -10.627 18.461 1.00 87.81 335 GLN A N 1
ATOM 2511 C CA . GLN A 1 335 ? -5.614 -10.266 19.727 1.00 87.81 335 GLN A CA 1
ATOM 2512 C C . GLN A 1 335 ? -5.148 -8.805 19.726 1.00 87.81 335 GLN A C 1
ATOM 2514 O O . GLN A 1 335 ? -5.425 -8.066 20.671 1.00 87.81 335 GLN A O 1
ATOM 2519 N N . GLU A 1 336 ? -4.470 -8.369 18.665 1.00 86.25 336 GLU A N 1
ATOM 2520 C CA . GLU A 1 336 ? -3.984 -6.995 18.540 1.00 86.25 336 GLU A CA 1
ATOM 2521 C C . GLU A 1 336 ? -5.118 -5.984 18.370 1.00 86.25 336 GLU A C 1
ATOM 2523 O O . GLU A 1 336 ? -5.041 -4.882 18.913 1.00 86.25 336 GLU A O 1
ATOM 2528 N N . PHE A 1 337 ? -6.191 -6.352 17.670 1.00 86.94 337 PHE A N 1
ATOM 2529 C CA . PHE A 1 337 ? -7.387 -5.529 17.546 1.00 86.94 337 PHE A CA 1
ATOM 2530 C C . PHE A 1 337 ? -8.062 -5.311 18.901 1.00 86.94 337 PHE A C 1
ATOM 2532 O O . PHE A 1 337 ? -8.367 -4.170 19.240 1.00 86.94 337 PHE A O 1
ATOM 2539 N N . VAL A 1 338 ? -8.231 -6.366 19.706 1.00 83.12 338 VAL A N 1
ATOM 2540 C CA . VAL A 1 338 ? -8.767 -6.258 21.073 1.00 83.12 338 VAL A CA 1
ATOM 2541 C C . VAL A 1 338 ? -7.831 -5.422 21.942 1.00 83.12 338 VAL A C 1
ATOM 2543 O O . VAL A 1 338 ? -8.263 -4.426 22.512 1.00 83.12 338 VAL A O 1
ATOM 2546 N N . ARG A 1 339 ? -6.530 -5.736 21.964 1.00 78.25 339 ARG A N 1
ATOM 2547 C CA . ARG A 1 339 ? -5.531 -5.020 22.773 1.00 78.25 339 ARG A CA 1
ATOM 2548 C C . ARG A 1 339 ? -5.486 -3.523 22.458 1.00 78.25 339 ARG A C 1
ATOM 2550 O O . ARG A 1 339 ? -5.395 -2.696 23.365 1.00 78.25 339 ARG A O 1
ATOM 2557 N N . LYS A 1 340 ? -5.523 -3.158 21.174 1.00 77.38 340 LYS A N 1
ATOM 2558 C CA . LYS A 1 340 ? -5.540 -1.755 20.743 1.00 77.38 340 LYS A CA 1
ATOM 2559 C C . LYS A 1 340 ? -6.921 -1.126 20.953 1.00 77.38 340 LYS A C 1
ATOM 2561 O O . LYS A 1 340 ? -6.982 0.019 21.379 1.00 77.38 340 LYS A O 1
ATOM 2566 N N . GLY A 1 341 ? -8.013 -1.856 20.739 1.00 67.44 341 GLY A N 1
ATOM 2567 C CA . GLY A 1 341 ? -9.383 -1.382 20.952 1.00 67.44 341 GLY A CA 1
ATOM 2568 C C . GLY A 1 341 ? -9.725 -1.102 22.420 1.00 67.44 341 GLY A C 1
ATOM 2569 O O . GLY A 1 341 ? -10.340 -0.078 22.716 1.00 67.44 341 GLY A O 1
ATOM 2570 N N . GLU A 1 342 ? -9.264 -1.942 23.350 1.00 59.59 342 GLU A N 1
ATOM 2571 C CA . GLU A 1 342 ? -9.422 -1.765 24.805 1.00 59.59 342 GLU A CA 1
ATOM 2572 C C . GLU A 1 342 ? -8.700 -0.510 25.322 1.00 59.59 342 GLU A C 1
ATOM 2574 O O . GLU A 1 342 ? -9.170 0.151 26.247 1.00 59.59 342 GLU A O 1
ATOM 2579 N N . GLY A 1 343 ? -7.594 -0.113 24.682 1.00 52.59 343 GLY A N 1
ATOM 2580 C CA . GLY A 1 343 ? -6.923 1.157 24.970 1.00 52.59 343 GLY A CA 1
ATOM 2581 C C . GLY A 1 343 ? -7.724 2.397 24.545 1.00 52.59 343 GLY A C 1
ATOM 2582 O O . GLY A 1 343 ? -7.528 3.470 25.119 1.00 52.59 343 GLY A O 1
ATOM 2583 N N . TRP A 1 344 ? -8.628 2.254 23.568 1.00 48.00 344 TRP A N 1
ATOM 2584 C CA . TRP A 1 344 ? -9.389 3.349 22.951 1.00 48.00 344 TRP A CA 1
ATOM 2585 C C . TRP A 1 344 ? -10.831 3.464 23.462 1.00 48.00 344 TRP A C 1
ATOM 2587 O O . TRP A 1 344 ? -11.417 4.545 23.395 1.00 48.00 344 TRP A O 1
ATOM 2597 N N . ARG A 1 345 ? -11.418 2.381 23.985 1.00 49.56 345 ARG A N 1
ATOM 2598 C CA . ARG A 1 345 ? -12.825 2.336 24.407 1.00 49.56 345 ARG A CA 1
ATOM 2599 C C . ARG A 1 345 ? -12.967 1.766 25.817 1.00 49.56 345 ARG A C 1
ATOM 2601 O O . ARG A 1 345 ? -13.077 0.562 25.997 1.00 49.56 345 ARG A O 1
ATOM 2608 N N . VAL A 1 346 ? -13.072 2.647 26.810 1.00 47.09 346 VAL A N 1
ATOM 2609 C CA . VAL A 1 346 ? -13.690 2.305 28.101 1.00 47.09 346 VAL A CA 1
ATOM 2610 C C . VAL A 1 346 ? -14.784 3.329 28.383 1.00 47.09 346 VAL A C 1
ATOM 2612 O O . VAL A 1 346 ? -14.524 4.408 28.910 1.00 47.09 346 VAL A O 1
ATOM 2615 N N . THR A 1 347 ? -16.016 3.009 27.989 1.00 45.19 347 THR A N 1
ATOM 2616 C CA . THR A 1 347 ? -17.231 3.752 28.377 1.00 45.19 347 THR A CA 1
ATOM 2617 C C . THR A 1 347 ? -18.106 2.978 29.361 1.00 45.19 347 THR A C 1
ATOM 2619 O O . THR A 1 347 ? -19.153 3.473 29.765 1.00 45.19 347 THR A O 1
ATOM 2622 N N . SER A 1 348 ? -17.680 1.795 29.808 1.00 42.75 348 SER A N 1
ATOM 2623 C CA . SER A 1 348 ? -18.383 1.055 30.851 1.00 42.75 348 SER A CA 1
ATOM 2624 C C . SER A 1 348 ? -17.392 0.287 31.723 1.00 42.75 348 SER A C 1
ATOM 2626 O O . SER A 1 348 ? -16.492 -0.352 31.170 1.00 42.75 348 SER A O 1
ATOM 2628 N N . PRO A 1 349 ? -17.506 0.352 33.064 1.00 44.75 349 PRO A N 1
ATOM 2629 C CA . PRO A 1 349 ? -16.755 -0.547 33.924 1.00 44.75 349 PRO A CA 1
ATOM 2630 C C . PRO A 1 349 ? -17.118 -1.999 33.561 1.00 44.75 349 PRO A C 1
ATOM 2632 O O . PRO A 1 349 ? -18.297 -2.300 33.354 1.00 44.75 349 PRO A O 1
ATOM 2635 N N . PRO A 1 350 ? -16.135 -2.908 33.462 1.00 43.75 350 PRO A N 1
ATOM 2636 C CA . PRO A 1 350 ? -16.411 -4.292 33.123 1.00 43.75 350 PRO A CA 1
ATOM 2637 C C . PRO A 1 350 ? -17.319 -4.934 34.190 1.00 43.75 350 PRO A C 1
ATOM 2639 O O . PRO A 1 350 ? -17.177 -4.635 35.379 1.00 43.75 350 PRO A O 1
ATOM 2642 N N . PRO A 1 351 ? -18.226 -5.852 33.809 1.00 39.97 351 PRO A N 1
ATOM 2643 C CA . PRO A 1 351 ? -19.189 -6.492 34.709 1.00 39.97 351 PRO A CA 1
ATOM 2644 C C . PRO A 1 351 ? -18.552 -7.566 35.612 1.00 39.97 351 PRO A C 1
ATOM 2646 O O . PRO A 1 351 ? -19.193 -8.548 35.984 1.00 39.97 351 PRO A O 1
ATOM 2649 N N . HIS A 1 352 ? -17.280 -7.417 35.982 1.00 47.53 352 HIS A N 1
ATOM 2650 C CA . HIS A 1 352 ? -16.609 -8.334 36.897 1.00 47.53 352 HIS A CA 1
ATOM 2651 C C . HIS A 1 352 ? -16.830 -7.862 38.334 1.00 47.53 352 HIS A C 1
ATOM 2653 O O . HIS A 1 352 ? -15.975 -7.256 38.970 1.00 47.53 352 HIS A O 1
ATOM 2659 N N . HIS A 1 353 ? -18.013 -8.177 38.855 1.00 40.38 353 HIS A N 1
ATOM 2660 C CA . HIS A 1 353 ? -18.410 -8.009 40.255 1.00 40.38 353 HIS A CA 1
ATOM 2661 C C . HIS A 1 353 ? -17.737 -9.014 41.214 1.00 40.38 353 HIS A C 1
ATOM 2663 O O . HIS A 1 353 ? -18.284 -9.344 42.263 1.00 40.38 353 HIS A O 1
ATOM 2669 N N . ALA A 1 354 ? -16.551 -9.523 40.886 1.00 46.97 354 ALA A N 1
ATOM 2670 C CA . ALA A 1 354 ? -15.879 -10.501 41.723 1.00 46.97 354 ALA A CA 1
ATOM 2671 C C . ALA A 1 354 ? -14.361 -10.316 41.689 1.00 46.97 354 ALA A C 1
ATOM 2673 O O . ALA A 1 354 ? -13.726 -10.418 40.641 1.00 46.97 354 ALA A O 1
ATOM 2674 N N . THR A 1 355 ? -13.795 -10.192 42.891 1.00 45.12 355 THR A N 1
ATOM 2675 C CA . THR A 1 355 ? -12.402 -10.510 43.263 1.00 45.12 355 THR A CA 1
ATOM 2676 C C . THR A 1 355 ? -11.350 -9.401 43.346 1.00 45.12 355 THR A C 1
ATOM 2678 O O . THR A 1 355 ? -10.173 -9.717 43.251 1.00 45.12 355 THR A O 1
ATOM 2681 N N . PHE A 1 356 ? -11.685 -8.140 43.644 1.00 51.31 356 PHE A N 1
ATOM 2682 C CA . PHE A 1 356 ? -10.650 -7.197 44.110 1.00 51.31 356 PHE A CA 1
ATOM 2683 C C . PHE A 1 356 ? -11.149 -6.315 45.260 1.00 51.31 356 PHE A C 1
ATOM 2685 O O . PHE A 1 356 ? -12.004 -5.453 45.078 1.00 51.31 356 PHE A O 1
ATOM 2692 N N . LEU A 1 357 ? -10.598 -6.539 46.461 1.00 52.28 357 LEU A N 1
ATOM 2693 C CA . LEU A 1 357 ? -10.667 -5.624 47.607 1.00 52.28 357 LEU A CA 1
ATOM 2694 C C . LEU A 1 357 ? -9.820 -4.385 47.290 1.00 52.28 357 LEU A C 1
ATOM 2696 O O . LEU A 1 357 ? -8.726 -4.217 47.828 1.00 52.28 357 LEU A O 1
ATOM 2700 N N . GLY A 1 358 ? -10.278 -3.558 46.358 1.00 59.03 358 GLY A N 1
ATOM 2701 C CA . GLY A 1 358 ? -9.611 -2.296 46.093 1.00 59.03 358 GLY A CA 1
ATOM 2702 C C . GLY A 1 358 ? -9.792 -1.339 47.262 1.00 59.03 358 GLY A C 1
ATOM 2703 O O . GLY A 1 358 ? -10.796 -1.375 47.984 1.00 59.03 358 GLY A O 1
ATOM 2704 N N . ARG A 1 359 ? -8.783 -0.505 47.499 1.00 70.25 359 ARG A N 1
ATOM 2705 C CA . ARG A 1 359 ? -8.853 0.498 48.560 1.00 70.25 359 ARG A CA 1
ATOM 2706 C C . ARG A 1 359 ? -9.444 1.788 48.010 1.00 70.25 359 ARG A C 1
ATOM 2708 O O . ARG A 1 359 ? -9.268 2.144 46.843 1.00 70.25 359 ARG A O 1
ATOM 2715 N N . ALA A 1 360 ? -10.156 2.495 48.879 1.00 77.75 360 ALA A N 1
ATOM 2716 C CA . ALA A 1 360 ? -10.579 3.853 48.592 1.00 77.75 360 ALA A CA 1
ATOM 2717 C C . ALA A 1 360 ? -9.340 4.759 48.521 1.00 77.75 360 ALA A C 1
ATOM 2719 O O . ALA A 1 360 ? -8.495 4.736 49.421 1.00 77.75 360 ALA A O 1
ATOM 2720 N N . VAL A 1 361 ? -9.240 5.545 47.453 1.00 82.88 361 VAL A N 1
ATOM 2721 C CA . VAL A 1 361 ? -8.173 6.525 47.244 1.00 82.88 361 VAL A CA 1
ATOM 2722 C C . VAL A 1 361 ? -8.793 7.910 47.410 1.00 82.88 361 VAL A C 1
ATOM 2724 O O . VAL A 1 361 ? -9.521 8.356 46.520 1.00 82.88 361 VAL A O 1
ATOM 2727 N N . PRO A 1 362 ? -8.559 8.597 48.540 1.00 84.31 362 PRO A N 1
ATOM 2728 C CA . PRO A 1 362 ? -8.906 10.004 48.651 1.00 84.31 362 PRO A CA 1
ATOM 2729 C C . PRO A 1 362 ? -7.984 10.808 47.728 1.00 84.31 362 PRO A C 1
ATOM 2731 O O . PRO A 1 362 ? -6.763 10.688 47.826 1.00 84.31 362 PRO A O 1
ATOM 2734 N N . LEU A 1 363 ? -8.57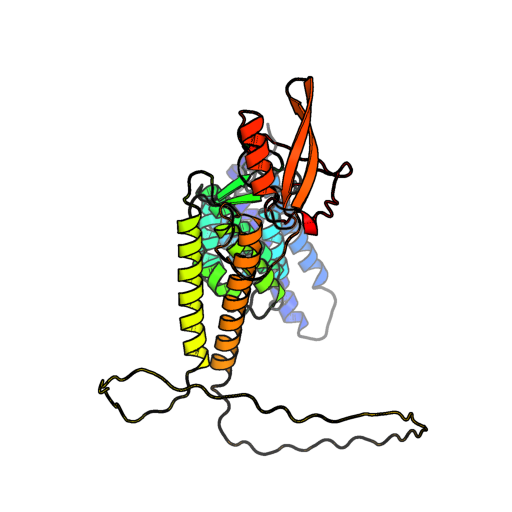4 11.600 46.836 1.00 85.69 363 LEU A N 1
ATOM 2735 C CA . LEU A 1 363 ? -7.879 12.454 45.876 1.00 85.69 363 LEU A CA 1
ATOM 2736 C C . LEU A 1 363 ? -8.129 13.927 46.208 1.00 85.69 363 LEU A C 1
ATOM 2738 O O . LEU A 1 363 ? -9.282 14.341 46.397 1.00 85.69 363 LEU A O 1
ATOM 2742 N N . ASP A 1 364 ? -7.058 14.716 46.216 1.00 85.12 364 ASP A N 1
ATOM 2743 C CA . ASP A 1 364 ? -7.088 16.166 46.397 1.00 85.12 364 ASP A CA 1
ATOM 2744 C C . ASP A 1 364 ? -6.891 16.864 45.048 1.00 85.12 364 ASP A C 1
ATOM 2746 O O . ASP A 1 364 ? -5.796 17.228 44.622 1.00 85.12 364 ASP A O 1
ATOM 2750 N N . VAL A 1 365 ? -8.000 17.098 44.350 1.00 86.19 365 VAL A N 1
ATOM 2751 C CA . VAL A 1 365 ? -7.974 17.633 42.990 1.00 86.19 365 VAL A CA 1
ATOM 2752 C C . VAL A 1 365 ? -8.014 19.156 43.012 1.00 86.19 365 VAL A C 1
ATOM 2754 O O . VAL A 1 365 ? -8.990 19.775 43.439 1.00 86.19 365 VAL A O 1
ATOM 2757 N N . THR A 1 366 ? -6.965 19.785 42.485 1.00 86.25 366 THR A N 1
ATOM 2758 C CA . THR A 1 366 ? -6.973 21.226 42.203 1.00 86.25 366 THR A CA 1
ATOM 2759 C C . THR A 1 366 ? -7.512 21.465 40.797 1.00 86.25 366 THR A C 1
ATOM 2761 O O . THR A 1 366 ? -6.871 21.128 39.804 1.00 86.25 366 THR A O 1
ATOM 2764 N N . VAL A 1 367 ? -8.694 22.068 40.712 1.00 84.25 367 VAL A N 1
ATOM 2765 C CA . VAL A 1 367 ? -9.360 22.421 39.459 1.00 84.25 367 VAL A CA 1
ATOM 2766 C C . VAL A 1 367 ? -9.039 23.861 39.087 1.00 84.25 367 VAL A C 1
ATOM 2768 O O . VAL A 1 367 ? -9.250 24.776 39.884 1.00 84.25 367 VAL A O 1
ATOM 2771 N N . MET A 1 368 ? -8.591 24.070 37.851 1.00 81.69 368 MET A N 1
ATOM 2772 C CA . MET A 1 368 ? -8.410 25.396 37.265 1.00 81.69 368 MET A CA 1
ATOM 2773 C C . MET A 1 368 ? -9.428 25.608 36.145 1.00 81.69 368 MET A C 1
ATOM 2775 O O . MET A 1 368 ? -9.341 24.969 35.100 1.00 81.69 368 MET A O 1
ATOM 2779 N N . LEU A 1 369 ? -10.379 26.520 36.354 1.00 78.69 369 LEU A N 1
ATOM 2780 C CA . LEU A 1 369 ? -11.408 26.866 35.371 1.00 78.69 369 LEU A CA 1
ATOM 2781 C C . LEU A 1 369 ? -11.478 28.389 35.212 1.00 78.69 369 LEU A C 1
ATOM 2783 O O . LEU A 1 369 ? -11.700 29.108 36.186 1.00 78.69 369 LEU A O 1
ATOM 2787 N N . GLY A 1 370 ? -11.267 28.897 33.993 1.00 73.62 370 GLY A N 1
ATOM 2788 C CA . GLY A 1 370 ? -11.380 30.333 33.692 1.00 73.62 370 GLY A CA 1
ATOM 2789 C C . GLY A 1 370 ? -10.489 31.238 34.557 1.00 73.62 370 GLY A C 1
ATOM 2790 O O . GLY A 1 370 ? -10.909 32.327 34.940 1.00 73.62 370 GLY A O 1
ATOM 2791 N N . GLY A 1 371 ? -9.294 30.766 34.934 1.00 73.94 371 GLY A N 1
ATOM 2792 C CA . GLY A 1 371 ? -8.351 31.497 35.793 1.00 73.94 371 GLY A CA 1
ATOM 2793 C C . GLY A 1 371 ? -8.639 31.425 37.299 1.00 73.94 371 GLY A C 1
ATOM 2794 O O . GLY A 1 371 ? -7.875 31.978 38.086 1.00 73.94 371 GLY A O 1
ATOM 2795 N N . LYS A 1 372 ? -9.701 30.729 37.728 1.00 79.31 372 LYS A N 1
ATOM 2796 C CA . LYS A 1 372 ? -9.996 30.472 39.146 1.00 79.31 372 LYS A CA 1
ATOM 2797 C C . LYS A 1 372 ? -9.510 29.080 39.540 1.00 79.31 372 LYS A C 1
ATOM 2799 O O . LYS A 1 372 ? -9.791 28.108 38.843 1.00 79.31 372 LYS A O 1
ATOM 2804 N N . SER A 1 373 ? -8.808 28.995 40.669 1.00 84.06 373 SER A N 1
ATOM 2805 C CA . SER A 1 373 ? -8.346 27.735 41.257 1.00 84.06 373 SER A CA 1
ATOM 2806 C C . SER A 1 373 ? -9.259 27.334 42.413 1.00 84.06 373 SER A C 1
ATOM 2808 O O . SER A 1 373 ? -9.461 28.116 43.342 1.00 84.06 373 SER A O 1
ATOM 2810 N N . THR A 1 374 ? -9.837 26.136 42.342 1.00 84.69 374 THR A N 1
ATOM 2811 C CA . THR A 1 374 ? -10.695 25.558 43.385 1.00 84.69 374 THR A CA 1
ATOM 2812 C C . THR A 1 374 ? -10.154 24.189 43.766 1.00 84.69 374 THR A C 1
ATOM 2814 O O . THR A 1 374 ? -9.852 23.381 42.892 1.00 84.69 374 THR A O 1
ATOM 2817 N N . ARG A 1 375 ? -10.037 23.906 45.064 1.00 84.88 375 ARG A N 1
ATOM 2818 C CA . ARG A 1 375 ? -9.673 22.570 45.549 1.00 84.88 375 ARG A CA 1
ATOM 2819 C C . ARG A 1 375 ? -10.928 21.755 45.817 1.00 84.88 375 ARG A C 1
ATOM 2821 O O . ARG A 1 375 ? -11.851 22.239 46.468 1.00 84.88 375 ARG A O 1
ATOM 2828 N N . LEU A 1 376 ? -10.943 20.529 45.318 1.00 85.00 376 LEU A N 1
ATOM 2829 C CA . LEU A 1 376 ? -12.007 19.559 45.510 1.00 85.00 376 LEU A CA 1
ATOM 2830 C C . LEU A 1 376 ? -11.415 18.322 46.167 1.00 85.00 376 LEU A C 1
ATOM 2832 O O . LEU A 1 376 ? -10.459 17.746 45.659 1.00 85.00 376 LEU A O 1
ATOM 2836 N N . HIS A 1 377 ? -12.034 17.890 47.257 1.00 83.94 377 HIS A N 1
ATOM 2837 C CA . HIS A 1 377 ? -11.761 16.580 47.819 1.00 83.94 377 HIS A CA 1
ATOM 2838 C C . HIS A 1 377 ? -12.729 15.569 47.205 1.00 83.94 377 HIS A C 1
ATOM 2840 O O . HIS A 1 377 ? -13.941 15.825 47.126 1.00 83.94 377 HIS A O 1
ATOM 2846 N N . MET A 1 378 ? -12.222 14.433 46.737 1.00 84.38 378 MET A N 1
ATOM 2847 C CA . MET A 1 378 ? -13.068 13.375 46.201 1.00 84.38 378 MET A CA 1
ATOM 2848 C C . MET A 1 378 ? -12.588 11.991 46.609 1.00 84.38 378 MET A C 1
ATOM 2850 O O . MET A 1 378 ? -11.399 11.705 46.653 1.00 84.38 378 MET A O 1
ATOM 2854 N N . GLN A 1 379 ? -13.556 11.129 46.894 1.00 82.44 379 GLN A N 1
ATOM 2855 C CA . GLN A 1 379 ? -13.328 9.707 47.090 1.00 82.44 379 GLN A CA 1
ATOM 2856 C C . GLN A 1 379 ? -13.335 9.032 45.722 1.00 82.44 379 GLN A C 1
ATOM 2858 O O . GLN A 1 379 ? -14.291 9.191 44.963 1.00 82.44 379 GLN A O 1
ATOM 2863 N N . SER A 1 380 ? -12.265 8.307 45.427 1.00 84.88 380 SER A N 1
ATOM 2864 C CA . SER A 1 380 ? -12.119 7.459 44.250 1.00 84.88 380 SER A CA 1
ATOM 2865 C C . SER A 1 380 ? -11.649 6.072 44.694 1.00 84.88 380 SER A C 1
ATOM 2867 O O . SER A 1 380 ? -11.596 5.771 45.890 1.00 84.88 380 SER A O 1
ATOM 2869 N N . HIS A 1 381 ? -11.341 5.192 43.752 1.00 82.12 381 HIS A N 1
ATOM 2870 C CA . HIS A 1 381 ? -10.967 3.814 44.028 1.00 82.12 381 HIS A CA 1
ATOM 2871 C C . HIS A 1 381 ? -9.738 3.419 43.210 1.00 82.12 381 HIS A C 1
ATOM 2873 O O . HIS A 1 381 ? -9.593 3.839 42.066 1.00 82.12 381 HIS A O 1
ATOM 2879 N N . GLU A 1 382 ? -8.862 2.574 43.761 1.00 78.19 382 GLU A N 1
ATOM 2880 C CA . GLU A 1 382 ? -7.615 2.140 43.096 1.00 78.19 382 GLU A CA 1
ATOM 2881 C C . GLU A 1 382 ? -7.844 1.546 41.696 1.00 78.19 382 GLU A C 1
ATOM 2883 O O . GLU A 1 382 ? -6.996 1.660 40.810 1.00 78.19 382 GLU A O 1
ATOM 2888 N N . HIS A 1 383 ? -9.012 0.934 41.502 1.00 77.88 383 HIS A N 1
ATOM 2889 C CA . HIS A 1 383 ? -9.440 0.308 40.252 1.00 77.88 383 HIS A CA 1
ATOM 2890 C C . HIS A 1 383 ? -10.464 1.149 39.476 1.00 77.88 383 HIS A C 1
ATOM 2892 O O . HIS A 1 383 ? -11.148 0.629 38.599 1.00 77.88 383 HIS A O 1
ATOM 2898 N N . GLU A 1 384 ? -10.620 2.432 39.799 1.00 81.25 384 GLU A N 1
ATOM 2899 C CA . GLU A 1 384 ? -11.360 3.344 38.934 1.00 81.25 384 GLU A CA 1
ATOM 2900 C C . GLU A 1 384 ? -10.523 3.632 37.679 1.00 81.25 384 GLU A C 1
ATOM 2902 O O . GLU A 1 384 ? -9.302 3.802 37.746 1.00 81.25 384 GLU A O 1
ATOM 2907 N N . TYR A 1 385 ? -11.170 3.657 36.516 1.00 83.50 385 TYR A N 1
ATOM 2908 C CA . TYR A 1 385 ? -10.515 4.080 35.286 1.00 83.50 385 TYR A CA 1
ATOM 2909 C C . TYR A 1 385 ? -10.318 5.592 35.292 1.00 83.50 385 TYR A C 1
ATOM 2911 O O . TYR A 1 385 ? -11.192 6.351 35.718 1.00 83.50 385 TYR A O 1
ATOM 2919 N N . LEU A 1 386 ? -9.209 6.049 34.715 1.00 85.56 386 LEU A N 1
ATOM 2920 C CA . LEU A 1 386 ? -8.953 7.474 34.534 1.00 85.56 386 LEU A CA 1
ATOM 2921 C C . LEU A 1 386 ? -10.085 8.167 33.753 1.00 85.56 386 LEU A C 1
ATOM 2923 O O . LEU A 1 386 ? -10.436 9.305 34.064 1.00 85.56 386 LEU A O 1
ATOM 2927 N N . GLY A 1 387 ? -10.680 7.481 32.772 1.00 81.12 387 GLY A N 1
ATOM 2928 C CA . GLY A 1 387 ? -11.832 7.989 32.024 1.00 81.12 387 GLY A CA 1
ATOM 2929 C C . GLY A 1 387 ? -13.062 8.239 32.904 1.00 81.12 387 GLY A C 1
ATOM 2930 O O . GLY A 1 387 ? -13.717 9.271 32.758 1.00 81.12 387 GLY A O 1
ATOM 2931 N N . SER A 1 388 ? -13.338 7.348 33.861 1.00 82.38 388 SER A N 1
ATOM 2932 C CA . SER A 1 388 ? -14.433 7.502 34.829 1.00 82.38 388 SER A CA 1
ATOM 2933 C C . SER A 1 388 ? -14.181 8.677 35.772 1.00 82.38 388 SER A C 1
ATOM 2935 O O . SER A 1 388 ? -15.051 9.536 35.921 1.00 82.38 388 SER A O 1
ATOM 2937 N N . LEU A 1 389 ? -12.959 8.799 36.300 1.00 86.31 389 LEU A N 1
ATOM 2938 C CA . LEU A 1 389 ? -12.559 9.943 37.124 1.00 86.31 389 LEU A CA 1
ATOM 2939 C C . LEU A 1 389 ? -12.711 11.266 36.354 1.00 86.31 389 LEU A C 1
ATOM 2941 O O . LEU A 1 389 ? -13.221 12.257 36.883 1.00 86.31 389 LEU A O 1
ATOM 2945 N N . ARG A 1 390 ? -12.311 11.279 35.077 1.00 88.25 390 ARG A N 1
ATOM 2946 C CA . ARG A 1 390 ? -12.449 12.440 34.191 1.00 88.25 390 ARG A CA 1
ATOM 2947 C C . ARG A 1 390 ? -13.909 12.824 33.984 1.00 88.25 390 ARG A C 1
ATOM 2949 O O . ARG A 1 390 ? -14.231 14.005 34.077 1.00 88.25 390 ARG A O 1
ATOM 2956 N N . ALA A 1 391 ? -14.788 11.852 33.754 1.00 82.50 391 ALA A N 1
ATOM 2957 C CA . ALA A 1 391 ? -16.221 12.090 33.617 1.00 82.50 391 ALA A CA 1
ATOM 2958 C C . ALA A 1 391 ? -16.842 12.636 34.916 1.00 82.50 391 ALA A C 1
ATOM 2960 O O . ALA A 1 391 ? -17.609 13.599 34.871 1.00 82.50 391 ALA A O 1
ATOM 2961 N N . HIS A 1 392 ? -16.456 12.098 36.077 1.00 85.50 392 HIS A N 1
ATOM 2962 C CA . HIS A 1 392 ? -16.898 12.600 37.380 1.00 85.50 392 HIS A CA 1
ATOM 2963 C C . HIS A 1 392 ? -16.467 14.052 37.627 1.00 85.50 392 HIS A C 1
ATOM 2965 O O . HIS A 1 392 ? -17.260 14.871 38.101 1.00 85.50 392 HIS A O 1
ATOM 2971 N N . LEU A 1 393 ? -15.225 14.399 37.283 1.00 86.38 393 LEU A N 1
ATOM 2972 C CA . LEU A 1 393 ? -14.725 15.771 37.383 1.00 86.38 393 LEU A CA 1
ATOM 2973 C C . LEU A 1 393 ? -15.432 16.707 36.400 1.00 86.38 393 LEU A C 1
ATOM 2975 O O . LEU A 1 393 ? -15.813 17.812 36.781 1.00 86.38 393 LEU A O 1
ATOM 2979 N N . ALA A 1 394 ? -15.665 16.257 35.170 1.00 84.69 394 ALA A N 1
ATOM 2980 C CA . ALA A 1 394 ? -16.392 17.014 34.159 1.00 84.69 394 ALA A CA 1
ATOM 2981 C C . ALA A 1 394 ? -17.817 17.357 34.618 1.00 84.69 394 ALA A C 1
ATOM 2983 O O . ALA A 1 394 ? -18.229 18.515 34.545 1.00 84.69 394 ALA A O 1
ATOM 2984 N N . ALA A 1 395 ? -18.521 16.385 35.207 1.00 83.00 395 ALA A N 1
ATOM 2985 C CA . ALA A 1 395 ? -19.845 16.589 35.788 1.00 83.00 395 ALA A CA 1
ATOM 2986 C C . ALA A 1 395 ? -19.828 17.621 36.930 1.00 83.00 395 ALA A C 1
ATOM 2988 O O . ALA A 1 395 ? -20.691 18.495 36.979 1.00 83.00 395 ALA A O 1
ATOM 2989 N N . LYS A 1 396 ? -18.817 17.582 37.812 1.00 83.38 396 LYS A N 1
ATOM 2990 C CA . LYS A 1 396 ? -18.650 18.582 38.887 1.00 83.38 396 LYS A CA 1
ATOM 2991 C C . LYS A 1 396 ? -18.321 19.983 38.365 1.00 83.38 396 LYS A C 1
ATOM 2993 O O . LYS A 1 396 ? -18.664 20.964 39.018 1.00 83.38 396 LYS A O 1
ATOM 2998 N N . MET A 1 397 ? -17.657 20.082 37.217 1.00 81.88 397 MET A N 1
ATOM 2999 C CA . MET A 1 397 ? -17.301 21.353 36.578 1.00 81.88 397 MET A CA 1
ATOM 3000 C C . MET A 1 397 ? -18.364 21.870 35.600 1.00 81.88 397 MET A C 1
ATOM 3002 O O . MET A 1 397 ? -18.229 22.987 35.104 1.00 81.88 397 MET A O 1
ATOM 3006 N N . GLY A 1 398 ? -19.405 21.083 35.312 1.00 82.12 398 GLY A N 1
ATOM 3007 C CA . GLY A 1 398 ? -20.425 21.431 34.323 1.00 82.12 398 GLY A CA 1
ATOM 3008 C C . GLY A 1 398 ? -19.890 21.487 32.887 1.00 82.12 398 GLY A C 1
ATOM 3009 O O . GLY A 1 398 ? -20.364 22.299 32.096 1.00 82.12 398 GLY A O 1
ATOM 3010 N N . CYS A 1 399 ? -18.893 20.665 32.543 1.00 80.44 399 CYS A N 1
ATOM 3011 C CA . CYS A 1 399 ? -18.303 20.608 31.203 1.00 80.44 399 CYS A CA 1
ATOM 3012 C C . CYS A 1 399 ? -18.270 19.177 30.639 1.00 80.44 399 CYS A C 1
ATOM 3014 O O . CYS A 1 399 ? -18.552 18.205 31.337 1.00 80.44 399 CYS A O 1
ATOM 3016 N N . ALA A 1 400 ? -17.946 19.042 29.349 1.00 77.19 400 ALA A N 1
ATOM 3017 C CA . ALA A 1 400 ? -17.762 17.740 28.712 1.00 77.19 400 ALA A CA 1
ATOM 3018 C C . ALA A 1 400 ? -16.436 17.094 29.149 1.00 77.19 400 ALA A C 1
ATOM 3020 O O . ALA A 1 400 ? -15.423 17.782 29.279 1.00 77.19 400 ALA A O 1
ATOM 3021 N N . ALA A 1 401 ? -16.410 15.765 29.308 1.00 75.44 401 ALA A N 1
ATOM 3022 C CA . ALA A 1 401 ? -15.213 15.029 29.734 1.00 75.44 401 ALA A CA 1
ATOM 3023 C C . ALA A 1 401 ? -14.002 15.228 28.805 1.00 75.44 401 ALA A C 1
ATOM 3025 O O . ALA A 1 401 ? -12.869 15.226 29.280 1.00 75.44 401 ALA A O 1
ATOM 3026 N N . GLY A 1 402 ? -14.230 15.469 27.508 1.00 73.94 402 GLY A N 1
ATOM 3027 C CA . GLY A 1 402 ? -13.174 15.794 26.540 1.00 73.94 402 GLY A CA 1
ATOM 3028 C C . GLY A 1 402 ? -12.473 17.134 26.799 1.00 73.94 402 GLY A C 1
ATOM 3029 O O . GLY A 1 402 ? -11.327 17.309 26.408 1.00 73.94 402 GLY A O 1
ATOM 3030 N N . HIS A 1 403 ? -13.111 18.062 27.520 1.00 78.88 403 HIS A N 1
ATOM 3031 C CA . HIS A 1 403 ? -12.525 19.361 27.875 1.00 78.88 403 HIS A CA 1
ATOM 3032 C C . HIS A 1 403 ? -11.741 19.328 29.196 1.00 78.88 403 HIS A C 1
ATOM 3034 O O . HIS A 1 403 ? -11.202 20.349 29.626 1.00 78.88 403 HIS A O 1
ATOM 3040 N N . VAL A 1 404 ? -11.678 18.170 29.861 1.00 81.81 404 VAL A N 1
ATOM 3041 C CA . VAL A 1 404 ? -10.993 18.005 31.144 1.00 81.81 404 VAL A CA 1
ATOM 3042 C C . VAL A 1 404 ? -9.610 17.409 30.924 1.00 81.81 404 VAL A C 1
ATOM 3044 O O . VAL A 1 404 ? -9.466 16.224 30.627 1.00 81.81 404 VAL A O 1
ATOM 3047 N N . ARG A 1 405 ? -8.579 18.231 31.131 1.00 85.56 405 ARG A N 1
ATOM 3048 C CA . ARG A 1 405 ? -7.176 17.801 31.129 1.00 85.56 405 ARG A CA 1
ATOM 3049 C C . ARG A 1 405 ? -6.739 17.492 32.556 1.00 85.56 405 ARG A C 1
ATOM 3051 O O . ARG A 1 405 ? -6.834 18.350 33.432 1.00 85.56 405 ARG A O 1
ATOM 3058 N N . LEU A 1 406 ? -6.284 16.265 32.795 1.00 87.19 406 LEU A N 1
ATOM 3059 C CA . LEU A 1 406 ? -5.830 15.809 34.111 1.00 87.19 406 LEU A CA 1
ATOM 3060 C C . LEU A 1 406 ? -4.307 15.785 34.150 1.00 87.19 406 LEU A C 1
ATOM 3062 O O . LEU A 1 406 ? -3.681 15.179 33.283 1.00 87.19 406 LEU A O 1
ATOM 3066 N N . LEU A 1 407 ? -3.721 16.416 35.168 1.00 88.62 407 LEU A N 1
ATOM 3067 C CA . LEU A 1 407 ? -2.282 16.409 35.400 1.00 88.62 407 LEU A CA 1
ATOM 3068 C C . LEU A 1 407 ? -1.977 15.742 36.740 1.00 88.62 407 LEU A C 1
ATOM 3070 O O . LEU A 1 407 ? -2.538 16.123 37.764 1.00 88.62 407 LEU A O 1
ATOM 3074 N N . HIS A 1 408 ? -1.053 14.786 36.733 1.00 85.62 408 HIS A N 1
ATOM 3075 C CA . HIS A 1 408 ? -0.515 14.143 37.933 1.00 85.62 408 HIS A CA 1
ATOM 3076 C C . HIS A 1 408 ? 1.009 14.140 37.838 1.00 85.62 408 HIS A C 1
ATOM 3078 O O . HIS A 1 408 ? 1.572 13.835 36.788 1.00 85.62 408 HIS A O 1
ATOM 3084 N N . MET A 1 409 ? 1.685 14.565 38.909 1.00 82.06 409 MET A N 1
ATOM 3085 C CA . MET A 1 409 ? 3.153 14.682 38.959 1.00 82.06 409 MET A CA 1
ATOM 3086 C C . MET A 1 409 ? 3.755 15.477 37.782 1.00 82.06 409 MET A C 1
ATOM 3088 O O . MET A 1 409 ? 4.797 15.127 37.231 1.00 82.06 409 MET A O 1
ATOM 3092 N N . GLY A 1 410 ? 3.068 16.547 37.363 1.00 78.44 410 GLY A N 1
ATOM 3093 C CA . GLY A 1 410 ? 3.494 17.405 36.252 1.00 78.44 410 GLY A CA 1
ATOM 3094 C C . GLY A 1 410 ? 3.344 16.782 34.860 1.00 78.44 410 GLY A C 1
ATOM 3095 O O . GLY A 1 410 ? 3.774 17.390 33.882 1.00 78.44 410 GLY A O 1
ATOM 3096 N N . ARG A 1 411 ? 2.736 15.595 34.746 1.00 81.44 411 ARG A N 1
ATOM 3097 C CA . ARG A 1 411 ? 2.465 14.920 33.473 1.00 81.44 411 ARG A CA 1
ATOM 3098 C C . ARG A 1 411 ? 0.975 14.884 33.195 1.00 81.44 411 ARG A C 1
ATOM 3100 O O . ARG A 1 411 ? 0.174 14.609 34.085 1.00 81.44 411 ARG A O 1
ATOM 3107 N N . GLU A 1 412 ? 0.613 15.139 31.947 1.00 83.69 412 GLU A N 1
ATOM 3108 C CA . GLU A 1 412 ? -0.765 14.982 31.507 1.00 83.69 412 GLU A CA 1
ATOM 3109 C C . GLU A 1 412 ? -1.116 13.501 31.352 1.00 83.69 412 GLU A C 1
ATOM 3111 O O . GLU A 1 412 ? -0.391 12.717 30.735 1.00 83.69 412 GLU A O 1
ATOM 3116 N N . LEU A 1 413 ? -2.249 13.116 31.927 1.00 83.50 413 LEU A N 1
ATOM 3117 C CA . LEU A 1 413 ? -2.745 11.754 31.885 1.00 83.50 413 LEU A CA 1
ATOM 3118 C C . LEU A 1 413 ? -3.646 11.588 30.659 1.00 83.50 413 LEU A C 1
ATOM 3120 O O . LEU A 1 413 ? -4.809 11.973 30.682 1.00 83.50 413 LEU A O 1
ATOM 3124 N N . LEU A 1 414 ? -3.119 11.014 29.578 1.00 75.12 414 LEU A N 1
ATOM 3125 C CA . LEU A 1 414 ? -3.852 10.887 28.307 1.00 75.12 414 LEU A CA 1
ATOM 3126 C C . LEU A 1 414 ? -4.707 9.608 28.216 1.00 75.12 414 LEU A C 1
ATOM 3128 O O . LEU A 1 414 ? -5.777 9.610 27.612 1.00 75.12 414 LEU A O 1
ATOM 3132 N N . HIS A 1 415 ? -4.268 8.523 28.858 1.00 74.81 415 HIS A N 1
ATOM 3133 C CA . HIS A 1 415 ? -4.814 7.178 28.652 1.00 74.81 415 HIS A CA 1
ATOM 3134 C C . HIS A 1 415 ? -6.000 6.874 29.582 1.00 74.81 415 HIS A C 1
ATOM 3136 O O . HIS A 1 415 ? -5.811 6.405 30.704 1.00 74.81 415 HIS A O 1
ATOM 3142 N N . ASN A 1 416 ? -7.226 7.092 29.099 1.00 76.75 416 ASN A N 1
ATOM 3143 C CA . ASN A 1 416 ? -8.464 6.879 29.866 1.00 76.75 416 ASN A CA 1
ATOM 3144 C C . ASN A 1 416 ? -8.711 5.426 30.299 1.00 76.75 416 ASN A C 1
ATOM 3146 O O . ASN A 1 416 ? -9.385 5.208 31.304 1.00 76.75 416 ASN A O 1
ATOM 3150 N N . GLY A 1 417 ? -8.158 4.455 29.568 1.00 71.31 417 GLY A N 1
ATOM 3151 C CA . GLY A 1 417 ? -8.278 3.026 29.870 1.00 71.31 417 GLY A CA 1
ATOM 3152 C C . GLY A 1 417 ? -7.332 2.515 30.963 1.00 71.31 417 GLY A C 1
ATOM 3153 O O . GLY A 1 417 ? -7.358 1.328 31.268 1.00 71.31 417 GLY A O 1
ATOM 3154 N N . ARG A 1 418 ? -6.490 3.371 31.563 1.00 75.88 418 ARG A N 1
ATOM 3155 C CA . ARG A 1 418 ? -5.644 2.973 32.700 1.00 75.88 418 ARG A CA 1
ATOM 3156 C C . ARG A 1 418 ? -6.377 3.123 34.025 1.00 75.88 418 ARG A C 1
ATOM 3158 O O . ARG A 1 418 ? -7.142 4.069 34.218 1.00 75.88 418 ARG A O 1
ATOM 3165 N N . LEU A 1 419 ? -6.084 2.209 34.942 1.00 82.50 419 LEU A N 1
ATOM 3166 C CA . LEU A 1 419 ? -6.550 2.269 36.325 1.00 82.50 419 LEU A CA 1
ATOM 3167 C C . LEU A 1 419 ? -5.723 3.279 37.130 1.00 82.50 419 LEU A C 1
ATOM 3169 O O . LEU A 1 419 ? -4.538 3.483 36.849 1.00 82.50 419 LEU A O 1
ATOM 3173 N N . LEU A 1 420 ? -6.313 3.880 38.164 1.00 82.06 420 LEU A N 1
ATOM 3174 C CA . LEU A 1 420 ? -5.596 4.826 39.028 1.00 82.06 420 LEU A CA 1
ATOM 3175 C C . LEU A 1 420 ? -4.364 4.200 39.706 1.00 82.06 420 LEU A C 1
ATOM 3177 O O . LEU A 1 420 ? -3.319 4.846 39.788 1.00 82.06 420 LEU A O 1
ATOM 3181 N N . ASN A 1 421 ? -4.423 2.928 40.107 1.00 80.00 421 ASN A N 1
ATOM 3182 C CA . ASN A 1 421 ? -3.262 2.236 40.679 1.00 80.00 421 ASN A CA 1
ATOM 3183 C C . ASN A 1 421 ? -2.092 2.077 39.682 1.00 80.00 421 ASN A C 1
ATOM 3185 O O . ASN A 1 421 ? -0.932 2.202 40.068 1.00 80.00 421 ASN A O 1
ATOM 3189 N N . GLN A 1 422 ? -2.373 1.886 38.389 1.00 79.88 422 GLN A N 1
ATOM 3190 C CA . GLN A 1 422 ? -1.369 1.798 37.318 1.00 79.88 422 GLN A CA 1
ATOM 3191 C C . GLN A 1 422 ? -0.729 3.153 37.002 1.00 79.88 422 GLN A C 1
ATOM 3193 O O . GLN A 1 422 ? 0.343 3.214 36.400 1.00 79.88 422 GLN A O 1
ATOM 3198 N N . LEU A 1 423 ? -1.407 4.240 37.371 1.00 78.56 423 LEU A N 1
ATOM 3199 C CA . LEU A 1 423 ? -0.920 5.609 37.242 1.00 78.56 423 LEU A CA 1
ATOM 3200 C C . LEU A 1 423 ? -0.170 6.078 38.499 1.00 78.56 423 LEU A C 1
ATOM 3202 O O . LEU A 1 423 ? 0.366 7.181 38.509 1.00 78.56 423 LEU A O 1
ATOM 3206 N N . GLY A 1 424 ? -0.076 5.232 39.532 1.00 77.44 424 GLY A N 1
ATOM 3207 C CA . GLY A 1 424 ? 0.692 5.514 40.743 1.00 77.44 424 GLY A CA 1
ATOM 3208 C C . GLY A 1 424 ? 0.031 6.522 41.682 1.00 77.44 424 GLY A C 1
ATOM 3209 O O . GLY A 1 424 ? 0.740 7.182 42.440 1.00 77.44 424 GLY A O 1
ATOM 3210 N N . PHE A 1 425 ? -1.299 6.663 41.638 1.00 78.12 425 PHE A N 1
ATOM 3211 C CA . PHE A 1 425 ? -2.029 7.469 42.617 1.00 78.12 425 PHE A CA 1
ATOM 3212 C C . PHE A 1 425 ? -1.907 6.843 44.009 1.00 78.12 425 PHE A C 1
ATOM 3214 O O . PHE A 1 425 ? -2.301 5.695 44.221 1.00 78.12 425 PHE A O 1
ATOM 3221 N N . LEU A 1 426 ? -1.365 7.607 44.957 1.00 72.56 426 LEU A N 1
ATOM 3222 C CA . LEU A 1 426 ? -1.334 7.247 46.374 1.00 72.56 426 LEU A CA 1
ATOM 3223 C C . LEU A 1 426 ? -2.457 7.979 47.132 1.00 72.56 426 LEU A C 1
ATOM 3225 O O . LEU A 1 426 ? -2.895 9.040 46.687 1.00 72.56 426 LEU A O 1
ATOM 3229 N N . PRO A 1 427 ? -2.915 7.460 48.285 1.00 68.56 427 PRO A N 1
ATOM 3230 C CA . PRO A 1 427 ? -3.904 8.145 49.116 1.00 68.56 427 PRO A CA 1
ATOM 3231 C C . PRO A 1 427 ? -3.457 9.565 49.505 1.00 68.56 427 PRO A C 1
ATOM 3233 O O . PRO A 1 427 ? -2.377 9.733 50.071 1.00 68.56 427 PRO A O 1
ATOM 3236 N N . GLY A 1 428 ? -4.303 10.567 49.245 1.00 61.44 428 GLY A N 1
ATOM 3237 C CA . GLY A 1 428 ? -4.077 11.973 49.608 1.00 61.44 428 GLY A CA 1
ATOM 3238 C C . GLY A 1 428 ? -3.274 12.792 48.590 1.00 61.44 428 GLY A C 1
ATOM 3239 O O . GLY A 1 428 ? -2.689 13.804 48.974 1.00 61.44 428 GLY A O 1
ATOM 3240 N N . GLN A 1 429 ? -3.196 12.337 47.334 1.00 62.69 429 GLN A N 1
ATOM 3241 C CA . GLN A 1 429 ? -2.515 13.032 46.230 1.00 62.69 429 GLN A CA 1
ATOM 3242 C C . GLN A 1 429 ? -3.437 13.866 45.347 1.00 62.69 429 GLN A C 1
ATOM 3244 O O . GLN A 1 429 ? -4.644 13.536 45.250 1.00 62.69 429 GLN A O 1
#

Sequence (429 aa):
MTRCARLDSLDSQYGLRDLLISCLEHHMDLARAAADLNASPQPSNAWPVLDTVKQCAGFLTFAIHNGLQFEWTHVDRLWGCLIDQGPLPTDPEFGWLWFLDVLHTSDVTRLPAVTGALSPHSQHRLLTERVAQLEPTALSMGAYRFVHCLFMWVGLHEQKLRYQQPGEEEAGAGAGAGTDGGTFVTLDLTLTGMPFVWDLVLNTPLEDIATQGMNLIILLYLQPAASTEPAALSEAFLQECTMRLGSAAKLACTSDDPEGTPLGGTQAGRDPSGVPALEEVCGSNGPYAVSPGEGGAKERMSVLPAPEPPGGTAMDSGGQVLGARQAERCMKMLQEFVRKGEGWRVTSPPPHHATFLGRAVPLDVTVMLGGKSTRLHMQSHEHEYLGSLRAHLAAKMGCAAGHVRLLHMGRELLHNGRLLNQLGFLPGQ